Protein AF-0000000065988636 (afdb_homodimer)

Solvent-accessible surface area (backbone atoms only — not comparable to full-atom values): 31573 Å² total; per-residue (Å²): 127,75,64,43,38,44,47,59,50,23,60,76,66,69,29,50,75,44,74,72,43,76,46,60,33,55,45,74,30,53,58,94,72,21,39,68,41,15,31,29,60,48,69,57,74,89,52,43,75,54,38,64,73,46,46,31,45,28,36,28,23,34,72,88,48,46,86,47,44,82,57,28,31,33,34,33,94,49,26,55,52,49,48,21,52,50,32,54,75,65,56,77,76,79,71,60,29,72,50,66,34,87,62,32,45,67,36,89,58,36,44,74,39,56,76,45,16,31,11,50,55,15,38,38,31,48,49,19,37,37,25,39,45,19,28,35,6,31,49,18,37,38,25,40,46,17,36,40,24,38,49,16,36,31,30,42,42,23,40,35,33,55,52,28,39,37,31,32,46,23,41,36,32,35,46,18,36,38,38,47,74,33,96,45,65,44,78,58,94,88,40,81,40,81,44,82,46,71,26,23,30,41,36,34,35,44,24,36,40,21,39,48,18,37,35,19,7,0,50,75,54,51,11,35,40,28,39,38,19,37,35,30,33,49,22,39,38,30,19,32,21,33,38,25,39,27,18,38,37,34,40,41,23,37,38,33,45,40,18,35,40,29,33,49,22,37,38,25,34,48,16,39,34,52,42,72,39,45,33,41,48,43,29,34,35,41,53,48,17,74,42,83,68,69,39,85,64,62,43,81,47,78,47,82,51,65,48,30,54,36,77,59,32,54,52,51,39,52,48,52,76,42,38,62,60,53,50,51,52,49,52,51,53,50,51,53,54,53,59,70,74,101,128,76,64,44,39,42,45,58,50,20,60,76,66,70,28,49,78,44,72,70,43,76,45,59,32,56,47,76,32,58,55,93,73,20,40,69,42,16,31,27,62,47,70,58,77,89,52,40,76,54,37,65,72,45,45,29,43,28,35,29,22,36,72,88,50,46,87,47,45,83,55,27,32,32,34,33,96,51,29,58,62,48,48,54,51,51,47,60,74,65,57,78,76,81,73,61,31,71,49,67,34,88,61,33,44,68,36,88,59,35,44,75,40,57,74,46,15,32,10,51,54,14,37,38,29,47,50,18,35,38,26,39,46,19,26,34,6,30,49,18,36,39,24,40,46,16,36,40,24,39,49,18,35,31,30,42,40,24,40,35,32,54,52,27,38,37,31,32,46,23,42,38,32,39,46,17,34,40,36,45,75,33,92,44,66,33,77,59,93,67,39,72,38,65,29,57,47,71,26,24,28,41,35,35,35,44,24,35,41,22,37,47,17,36,34,17,8,0,49,64,53,51,11,35,40,28,38,45,20,37,36,36,34,48,23,41,40,29,19,32,22,33,37,26,39,46,18,40,36,35,39,42,22,37,38,33,43,40,18,35,39,30,34,50,22,38,38,26,34,47,17,40,35,51,43,73,37,46,34,43,47,44,29,32,36,39,53,49,17,35,38,79,65,66,39,86,62,62,45,52,32,26,32,63,74,82,89,57,64,64,78,60,37,55,54,36,51,54,48,61,77,41,40,66,59,53,49,50,53,49,50,53,51,53,52,53,55,54,58,70,74,104

Sequence (684 aa):
MSSIRLADLAQQLNAQLHGDGDIVITSIAPMHSANGEQITFLSDSRYRERLGECQAAAVVLQASDLPYCNIPALVVANPYLAYAYMAQIMDTTPIPAQDIHSSAVISPQATLGKNVAVGANAVIESGVVLGDNVVIGAGCFIGKNTRIGAGSRLWANVSVYHNVEMGEQCLIQSGAVIGSDGFGYANDRGKWVKIPQLGSVIIGDRVEIGACTTIDRGALDNTIIGNGVIIDNQCQIAHNVIIGDNTAVAGGVIMAGSLKIGCYCMIGGASVINGHMEICDKVTVTGMSMVMRPITEPGVYSSGIPAQPNKVWRKTAALVMNINEMNKRLKSMESKLEDENEMSSIRLADLAQQLNAQLHGDGDIVITSIAPMHSANGEQITFLSDSRYRERLGECQAAAVVLQASDLPYCNIPALVVANPYLAYAYMAQIMDTTPIPAQDIHSSAVISPQATLGKNVAVGANAVIESGVVLGDNVVIGAGCFIGKNTRIGAGSRLWANVSVYHNVEMGEQCLIQSGAVIGSDGFGYANDRGKWVKIPQLGSVIIGDRVEIGACTTIDRGALDNTIIGNGVIIDNQCQIAHNVIIGDNTAVAGGVIMAGSLKIGCYCMIGGASVINGHMEICDKVTVTGMSMVMRPITEPGVYSSGIPAQPNKVWRKTAALVMNINEMNKRLKSMESKLEDENE

Foldseek 3Di:
DDKDFQLVLCVVLVWDKDDDRRQIAQEADDQVDAALRHEYEDQDCVCLLSQQVGHHQEYEYAPVSVVSHPHIYTHDPGRVVSVVVRCVVNPPDDAQFAAEDPQEAADPQEAEEAREGAEHNEYHDHLEYEYACEYHHAQEYAEHNEYAEHCEYEHYQEYEYYPEYAYENEYEYHQEYAAAAFPDWDDDPNDTDDQGQPAHEYHYYCEYAEHNEYAHAARHYGEYHEALEYAYEQEYHGHLEAEEHNEYHYALEYEDYQEYEYYPEYEAYNEYAYHPEYEYYQAYEHHNAYHDHYHDDHDYDYDDDDDDDPVVVVVVVVCVVCVVVVVVVVVVVVVVVVVVVD/DDKDFQLVLCVVLVWDKDDDRRQIAQEADDQVPAALRHEYEDQDCVCLLSQQVGHHQEYEYAPVSVVNHPHIYTHDPGRVVSVVVVCVVNPPDDAQFAAEDPQEAADPQEAEEAREGAEHNEYHDHLEYEYACEYHHHQEYAEHNEYAEHCEYEHYAEYEYHPEYAYENEYEYHQEYAAAAFPDWDDDVHDTHDQGQPAHEYHYYCEYAEHNEYAHAARHYGEYHEALEYAYEQEYHGHLEAAEHNEYHYELEYEDYQEYEYYPEYEAYNEYAYHPEYEYYQAYEHHNAYHDHYHDDHDYDYDDDDDDDPVVVVVVVVCVVVVVVVVVVVVVVVVVVVVVVD

Secondary structure (DSSP, 8-state):
---EEHHHHHHHHT-EEES-TTPEE-EE--TTT--TTEEEE---GGGGGGGGG--SSEEEE-GGGGGG--S-EEE-S-HHHHHHHHHHHT--PPPS--SB-TT-EE-TT-EE-TT-EE-TT-EE-TT-EE-TT-EE-TT-EE-TT-EE-TT-EE-TT-EE-TT-EE-SS-EE-TT-EEEEPP--EEEETTEEEE------EEE-SS-EE-TT-EEEPPSSS-EEE-TT-EE-SS-EE-TT-EE-TT-EE-TT-EE-TT-EE-SS-EE-TT-EE-SS-EE-SSEEE-TT-EE-S-B-S-EEE------EEHHHHHHHHHHHHTHHHHHHHHHHHHHHHHHHT-/---EEHHHHHHHHTPEEES-TTPEE-EE--TTT--TTEEEE---GGGGGGGGG--SSEEEE-GGGGGG--S-EEE-S-HHHHHHHHHHHT--PPPS--SB-TT-EE-TT-EE-TT-EE-TT-EE-TT-EE-TT-EE-TT-EE-TT-EE-TT-EE-TT-EE-TT-EE-SS-EE-TT-EEEEPP--EEEETTEEEE------EEE-SS-EE-TT-EEEPPSSSPEEE-TT-EE-SS-EE-TT-EE-TT-EE-TT-EE-TT-EE-SS-EE-TT-EE-SS-EE-SSEEEPTT-EE-S-B-S-EEEE-S-----HHHHHHHHHHHHTHHHHHHHHHHHHHHHHHHT-

pLDDT: mean 96.56, std 4.4, range [54.59, 99.0]

InterPro domains:
  IPR001451 Hexapeptide repeat [PF00132] (110-144)
  IPR001451 Hexapeptide repeat [PF00132] (145-179)
  IPR001451 Hexapeptide repeat [PF00132] (222-255)
  IPR007691 UDP-3-O-[3-hydroxymyristoyl] glucosamine N-acyltransferase LpxD [MF_00523] (9-326)
  IPR007691 UDP-3-O-[3-hydroxymyristoyl] glucosamine N-acyltransferase LpxD [PTHR43378] (4-336)
  IPR007691 UDP-3-O-[3-hydroxymyristoyl] glucosamine N-acyltransferase LpxD [TIGR01853] (8-329)
  IPR007691 UDP-3-O-[3-hydroxymyristoyl] glucosamine N-acyltransferase LpxD [cd03352] (110-314)
  IPR011004 Trimeric LpxA-like superfamily [SSF51161] (33-316)
  IPR018357 Hexapeptide transferase, conserved site [PS00101] (130-158)
  IPR018357 Hexapeptide transferase, conserved site [PS00101] (225-253)
  IPR020573 UDP-3-O-[3-hydroxymyristoyl] glucosamine N-acyltransferase, non-repeat region [PF04613] (22-88)

Radius of gyration: 29.51 Å; Cα contacts (8 Å, |Δi|>4): 2019; chains: 2; bounding box: 82×84×73 Å

Structure (mmCIF, N/CA/C/O backbone):
data_AF-0000000065988636-model_v1
#
loop_
_entity.id
_entity.type
_entity.pdbx_description
1 polymer 'UDP-3-O-(3-hydroxymyristoyl)glucosamine N-acyltransferase'
#
loop_
_atom_site.group_PDB
_atom_site.id
_atom_site.type_symbol
_atom_site.label_atom_id
_atom_site.label_alt_id
_atom_site.label_comp_id
_atom_site.label_asym_id
_atom_site.label_entity_id
_atom_site.label_seq_id
_atom_site.pdbx_PDB_ins_code
_atom_site.Cartn_x
_atom_site.Cartn_y
_atom_site.Cartn_z
_atom_site.occupancy
_atom_site.B_iso_or_equiv
_atom_site.auth_seq_id
_atom_site.auth_comp_id
_atom_site.auth_asym_id
_atom_site.auth_atom_id
_atom_site.pdbx_PDB_model_num
ATOM 1 N N . MET A 1 1 ? -2.684 -14.68 -28.531 1 54.59 1 MET A N 1
ATOM 2 C CA . MET A 1 1 ? -3.584 -13.727 -27.891 1 54.59 1 MET A CA 1
ATOM 3 C C . MET A 1 1 ? -5.039 -14.164 -28.047 1 54.59 1 MET A C 1
ATOM 5 O O . MET A 1 1 ? -5.465 -14.531 -29.141 1 54.59 1 MET A O 1
ATOM 9 N N . SER A 1 2 ? -5.629 -14.523 -26.922 1 72.19 2 SER A N 1
ATOM 10 C CA . SER A 1 2 ? -6.969 -15.078 -27.078 1 72.19 2 SER A CA 1
ATOM 11 C C . SER A 1 2 ? -7.945 -14.023 -27.594 1 72.19 2 SER A C 1
ATOM 13 O O . SER A 1 2 ? -7.832 -12.844 -27.25 1 72.19 2 SER A O 1
ATOM 15 N N . SER A 1 3 ? -8.477 -14.273 -28.781 1 91.12 3 SER A N 1
ATOM 16 C CA . SER A 1 3 ? -9.5 -13.422 -29.391 1 91.12 3 SER A CA 1
ATOM 17 C C . SER A 1 3 ? -10.875 -14.07 -29.297 1 91.12 3 SER A C 1
ATOM 19 O O . SER A 1 3 ? -10.984 -15.281 -29.062 1 91.12 3 SER A O 1
ATOM 21 N N . ILE A 1 4 ? -11.898 -13.227 -29.281 1 95.44 4 ILE A N 1
ATOM 22 C CA . ILE A 1 4 ? -13.266 -13.727 -29.188 1 95.44 4 ILE A CA 1
ATOM 23 C C . ILE A 1 4 ? -14.172 -12.938 -30.125 1 95.44 4 ILE A C 1
ATOM 25 O O . ILE A 1 4 ? -14.047 -11.719 -30.25 1 95.44 4 ILE A O 1
ATOM 29 N N . ARG A 1 5 ? -15.039 -13.656 -30.703 1 96.75 5 ARG A N 1
ATOM 30 C CA . ARG A 1 5 ? -16.031 -12.984 -31.531 1 96.75 5 ARG A CA 1
ATOM 31 C C . ARG A 1 5 ? -17.047 -12.25 -30.656 1 96.75 5 ARG A C 1
ATOM 33 O O . ARG A 1 5 ? -17.469 -12.75 -29.609 1 96.75 5 ARG A O 1
ATOM 40 N N . LEU A 1 6 ? -17.516 -11.172 -31.188 1 97.31 6 LEU A N 1
ATOM 41 C CA . LEU A 1 6 ? -18.438 -10.336 -30.422 1 97.31 6 LEU A CA 1
ATOM 42 C C . LEU A 1 6 ? -19.719 -11.094 -30.109 1 97.31 6 LEU A C 1
ATOM 44 O O . LEU A 1 6 ? -20.266 -10.977 -29.016 1 97.31 6 LEU A O 1
ATOM 48 N N . ALA A 1 7 ? -20.203 -11.828 -31.062 1 97.44 7 ALA A N 1
ATOM 49 C CA . ALA A 1 7 ? -21.422 -12.602 -30.875 1 97.44 7 ALA A CA 1
ATOM 50 C C . ALA A 1 7 ? -21.25 -13.641 -29.766 1 97.44 7 ALA A C 1
ATOM 52 O O . ALA A 1 7 ? -22.156 -13.867 -28.969 1 97.44 7 ALA A O 1
ATOM 53 N N . ASP A 1 8 ? -20.156 -14.242 -29.75 1 97.31 8 ASP A N 1
ATOM 54 C CA . ASP A 1 8 ? -19.859 -15.219 -28.703 1 97.31 8 ASP A CA 1
ATOM 55 C C . ASP A 1 8 ? -19.781 -14.547 -27.328 1 97.31 8 ASP A C 1
ATOM 57 O O . ASP A 1 8 ? -20.25 -15.094 -26.344 1 97.31 8 ASP A O 1
ATOM 61 N N . LEU A 1 9 ? -19.141 -13.438 -27.359 1 96.81 9 LEU A N 1
ATOM 62 C CA . LEU A 1 9 ? -19.047 -12.672 -26.109 1 96.81 9 LEU A CA 1
ATOM 63 C C . LEU A 1 9 ? -20.422 -12.266 -25.625 1 96.81 9 LEU A C 1
ATOM 65 O O . LEU A 1 9 ? -20.719 -12.352 -24.422 1 96.81 9 LEU A O 1
ATOM 69 N N . ALA A 1 10 ? -21.25 -11.836 -26.484 1 97.56 10 ALA A N 1
ATOM 70 C CA . ALA A 1 10 ? -22.625 -11.477 -26.156 1 97.56 10 ALA A CA 1
ATOM 71 C C . ALA A 1 10 ? -23.359 -12.641 -25.484 1 97.56 10 ALA A C 1
ATOM 73 O O . ALA A 1 10 ? -24.062 -12.453 -24.484 1 97.56 10 ALA A O 1
ATOM 74 N N . GLN A 1 11 ? -23.156 -13.758 -26.016 1 97 11 GLN A N 1
ATOM 75 C CA . GLN A 1 11 ? -23.797 -14.953 -25.484 1 97 11 GLN A CA 1
ATOM 76 C C . GLN A 1 11 ? -23.281 -15.258 -24.078 1 97 11 GLN A C 1
ATOM 78 O O . GLN A 1 11 ? -24.078 -15.539 -23.172 1 97 11 GLN A O 1
ATOM 83 N N . GLN A 1 12 ? -22.047 -15.141 -23.922 1 96.31 12 GLN A N 1
ATOM 84 C CA . GLN A 1 12 ? -21.453 -15.461 -22.625 1 96.31 12 GLN A CA 1
ATOM 85 C C . GLN A 1 12 ? -21.859 -14.445 -21.562 1 96.31 12 GLN A C 1
ATOM 87 O O . GLN A 1 12 ? -21.969 -14.789 -20.391 1 96.31 12 GLN A O 1
ATOM 92 N N . LEU A 1 13 ? -22.156 -13.227 -22 1 96.44 13 LEU A N 1
ATOM 93 C CA . LEU A 1 13 ? -22.484 -12.156 -21.078 1 96.44 13 LEU A CA 1
ATOM 94 C C . LEU A 1 13 ? -24 -12.008 -20.938 1 96.44 13 LEU A C 1
ATOM 96 O O . LEU A 1 13 ? -24.484 -11.18 -20.172 1 96.44 13 LEU A O 1
ATOM 100 N N . ASN A 1 14 ? -24.703 -12.828 -21.703 1 96.12 14 ASN A N 1
ATOM 101 C CA . ASN A 1 14 ? -26.141 -12.656 -21.797 1 96.12 14 ASN A CA 1
ATOM 102 C C . ASN A 1 14 ? -26.516 -11.219 -22.156 1 96.12 14 ASN A C 1
ATOM 104 O O . ASN A 1 14 ? -27.359 -10.609 -21.5 1 96.12 14 ASN A O 1
ATOM 108 N N . ALA A 1 15 ? -25.844 -10.727 -23.125 1 97.88 15 ALA A N 1
ATOM 109 C CA . ALA A 1 15 ? -26.047 -9.359 -23.609 1 97.88 15 ALA A CA 1
ATOM 110 C C . ALA A 1 15 ? -26.797 -9.344 -24.938 1 97.88 15 ALA A C 1
ATOM 112 O O . ALA A 1 15 ? -26.734 -10.312 -25.688 1 97.88 15 ALA A O 1
ATOM 113 N N . GLN A 1 16 ? -27.5 -8.289 -25.156 1 98.06 16 GLN A N 1
ATOM 114 C CA . GLN A 1 16 ? -28.125 -8.078 -26.469 1 98.06 16 GLN A CA 1
ATOM 115 C C . GLN A 1 16 ? -27.141 -7.465 -27.453 1 98.06 16 GLN A C 1
ATOM 117 O O . GLN A 1 16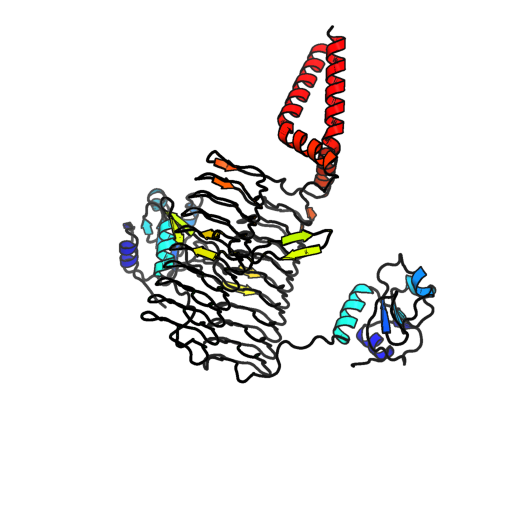 ? -26.578 -6.398 -27.188 1 98.06 16 GLN A O 1
ATOM 122 N N . LEU A 1 17 ? -26.969 -8.094 -28.578 1 98.25 17 LEU A N 1
ATOM 123 C CA . LEU A 1 17 ? -26 -7.672 -29.578 1 98.25 17 LEU A CA 1
ATOM 124 C C . LEU A 1 17 ? -26.609 -6.676 -30.547 1 98.25 17 LEU A C 1
ATOM 126 O O . LEU A 1 17 ? -27.703 -6.914 -31.094 1 98.25 17 LEU A O 1
ATOM 130 N N . HIS A 1 18 ? -26.078 -5.551 -30.688 1 97.94 18 HIS A N 1
ATOM 131 C CA . HIS A 1 18 ? -26.406 -4.562 -31.719 1 97.94 18 HIS A CA 1
ATOM 132 C C . HIS A 1 18 ? -25.234 -4.312 -32.625 1 97.94 18 HIS A C 1
ATOM 134 O O . HIS A 1 18 ? -24.172 -3.844 -32.188 1 97.94 18 HIS A O 1
ATOM 140 N N . GLY A 1 19 ? -25.406 -4.555 -33.906 1 96.19 19 GLY A N 1
ATOM 141 C CA . GLY A 1 19 ? -24.328 -4.371 -34.875 1 96.19 19 GLY A CA 1
ATOM 142 C C . GLY A 1 19 ? -23.734 -5.68 -35.344 1 96.19 19 GLY A C 1
ATOM 143 O O . GLY A 1 19 ? -24.406 -6.719 -35.312 1 96.19 19 G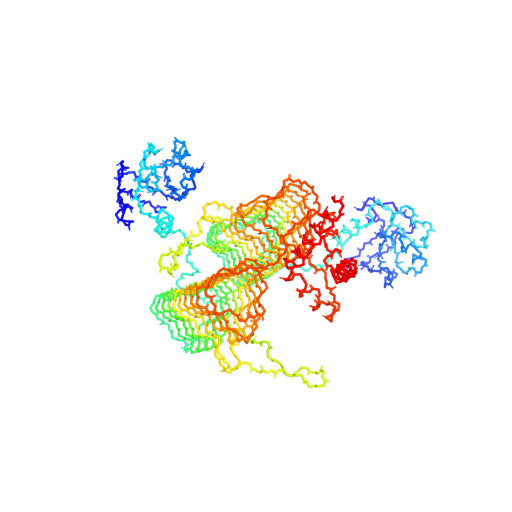LY A O 1
ATOM 144 N N . ASP A 1 20 ? -22.484 -5.652 -35.875 1 95.81 20 ASP A N 1
ATOM 145 C CA . ASP A 1 20 ? -21.828 -6.801 -36.5 1 95.81 20 ASP A CA 1
ATOM 146 C C . ASP A 1 20 ? -21.281 -7.766 -35.469 1 95.81 20 ASP A C 1
ATOM 148 O O . ASP A 1 20 ? -20.297 -7.469 -34.781 1 95.81 20 ASP A O 1
ATOM 152 N N . GLY A 1 21 ? -21.781 -8.906 -35.406 1 95.56 21 GLY A N 1
ATOM 153 C CA . GLY A 1 21 ? -21.391 -9.922 -34.438 1 95.56 21 GLY A CA 1
ATOM 154 C C . GLY A 1 21 ? -20.109 -10.641 -34.812 1 95.56 21 GLY A C 1
ATOM 155 O O . GLY A 1 21 ? -19.516 -11.344 -34 1 95.56 21 GLY A O 1
ATOM 156 N N . ASP A 1 22 ? -19.609 -10.453 -35.938 1 96.44 22 ASP A N 1
ATOM 157 C CA . ASP A 1 22 ? -18.453 -11.188 -36.438 1 96.44 22 ASP A CA 1
ATOM 158 C C . ASP A 1 22 ? -17.156 -10.453 -36.094 1 96.44 22 ASP A C 1
ATOM 160 O O . ASP A 1 22 ? -16.062 -11 -36.281 1 96.44 22 ASP A O 1
ATOM 164 N N . ILE A 1 23 ? -17.312 -9.32 -35.562 1 95.81 23 ILE A N 1
ATOM 165 C CA . ILE A 1 23 ? -16.125 -8.562 -35.156 1 95.81 23 ILE A CA 1
ATOM 166 C C . ILE A 1 23 ? -15.32 -9.359 -34.156 1 95.81 23 ILE A C 1
ATOM 168 O O . ILE A 1 23 ? -15.883 -9.992 -33.25 1 95.81 23 ILE A O 1
ATOM 172 N N . VAL A 1 24 ? -14.016 -9.312 -34.344 1 96.62 24 VAL A N 1
ATOM 173 C CA . VAL A 1 24 ? -13.117 -10.031 -33.438 1 96.62 24 VAL A CA 1
ATOM 174 C C . VAL A 1 24 ? -12.547 -9.07 -32.406 1 96.62 24 VAL A C 1
ATOM 176 O O . VAL A 1 24 ? -11.984 -8.031 -32.75 1 96.62 24 VAL A O 1
ATOM 179 N N . ILE A 1 25 ? -12.734 -9.422 -31.156 1 96.38 25 ILE A N 1
ATOM 180 C CA . ILE A 1 25 ? -12.227 -8.633 -30.047 1 96.38 25 ILE A CA 1
ATOM 181 C C . ILE A 1 25 ? -10.953 -9.273 -29.5 1 96.38 25 ILE A C 1
ATOM 183 O O . ILE A 1 25 ? -10.938 -10.469 -29.188 1 96.38 25 ILE A O 1
ATOM 187 N N . THR A 1 26 ? -9.945 -8.438 -29.281 1 95.12 26 THR A N 1
ATOM 188 C CA . THR A 1 26 ? -8.672 -8.992 -28.844 1 95.12 26 THR A CA 1
ATOM 189 C C . THR A 1 26 ? -8.406 -8.656 -27.375 1 95.12 26 THR A C 1
ATOM 191 O O . THR A 1 26 ? -7.688 -9.383 -26.688 1 95.12 26 THR A O 1
ATOM 194 N N . SER A 1 27 ? -8.906 -7.555 -26.922 1 95 27 SER A N 1
ATOM 195 C CA . SER A 1 27 ? -8.672 -7.129 -25.547 1 95 27 SER A CA 1
ATOM 196 C C . SER A 1 27 ? -9.664 -6.047 -25.125 1 95 27 SER A C 1
ATOM 198 O O . SER A 1 27 ? -10.469 -5.586 -25.938 1 95 27 SER A O 1
ATOM 200 N N . ILE A 1 28 ? -9.633 -5.789 -23.891 1 96.12 28 ILE A N 1
ATOM 201 C CA . ILE A 1 28 ? -10.43 -4.707 -23.328 1 96.12 28 ILE A CA 1
ATOM 202 C C . ILE A 1 28 ? -9.562 -3.457 -23.172 1 96.12 28 ILE A C 1
ATOM 204 O O . ILE A 1 28 ? -8.391 -3.551 -22.812 1 96.12 28 ILE A O 1
ATOM 208 N N . ALA A 1 29 ? -10.133 -2.311 -23.422 1 95.25 29 ALA A N 1
ATOM 209 C CA . ALA A 1 29 ? -9.398 -1.057 -23.25 1 95.25 29 ALA A CA 1
ATOM 210 C C . ALA A 1 29 ? -10.328 0.055 -22.766 1 95.25 29 ALA A C 1
ATOM 212 O O . ALA A 1 29 ? -11.547 -0.018 -22.969 1 95.25 29 ALA A O 1
ATOM 213 N N . PRO A 1 30 ? -9.734 1.021 -22.141 1 92.75 30 PRO A N 1
ATOM 214 C CA . PRO A 1 30 ? -10.562 2.174 -21.766 1 92.75 30 PRO A CA 1
ATOM 215 C C . PRO A 1 30 ? -11.133 2.898 -22.984 1 92.75 30 PRO A C 1
ATOM 217 O O . PRO A 1 30 ? -10.562 2.83 -24.078 1 92.75 30 PRO A O 1
ATOM 220 N N . MET A 1 31 ? -12.211 3.596 -22.734 1 92.31 31 MET A N 1
ATOM 221 C CA . MET A 1 31 ? -12.945 4.234 -23.812 1 92.31 31 MET A CA 1
ATOM 222 C C . MET A 1 31 ? -12.07 5.234 -24.562 1 92.31 31 MET A C 1
ATOM 224 O O . MET A 1 31 ? -12.133 5.332 -25.797 1 92.31 31 MET A O 1
ATOM 228 N N . HIS A 1 32 ? -11.195 5.93 -23.828 1 89.88 32 HIS A N 1
ATOM 229 C CA . HIS A 1 32 ? -10.414 7.02 -24.422 1 89.88 32 HIS A CA 1
ATOM 230 C C . HIS A 1 32 ? -9.281 6.484 -25.281 1 89.88 32 HIS A C 1
ATOM 232 O O . HIS A 1 32 ? -8.734 7.211 -26.109 1 89.88 32 HIS A O 1
ATOM 238 N N . SER A 1 33 ? -8.914 5.188 -25.125 1 92.56 33 SER A N 1
ATOM 239 C CA . SER A 1 33 ? -7.738 4.695 -25.844 1 92.56 33 SER A CA 1
ATOM 240 C C . SER A 1 33 ? -8.07 3.453 -26.672 1 92.56 33 SER A C 1
ATOM 242 O O . SER A 1 33 ? -7.234 2.965 -27.422 1 92.56 33 SER A O 1
ATOM 244 N N . ALA A 1 34 ? -9.266 2.998 -26.594 1 95.06 34 ALA A N 1
ATOM 245 C CA . ALA A 1 34 ? -9.648 1.764 -27.281 1 95.06 34 ALA A CA 1
ATOM 246 C C . ALA A 1 34 ? -9.578 1.927 -28.797 1 95.06 34 ALA A C 1
ATOM 248 O O . ALA A 1 34 ? -9.953 2.973 -29.328 1 95.06 34 ALA A O 1
ATOM 249 N N . ASN A 1 35 ? -9.055 0.881 -29.422 1 94.88 35 ASN A N 1
ATOM 250 C CA . ASN A 1 35 ? -8.961 0.895 -30.891 1 94.88 35 ASN A CA 1
ATOM 251 C C . ASN A 1 35 ? -9.914 -0.112 -31.516 1 94.88 35 ASN A C 1
ATOM 253 O O . ASN A 1 35 ? -10.766 -0.683 -30.828 1 94.88 35 ASN A O 1
ATOM 257 N N . GLY A 1 36 ? -9.75 -0.314 -32.812 1 95.12 36 GLY A N 1
ATOM 258 C CA . GLY A 1 36 ? -10.719 -1.075 -33.594 1 95.12 36 GLY A CA 1
ATOM 259 C C . GLY A 1 36 ? -10.641 -2.568 -33.344 1 95.12 36 GLY A C 1
ATOM 260 O O . GLY A 1 36 ? -11.383 -3.346 -33.938 1 95.12 36 GLY A O 1
ATOM 261 N N . GLU A 1 37 ? -9.812 -2.98 -32.438 1 95.94 37 GLU A N 1
ATOM 262 C CA . GLU A 1 37 ? -9.703 -4.395 -32.125 1 95.94 37 GLU A CA 1
ATOM 263 C C . GLU A 1 37 ? -10.078 -4.645 -30.656 1 95.94 37 GLU A C 1
ATOM 265 O O . GLU A 1 37 ? -10.008 -5.781 -30.172 1 95.94 37 GLU A O 1
ATOM 270 N N . GLN A 1 38 ? -10.445 -3.594 -30 1 96.75 38 GLN A N 1
ATOM 271 C CA . GLN A 1 38 ? -10.656 -3.676 -28.562 1 96.75 38 GLN A CA 1
ATOM 272 C C . GLN A 1 38 ? -12.102 -3.32 -28.188 1 96.75 38 GLN A C 1
ATOM 274 O O . GLN A 1 38 ? -12.781 -2.623 -28.938 1 96.75 38 GLN A O 1
ATOM 279 N N . ILE A 1 39 ? -12.555 -3.869 -27.109 1 97.06 39 ILE A N 1
ATOM 280 C CA . ILE A 1 39 ? -13.883 -3.557 -26.594 1 97.06 39 ILE A CA 1
ATOM 281 C C . ILE A 1 39 ? -13.758 -2.693 -25.344 1 97.06 39 ILE A C 1
ATOM 283 O O . ILE A 1 39 ? -12.781 -2.805 -24.609 1 97.06 39 ILE A O 1
ATOM 287 N N . THR A 1 40 ? -14.695 -1.812 -25.172 1 97 40 THR A N 1
ATOM 288 C CA . THR A 1 40 ? -14.75 -0.977 -23.984 1 97 40 THR A CA 1
ATOM 289 C C . THR A 1 40 ? -16.141 -1.02 -23.359 1 97 40 THR A C 1
ATOM 291 O O . THR A 1 40 ? -16.969 -1.869 -23.719 1 97 40 THR A O 1
ATOM 294 N N . PHE A 1 41 ? -16.344 -0.202 -22.297 1 96.88 41 PHE A N 1
ATOM 295 C CA . PHE A 1 41 ? -17.641 -0.195 -21.641 1 96.88 41 PHE A CA 1
ATOM 296 C C . PHE A 1 41 ? -17.969 1.197 -21.125 1 96.88 41 PHE A C 1
ATOM 298 O O . PHE A 1 41 ? -17.078 2.021 -20.922 1 96.88 41 PHE A O 1
ATOM 305 N N . LEU A 1 42 ? -19.219 1.443 -20.969 1 95.94 42 LEU A N 1
ATOM 306 C CA . LEU A 1 42 ? -19.75 2.67 -20.375 1 95.94 42 LEU A CA 1
ATOM 307 C C . LEU A 1 42 ? -20.609 2.361 -19.156 1 95.94 42 LEU A C 1
ATOM 309 O O . LEU A 1 42 ? -21.734 1.857 -19.297 1 95.94 42 LEU A O 1
ATOM 313 N N . SER A 1 43 ? -20.062 2.693 -18 1 92.81 43 SER A N 1
ATOM 314 C CA . SER A 1 43 ? -20.797 2.398 -16.781 1 92.81 43 SER A CA 1
ATOM 315 C C . SER A 1 43 ? -21.469 3.65 -16.219 1 92.81 43 SER A C 1
ATOM 317 O O . SER A 1 43 ? -22.453 3.559 -15.477 1 92.81 43 SER A O 1
ATOM 319 N N . ASP A 1 44 ? -20.969 4.793 -16.453 1 91.44 44 ASP A N 1
ATOM 320 C CA . ASP A 1 44 ? -21.516 6.074 -16 1 91.44 44 ASP A CA 1
ATOM 321 C C . ASP A 1 44 ? -22.094 6.867 -17.172 1 91.44 44 ASP A C 1
ATOM 323 O O . ASP A 1 44 ? -21.359 7.426 -17.984 1 91.44 44 ASP A O 1
ATOM 327 N N . SER A 1 45 ? -23.328 7.059 -17.094 1 92.06 45 SER A N 1
ATOM 328 C CA . SER A 1 45 ? -24.047 7.664 -18.219 1 92.06 45 SER A CA 1
ATOM 329 C C . SER A 1 45 ? -23.656 9.133 -18.391 1 92.06 45 SER A C 1
ATOM 331 O O . SER A 1 45 ? -23.938 9.727 -19.422 1 92.06 45 SER A O 1
ATOM 333 N N . ARG A 1 46 ? -22.984 9.656 -17.484 1 87.88 46 ARG A N 1
ATOM 334 C CA . ARG A 1 46 ? -22.547 11.047 -17.609 1 87.88 46 ARG A CA 1
ATOM 335 C C . ARG A 1 46 ? -21.547 11.211 -18.734 1 87.88 46 ARG A C 1
ATOM 337 O O . ARG A 1 46 ? -21.344 12.32 -19.234 1 87.88 46 ARG A O 1
ATOM 344 N N . TYR A 1 47 ? -21.062 10.148 -19.188 1 91.44 47 TYR A N 1
ATOM 345 C CA . TYR A 1 47 ? -20.016 10.211 -20.203 1 91.44 47 TYR A CA 1
ATOM 346 C C . TYR A 1 47 ? -20.531 9.688 -21.531 1 91.44 47 TYR A C 1
ATOM 348 O O . TYR A 1 47 ? -19.75 9.383 -22.438 1 91.44 47 TYR A O 1
ATOM 356 N N . ARG A 1 48 ? -21.812 9.547 -21.672 1 92.81 48 ARG A N 1
ATOM 357 C CA . ARG A 1 48 ? -22.391 8.906 -22.859 1 92.81 48 ARG A CA 1
ATOM 358 C C . ARG A 1 48 ? -22.062 9.688 -24.125 1 92.81 48 ARG A C 1
ATOM 360 O O . ARG A 1 48 ? -21.984 9.117 -25.203 1 92.81 48 ARG A O 1
ATOM 367 N N . GLU A 1 49 ? -21.781 10.984 -23.969 1 90.88 49 GLU A N 1
ATOM 368 C CA . GLU A 1 49 ? -21.453 11.805 -25.125 1 90.88 49 GLU A CA 1
ATOM 369 C C . GLU A 1 49 ? -20.109 11.391 -25.734 1 90.88 49 GLU A C 1
ATOM 371 O O . GLU A 1 49 ? -19.844 11.656 -26.906 1 90.88 49 GLU A O 1
ATOM 376 N N . ARG A 1 50 ? -19.328 10.75 -24.953 1 91.75 50 ARG A N 1
ATOM 377 C CA . ARG A 1 50 ? -18.016 10.305 -25.422 1 91.75 50 ARG A CA 1
ATOM 378 C C . ARG A 1 50 ? -18.141 9.109 -26.359 1 91.75 50 ARG A C 1
ATOM 380 O O . ARG A 1 50 ? -17.203 8.766 -27.078 1 91.75 50 ARG A O 1
ATOM 387 N N . LEU A 1 51 ? -19.266 8.516 -26.391 1 93.62 51 LEU A N 1
ATOM 388 C CA . LEU A 1 51 ? -19.5 7.344 -27.234 1 93.62 51 LEU A CA 1
ATOM 389 C C . LEU A 1 51 ? -19.391 7.703 -28.703 1 93.62 51 LEU A C 1
ATOM 391 O O . LEU A 1 51 ? -19 6.867 -29.531 1 93.62 51 LEU A O 1
ATOM 395 N N . GLY A 1 52 ? -19.75 8.953 -28.984 1 91.06 52 GLY A N 1
ATOM 396 C CA . GLY A 1 52 ? -19.688 9.406 -30.375 1 91.06 52 GLY A CA 1
ATOM 397 C C . GLY A 1 52 ? -18.281 9.398 -30.938 1 91.06 52 GLY A C 1
ATOM 398 O O . GLY A 1 52 ? -18.094 9.219 -32.156 1 91.06 52 GLY A O 1
ATOM 399 N N . GLU A 1 53 ? -17.328 9.562 -30.109 1 91.25 53 GLU A N 1
ATOM 400 C CA . GLU A 1 53 ? -15.938 9.656 -30.547 1 91.25 53 GLU A CA 1
ATOM 401 C C . GLU A 1 53 ? -15.188 8.352 -30.297 1 91.25 53 GLU A C 1
ATOM 403 O O . GLU A 1 53 ? -14 8.242 -30.609 1 91.25 53 GLU A O 1
ATOM 408 N N . CYS A 1 54 ? -15.883 7.391 -29.812 1 93.5 54 CYS A N 1
ATOM 409 C CA . CYS A 1 54 ? -15.25 6.137 -29.422 1 93.5 54 CYS A CA 1
ATOM 410 C C . CYS A 1 54 ? -14.805 5.348 -30.641 1 93.5 54 CYS A C 1
ATOM 412 O O . CYS A 1 54 ? -15.578 5.184 -31.594 1 93.5 54 CYS A O 1
ATOM 414 N N . GLN A 1 55 ? -13.531 4.848 -30.641 1 94.69 55 GLN A N 1
ATOM 415 C CA . GLN A 1 55 ? -12.969 4.137 -31.781 1 94.69 55 GLN A CA 1
ATOM 416 C C . GLN A 1 55 ? -12.891 2.637 -31.516 1 94.69 55 GLN A C 1
ATOM 418 O O . GLN A 1 55 ? -12.281 1.895 -32.281 1 94.69 55 GLN A O 1
ATOM 423 N N . ALA A 1 56 ? -13.469 2.186 -30.453 1 96.75 56 ALA A N 1
ATOM 424 C CA . ALA A 1 56 ? -13.438 0.771 -30.094 1 96.75 56 ALA A CA 1
ATOM 425 C C . ALA A 1 56 ? -14.195 -0.068 -31.125 1 96.75 56 ALA A C 1
ATOM 427 O O . ALA A 1 56 ? -15.016 0.458 -31.891 1 96.75 56 ALA A O 1
ATOM 428 N N . ALA A 1 57 ? -13.852 -1.324 -31.141 1 97.06 57 ALA A N 1
ATOM 429 C CA . ALA A 1 57 ? -14.578 -2.258 -31.984 1 97.06 57 ALA A CA 1
ATOM 430 C C . ALA A 1 57 ? -16.031 -2.4 -31.531 1 97.06 57 ALA A C 1
ATOM 432 O O . ALA A 1 57 ? -16.922 -2.588 -32.344 1 97.06 57 ALA A O 1
ATOM 433 N N . ALA A 1 58 ? -16.188 -2.371 -30.234 1 97.88 58 ALA A N 1
ATOM 434 C CA . ALA A 1 58 ? -17.5 -2.479 -29.641 1 97.88 58 ALA A CA 1
ATOM 435 C C . ALA A 1 58 ? -17.531 -1.843 -28.25 1 97.88 58 ALA A C 1
ATOM 437 O O . ALA A 1 58 ? -16.484 -1.574 -27.656 1 97.88 58 ALA A O 1
ATOM 438 N N . VAL A 1 59 ? -18.766 -1.582 -27.781 1 97.88 59 VAL A N 1
ATOM 439 C CA . VAL A 1 59 ? -18.906 -1.002 -26.453 1 97.88 59 VAL A CA 1
ATOM 440 C C . VAL A 1 59 ? -20.016 -1.724 -25.703 1 97.88 59 VAL A C 1
ATOM 442 O O . VAL A 1 59 ? -21.062 -2.043 -26.266 1 97.88 59 VAL A O 1
ATOM 445 N N . VAL A 1 60 ? -19.812 -2.047 -24.453 1 98 60 VAL A N 1
ATOM 446 C CA . VAL A 1 60 ? -20.828 -2.568 -23.547 1 98 60 VAL A CA 1
ATOM 447 C C . VAL A 1 60 ? -21.531 -1.412 -22.844 1 98 60 VAL A C 1
ATOM 449 O O . VAL A 1 60 ? -20.875 -0.565 -22.234 1 98 60 VAL A O 1
ATOM 452 N N . LEU A 1 61 ? -22.828 -1.346 -22.859 1 97.88 61 LEU A N 1
ATOM 453 C CA . LEU A 1 61 ? -23.547 -0.201 -22.297 1 97.88 61 LEU A CA 1
ATOM 454 C C . LEU A 1 61 ? -24.969 -0.574 -21.953 1 97.88 61 LEU A C 1
ATOM 456 O O . LEU A 1 61 ? -25.406 -1.702 -22.188 1 97.88 61 LEU A O 1
ATOM 460 N N . GLN A 1 62 ? -25.625 0.351 -21.328 1 97.38 62 GLN A N 1
ATOM 461 C CA . GLN A 1 62 ? -27.047 0.189 -21.031 1 97.38 62 GLN A CA 1
ATOM 462 C C . GLN A 1 62 ? -27.922 0.582 -22.219 1 97.38 62 GLN A C 1
ATOM 464 O O . GLN A 1 62 ? -27.484 1.34 -23.078 1 97.38 62 GLN A O 1
ATOM 469 N N . ALA A 1 63 ? -29.156 0.122 -22.156 1 96.75 63 ALA A N 1
ATOM 470 C CA . ALA A 1 63 ? -30.094 0.395 -23.234 1 96.75 63 ALA A CA 1
ATOM 471 C C . ALA A 1 63 ? -30.297 1.896 -23.422 1 96.75 63 ALA A C 1
ATOM 473 O O . ALA A 1 63 ? -30.438 2.377 -24.547 1 96.75 63 ALA A O 1
ATOM 474 N N . SER A 1 64 ? -30.25 2.621 -22.312 1 96.44 64 SER A N 1
ATOM 475 C CA . SER A 1 64 ? -30.5 4.059 -22.344 1 96.44 64 SER A CA 1
ATOM 476 C C . SER A 1 64 ? -29.391 4.809 -23.062 1 96.44 64 SER A C 1
ATOM 478 O O . SER A 1 64 ? -29.594 5.934 -23.531 1 96.44 64 SER A O 1
ATOM 480 N N . ASP A 1 65 ? -28.266 4.184 -23.188 1 96.81 65 ASP A N 1
ATOM 481 C CA . ASP A 1 65 ? -27.125 4.867 -23.797 1 96.81 65 ASP A CA 1
ATOM 482 C C . ASP A 1 65 ? -26.953 4.453 -25.25 1 96.81 65 ASP A C 1
ATOM 484 O O . ASP A 1 65 ? -26.141 5.043 -25.984 1 96.81 65 ASP A O 1
ATOM 488 N N . LEU A 1 66 ? -27.719 3.564 -25.75 1 96.06 66 LEU A N 1
ATOM 489 C CA . LEU A 1 66 ? -27.562 2.965 -27.078 1 96.06 66 LEU A CA 1
ATOM 490 C C . LEU A 1 66 ? -27.734 4.012 -28.172 1 96.06 66 LEU A C 1
ATOM 492 O O . LEU A 1 66 ? -27 4.02 -29.156 1 96.06 66 LEU A O 1
ATOM 496 N N . PRO A 1 67 ? -28.672 4.969 -28.016 1 95.44 67 PRO A N 1
ATOM 497 C CA . PRO A 1 67 ? -28.891 5.953 -29.078 1 95.44 67 PRO A CA 1
ATOM 498 C C . PRO A 1 67 ? -27.656 6.836 -29.312 1 95.44 67 PRO A C 1
ATOM 500 O O . PRO A 1 67 ? -27.531 7.445 -30.375 1 95.44 67 PRO A O 1
ATOM 503 N N . TYR A 1 68 ? -26.844 6.887 -28.328 1 95.38 68 TYR A N 1
ATOM 504 C CA . TYR A 1 68 ? -25.672 7.75 -28.438 1 95.38 68 TYR A CA 1
ATOM 505 C C . TYR A 1 68 ? -24.484 6.996 -29.016 1 95.38 68 TYR A C 1
ATOM 507 O O . TYR A 1 68 ? -23.422 7.574 -29.25 1 95.38 68 TYR A O 1
ATOM 515 N N . CYS A 1 69 ? -24.641 5.699 -29.266 1 94.5 69 CYS A N 1
ATOM 516 C CA . CYS A 1 69 ? -23.562 4.82 -29.688 1 94.5 69 CYS A CA 1
ATOM 517 C C . CYS A 1 69 ? -23.609 4.574 -31.188 1 94.5 69 CYS A C 1
ATOM 519 O O . CYS A 1 69 ? -24.641 4.168 -31.734 1 94.5 69 CYS A O 1
ATOM 521 N N . ASN A 1 70 ? -22.469 4.859 -31.891 1 93.5 70 ASN A N 1
ATOM 522 C CA . ASN A 1 70 ? -22.422 4.695 -33.344 1 93.5 70 ASN A CA 1
ATOM 523 C C . ASN A 1 70 ? -21.625 3.461 -33.75 1 93.5 70 ASN A C 1
ATOM 525 O O . ASN A 1 70 ? -21.312 3.268 -34.938 1 93.5 70 ASN A O 1
ATOM 529 N N . ILE A 1 71 ? -21.156 2.682 -32.812 1 95.75 71 ILE A N 1
ATOM 530 C CA . ILE A 1 71 ? -20.406 1.46 -33.062 1 95.75 71 ILE A CA 1
ATOM 531 C C . ILE A 1 71 ? -21.141 0.261 -32.469 1 95.75 71 ILE A C 1
ATOM 533 O O . ILE A 1 71 ? -22.125 0.426 -31.75 1 95.75 71 ILE A O 1
ATOM 537 N N . PRO A 1 72 ? -20.719 -0.984 -32.875 1 97.5 72 PRO A N 1
ATOM 538 C CA . PRO A 1 72 ? -21.375 -2.154 -32.312 1 97.5 72 PRO A CA 1
ATOM 539 C C . PRO A 1 72 ? -21.422 -2.123 -30.781 1 97.5 72 PRO A C 1
ATOM 541 O O . PRO A 1 72 ? -20.484 -1.626 -30.156 1 97.5 72 PRO A O 1
ATOM 544 N N . ALA A 1 73 ? -22.516 -2.709 -30.281 1 98 73 ALA A N 1
ATOM 545 C CA . ALA A 1 73 ? -22.719 -2.562 -28.844 1 98 73 ALA A CA 1
ATOM 546 C C . ALA A 1 73 ? -23.297 -3.84 -28.25 1 98 73 ALA A C 1
ATOM 548 O O . ALA A 1 73 ? -24.016 -4.582 -28.922 1 98 73 ALA A O 1
ATOM 549 N N . LEU A 1 74 ? -22.922 -4.125 -27.094 1 98.31 74 LEU A N 1
ATOM 550 C CA . LEU A 1 74 ? -23.547 -5.113 -26.234 1 98.31 74 LEU A CA 1
ATOM 551 C C . LEU A 1 74 ? -24.375 -4.441 -25.141 1 98.31 74 LEU A C 1
ATOM 553 O O . LEU A 1 74 ? -23.828 -3.75 -24.281 1 98.31 74 LEU A O 1
ATOM 557 N N . VAL A 1 75 ? -25.609 -4.645 -25.125 1 98.38 75 VAL A N 1
ATOM 558 C CA . VAL A 1 75 ? -26.5 -3.988 -24.172 1 98.38 75 VAL A CA 1
ATOM 559 C C . VAL A 1 75 ? -26.75 -4.906 -22.984 1 98.38 75 VAL A C 1
ATOM 561 O O . VAL A 1 75 ? -27.172 -6.055 -23.156 1 98.38 75 VAL A O 1
ATOM 564 N N . VAL A 1 76 ? -26.453 -4.438 -21.875 1 97.81 76 VAL A N 1
ATOM 565 C CA . VAL A 1 76 ? -26.625 -5.199 -20.641 1 97.81 76 VAL A CA 1
ATOM 566 C C . VAL A 1 76 ? -27.281 -4.32 -19.578 1 97.81 76 VAL A C 1
ATOM 568 O O . VAL A 1 76 ? -27.391 -3.104 -19.75 1 97.81 76 VAL A O 1
ATOM 571 N N . ALA A 1 77 ? -27.734 -4.941 -18.453 1 95.81 77 ALA A N 1
ATOM 572 C CA . ALA A 1 77 ? -28.359 -4.203 -17.359 1 95.81 77 ALA A CA 1
ATOM 573 C C . ALA A 1 77 ? -27.297 -3.48 -16.516 1 95.81 77 ALA A C 1
ATOM 575 O O . ALA A 1 77 ? -27.516 -2.355 -16.062 1 95.81 77 ALA A O 1
ATOM 576 N N . ASN A 1 78 ? -26.141 -4.129 -16.297 1 96.12 78 ASN A N 1
ATOM 577 C CA . ASN A 1 78 ? -25.047 -3.602 -15.484 1 96.12 78 ASN A CA 1
ATOM 578 C C . ASN A 1 78 ? -23.719 -3.68 -16.219 1 96.12 78 ASN A C 1
ATOM 580 O O . ASN A 1 78 ? -23 -4.684 -16.125 1 96.12 78 ASN A O 1
ATOM 584 N N . PRO A 1 79 ? -23.406 -2.602 -16.891 1 96.94 79 PRO A N 1
ATOM 585 C CA . PRO A 1 79 ? -22.203 -2.625 -17.719 1 96.94 79 PRO A CA 1
ATOM 586 C C . PRO A 1 79 ? -20.938 -2.891 -16.891 1 96.94 79 PRO A C 1
ATOM 588 O O . PRO A 1 79 ? -20 -3.535 -17.391 1 96.94 79 PRO A O 1
ATOM 591 N N . TYR A 1 80 ? -20.844 -2.389 -15.656 1 96.06 80 TYR A N 1
ATOM 592 C CA . TYR A 1 80 ? -19.656 -2.596 -14.844 1 96.06 80 TYR A CA 1
ATOM 593 C C . TYR A 1 80 ? -19.5 -4.062 -14.461 1 96.06 80 TYR A C 1
ATOM 595 O O . TYR A 1 80 ? -18.391 -4.602 -14.484 1 96.06 80 TYR A O 1
ATOM 603 N N . LEU A 1 81 ? -20.547 -4.684 -14.117 1 96.44 81 LEU A N 1
ATOM 604 C CA . LEU A 1 81 ? -20.531 -6.117 -13.852 1 96.44 81 LEU A CA 1
ATOM 605 C C . LEU A 1 81 ? -20.141 -6.898 -15.109 1 96.44 81 LEU A C 1
ATOM 607 O O . LEU A 1 81 ? -19.359 -7.844 -15.039 1 96.44 81 LEU A O 1
ATOM 611 N N . ALA A 1 82 ? -20.688 -6.488 -16.203 1 96.88 82 ALA A N 1
ATOM 612 C CA . ALA A 1 82 ? -20.344 -7.117 -17.469 1 96.88 82 ALA A CA 1
ATOM 613 C C . ALA A 1 82 ? -18.844 -6.969 -17.766 1 96.88 82 ALA A C 1
ATOM 615 O O . ALA A 1 82 ? -18.219 -7.887 -18.297 1 96.88 82 ALA A O 1
ATOM 616 N N . TYR A 1 83 ? -18.344 -5.746 -17.5 1 95.88 83 TYR A N 1
ATOM 617 C CA . TYR A 1 83 ? -16.906 -5.52 -17.625 1 95.88 83 TYR A CA 1
ATOM 618 C C . TYR A 1 83 ? -16.125 -6.531 -16.797 1 95.88 83 TYR A C 1
ATOM 620 O O . TYR A 1 83 ? -15.133 -7.102 -17.266 1 95.88 83 TYR A O 1
ATOM 628 N N . ALA A 1 84 ? -16.5 -6.82 -15.578 1 96.38 84 ALA A N 1
ATOM 629 C CA . ALA A 1 84 ? -15.828 -7.797 -14.727 1 96.38 84 ALA A CA 1
ATOM 630 C C . ALA A 1 84 ? -15.797 -9.172 -15.383 1 96.38 84 ALA A C 1
ATOM 632 O O . ALA A 1 84 ? -14.742 -9.805 -15.453 1 96.38 84 ALA A O 1
ATOM 633 N N . TYR A 1 85 ? -16.875 -9.562 -15.875 1 96.19 85 TYR A N 1
ATOM 634 C CA . TYR A 1 85 ? -16.969 -10.867 -16.516 1 96.19 85 TYR A CA 1
ATOM 635 C C . TYR A 1 85 ? -16.141 -10.906 -17.797 1 96.19 85 TYR A C 1
ATOM 637 O O . TYR A 1 85 ? -15.477 -11.906 -18.078 1 96.19 85 TYR A O 1
ATOM 645 N N . MET A 1 86 ? -16.219 -9.828 -18.578 1 95.19 86 MET A N 1
ATOM 646 C CA . MET A 1 86 ? -15.406 -9.727 -19.781 1 95.19 86 MET A CA 1
ATOM 647 C C . MET A 1 86 ? -13.922 -9.859 -19.453 1 95.19 86 MET A C 1
ATOM 649 O O . MET A 1 86 ? -13.188 -10.578 -20.125 1 95.19 86 MET A O 1
ATOM 653 N N . ALA A 1 87 ? -13.57 -9.141 -18.375 1 95.06 87 ALA A N 1
ATOM 654 C CA . ALA A 1 87 ? -12.172 -9.188 -17.953 1 95.06 87 ALA A CA 1
ATOM 655 C C . ALA A 1 87 ? -11.766 -10.602 -17.562 1 95.06 87 ALA A C 1
ATOM 657 O O . ALA A 1 87 ? -10.633 -11.031 -17.812 1 95.06 87 ALA A O 1
ATOM 658 N N . GLN A 1 88 ? -12.633 -11.344 -16.984 1 95.56 88 GLN A N 1
ATOM 659 C CA . GLN A 1 88 ? -12.359 -12.727 -16.609 1 95.56 88 GLN A CA 1
ATOM 660 C C . GLN A 1 88 ? -12.227 -13.609 -17.844 1 95.56 88 GLN A C 1
ATOM 662 O O . GLN A 1 88 ? -11.328 -14.461 -17.906 1 95.56 88 GLN A O 1
ATOM 667 N N . ILE A 1 89 ? -13.078 -13.367 -18.797 1 94.31 89 ILE A N 1
ATOM 668 C CA . ILE A 1 89 ? -13.078 -14.141 -20.031 1 94.31 89 ILE A CA 1
ATOM 669 C C . ILE A 1 89 ? -11.766 -13.898 -20.781 1 94.31 89 ILE A C 1
ATOM 671 O O . ILE A 1 89 ? -11.211 -14.828 -21.375 1 94.31 89 ILE A O 1
ATOM 675 N N . MET A 1 90 ? -11.297 -12.727 -20.672 1 93.44 90 MET A N 1
ATOM 676 C CA . MET A 1 90 ? -10.125 -12.344 -21.453 1 93.44 90 MET A CA 1
ATOM 677 C C . MET A 1 90 ? -8.891 -12.234 -20.562 1 93.44 90 MET A C 1
ATOM 679 O O . MET A 1 90 ? -7.922 -11.555 -20.906 1 93.44 90 MET A O 1
ATOM 683 N N . ASP A 1 91 ? -8.906 -12.852 -19.406 1 94.31 91 ASP A N 1
ATOM 684 C CA . ASP A 1 91 ? -7.832 -12.766 -18.422 1 94.31 91 ASP A CA 1
ATOM 685 C C . ASP A 1 91 ? -6.547 -13.406 -18.953 1 94.31 91 ASP A C 1
ATOM 687 O O . ASP A 1 91 ? -6.531 -14.594 -19.281 1 94.31 91 ASP A O 1
ATOM 691 N N . THR A 1 92 ? -5.48 -12.609 -19.047 1 93.06 92 THR A N 1
ATOM 692 C CA . THR A 1 92 ? -4.195 -13.094 -19.531 1 93.06 92 THR A CA 1
ATOM 693 C C . THR A 1 92 ? -3.193 -13.234 -18.391 1 93.06 92 THR A C 1
ATOM 695 O O . THR A 1 92 ? -1.997 -13.414 -18.641 1 93.06 92 THR A O 1
ATOM 698 N N . THR A 1 93 ? -3.617 -13.086 -17.141 1 94.88 93 THR A N 1
ATOM 699 C CA . THR A 1 93 ? -2.729 -13.18 -15.992 1 94.88 93 THR A CA 1
ATOM 700 C C . THR A 1 93 ? -2.059 -14.547 -15.938 1 94.88 93 THR A C 1
ATOM 702 O O . THR A 1 93 ? -2.729 -15.578 -16.031 1 94.88 93 THR A O 1
ATOM 705 N N . PRO A 1 94 ? -0.722 -14.57 -15.82 1 96.31 94 PRO A N 1
ATOM 706 C CA . PRO A 1 94 ? -0.054 -15.867 -15.68 1 96.31 94 PRO A CA 1
ATOM 707 C C . PRO A 1 94 ? -0.424 -16.578 -14.375 1 96.31 94 PRO A C 1
ATOM 709 O O . PRO A 1 94 ? -0.882 -15.938 -13.43 1 96.31 94 PRO A O 1
ATOM 712 N N . ILE A 1 95 ? -0.23 -17.859 -14.398 1 95.81 95 ILE A N 1
ATOM 713 C CA . ILE A 1 95 ? -0.434 -18.625 -13.172 1 95.81 95 ILE A CA 1
ATOM 714 C C . ILE A 1 95 ? 0.828 -18.578 -12.312 1 95.81 95 ILE A C 1
ATOM 716 O O . ILE A 1 95 ? 1.943 -18.578 -12.844 1 95.81 95 ILE A O 1
ATOM 720 N N . PRO A 1 96 ? 0.708 -18.609 -11.008 1 95.31 96 PRO A N 1
ATOM 721 C CA . PRO A 1 96 ? 1.853 -18.438 -10.109 1 95.31 96 PRO A CA 1
ATOM 722 C C . PRO A 1 96 ? 2.896 -19.547 -10.273 1 95.31 96 PRO A C 1
ATOM 724 O O . PRO A 1 96 ? 4.074 -19.328 -9.977 1 95.31 96 PRO A O 1
ATOM 727 N N . ALA A 1 97 ? 2.455 -20.656 -10.648 1 97 97 ALA A N 1
ATOM 728 C CA . ALA A 1 97 ? 3.348 -21.797 -10.859 1 97 97 ALA A CA 1
ATOM 729 C C . ALA A 1 97 ? 2.727 -22.812 -11.812 1 97 97 ALA A C 1
ATOM 731 O O . ALA A 1 97 ? 1.5 -22.922 -11.898 1 97 97 ALA A O 1
ATOM 732 N N . GLN A 1 98 ? 3.693 -23.453 -12.469 1 94 98 GLN A N 1
ATOM 733 C CA . GLN A 1 98 ? 3.299 -24.547 -13.352 1 94 98 GLN A CA 1
ATOM 734 C C . GLN A 1 98 ? 3.959 -25.859 -12.93 1 94 98 GLN A C 1
ATOM 736 O O . GLN A 1 98 ? 5.164 -25.906 -12.672 1 94 98 GLN A O 1
ATOM 741 N N . ASP A 1 99 ? 3.195 -26.984 -12.773 1 96.31 99 ASP A N 1
ATOM 742 C CA . ASP A 1 99 ? 3.734 -28.266 -12.344 1 96.31 99 ASP A CA 1
ATOM 743 C C . ASP A 1 99 ? 4.461 -28.141 -11.008 1 96.31 99 ASP A C 1
ATOM 745 O O . ASP A 1 99 ? 4.285 -27.156 -10.289 1 96.31 99 ASP A O 1
ATOM 749 N N . ILE A 1 100 ? 5.086 -29.172 -10.641 1 98.56 100 ILE A N 1
ATOM 750 C CA . ILE A 1 100 ? 5.895 -29.156 -9.43 1 98.56 100 ILE A CA 1
ATOM 751 C C . ILE A 1 100 ? 7.367 -28.969 -9.789 1 98.56 100 ILE A C 1
ATOM 753 O O . ILE A 1 100 ? 7.969 -29.828 -10.445 1 98.56 100 ILE A O 1
ATOM 757 N N . HIS A 1 101 ? 7.887 -27.875 -9.453 1 98.25 101 HIS A N 1
ATOM 758 C CA . HIS A 1 101 ? 9.273 -27.578 -9.797 1 98.25 101 HIS A CA 1
ATOM 759 C C . HIS A 1 101 ? 10.234 -28.484 -9.039 1 98.25 101 HIS A C 1
ATOM 761 O O . HIS A 1 101 ? 9.992 -28.828 -7.879 1 98.25 101 HIS A O 1
ATOM 767 N N . SER A 1 102 ? 11.398 -28.734 -9.562 1 97.94 102 SER A N 1
ATOM 768 C CA . SER A 1 102 ? 12.352 -29.688 -9.008 1 97.94 102 SER A CA 1
ATOM 769 C C . SER A 1 102 ? 12.992 -29.141 -7.734 1 97.94 102 SER A C 1
ATOM 771 O O . SER A 1 102 ? 13.43 -29.906 -6.875 1 97.94 102 SER A O 1
ATOM 773 N N . SER A 1 103 ? 13.031 -27.797 -7.617 1 97.81 103 SER A N 1
ATOM 774 C CA . SER A 1 103 ? 13.695 -27.219 -6.453 1 97.81 103 SER A CA 1
ATOM 775 C C . SER A 1 103 ? 12.727 -27.047 -5.289 1 97.81 103 SER A C 1
ATOM 777 O O . SER A 1 103 ? 13.125 -26.625 -4.203 1 97.81 103 SER A O 1
ATOM 779 N N . ALA A 1 104 ? 11.438 -27.312 -5.52 1 98.56 104 ALA A N 1
ATOM 780 C CA . ALA A 1 104 ? 10.492 -27.312 -4.406 1 98.56 104 ALA A CA 1
ATOM 781 C C . ALA A 1 104 ? 10.844 -28.375 -3.373 1 98.56 104 ALA A C 1
ATOM 783 O O . ALA A 1 104 ? 11.289 -29.469 -3.727 1 98.56 104 ALA A O 1
ATOM 784 N N . VAL A 1 105 ? 10.703 -28.031 -2.104 1 98.75 105 VAL A N 1
ATOM 785 C CA . VAL A 1 105 ? 10.945 -28.969 -1.018 1 98.75 105 VAL A CA 1
ATOM 786 C C . VAL A 1 105 ? 9.617 -29.406 -0.402 1 98.75 105 VAL A C 1
ATOM 788 O O . VAL A 1 105 ? 8.984 -28.641 0.328 1 98.75 105 VAL A O 1
ATOM 791 N N . ILE A 1 106 ? 9.203 -30.688 -0.659 1 98.88 106 ILE A N 1
ATOM 792 C CA . ILE A 1 106 ? 7.898 -31.156 -0.23 1 98.88 106 ILE A CA 1
ATOM 793 C C . ILE A 1 106 ? 8.07 -32.375 0.697 1 98.88 106 ILE A C 1
ATOM 795 O O . ILE A 1 106 ? 8.695 -33.375 0.323 1 98.88 106 ILE A O 1
ATOM 799 N N . SER A 1 107 ? 7.559 -32.219 1.856 1 98.88 107 SER A N 1
ATOM 800 C CA . SER A 1 107 ? 7.59 -33.344 2.785 1 98.88 107 SER A CA 1
ATOM 801 C C . SER A 1 107 ? 6.891 -34.562 2.197 1 98.88 107 SER A C 1
ATOM 803 O O . SER A 1 107 ? 5.82 -34.438 1.596 1 98.88 107 SER A O 1
ATOM 805 N N . PRO A 1 108 ? 7.41 -35.719 2.486 1 98.56 108 PRO A N 1
ATOM 806 C CA . PRO A 1 108 ? 6.738 -36.969 2.047 1 98.56 108 PRO A CA 1
ATOM 807 C C . PRO A 1 108 ? 5.414 -37.188 2.771 1 98.56 108 PRO A C 1
ATOM 809 O O . PRO A 1 108 ? 4.605 -38.031 2.334 1 98.56 108 PRO A O 1
ATOM 812 N N . GLN A 1 109 ? 5.215 -36.469 3.805 1 98.69 109 GLN A N 1
ATOM 813 C CA . GLN A 1 109 ? 3.996 -36.656 4.586 1 98.69 109 GLN A CA 1
ATOM 814 C C . GLN A 1 109 ? 2.904 -35.688 4.145 1 98.69 109 GLN A C 1
ATOM 816 O O . GLN A 1 109 ? 1.805 -35.688 4.703 1 98.69 109 GLN A O 1
ATOM 821 N N . ALA A 1 110 ? 3.209 -34.875 3.227 1 98.81 110 ALA A N 1
ATOM 822 C CA . ALA A 1 110 ? 2.189 -34 2.662 1 98.81 110 ALA A CA 1
ATOM 823 C C . ALA A 1 110 ? 1.274 -34.781 1.708 1 98.81 110 ALA A C 1
ATOM 825 O O . ALA A 1 110 ? 1.694 -35.75 1.075 1 98.81 110 ALA A O 1
ATOM 826 N N . THR A 1 111 ? 0.052 -34.375 1.678 1 98.88 111 THR A N 1
ATOM 827 C CA . THR A 1 111 ? -0.921 -34.938 0.755 1 98.88 111 THR A CA 1
ATOM 828 C C . THR A 1 111 ? -1.283 -33.938 -0.339 1 98.88 111 THR A C 1
ATOM 830 O O . THR A 1 111 ? -1.787 -32.844 -0.052 1 98.88 111 THR A O 1
ATOM 833 N N . LEU A 1 112 ? -1.086 -34.312 -1.572 1 98.75 112 LEU A N 1
ATOM 834 C CA . LEU A 1 112 ? -1.359 -33.438 -2.711 1 98.75 112 LEU A CA 1
ATOM 835 C C . LEU A 1 112 ? -2.523 -33.969 -3.537 1 98.75 112 LEU A C 1
ATOM 837 O O . LEU A 1 112 ? -2.543 -35.156 -3.898 1 98.75 112 LEU A O 1
ATOM 841 N N . GLY A 1 113 ? -3.436 -33.094 -3.814 1 98.75 113 GLY A N 1
ATOM 842 C CA . GLY A 1 113 ? -4.531 -33.469 -4.703 1 98.75 113 GLY A CA 1
ATOM 843 C C . GLY A 1 113 ? -4.117 -33.531 -6.16 1 98.75 113 GLY A C 1
ATOM 844 O O . GLY A 1 113 ? -2.93 -33.625 -6.469 1 98.75 113 GLY A O 1
ATOM 845 N N . LYS A 1 114 ? -5.145 -33.531 -7.012 1 98.62 114 LYS A N 1
ATOM 846 C CA . LYS A 1 114 ? -4.91 -33.625 -8.453 1 98.62 114 LYS A CA 1
ATOM 847 C C . LYS A 1 114 ? -4.469 -32.25 -9.008 1 98.62 114 LYS A C 1
ATOM 849 O O . LYS A 1 114 ? -4.984 -31.219 -8.609 1 98.62 114 LYS A O 1
ATOM 854 N N . ASN A 1 115 ? -3.539 -32.25 -9.961 1 98.44 115 ASN A N 1
ATOM 855 C CA . ASN A 1 115 ? -3.111 -31.094 -10.742 1 98.44 115 ASN A CA 1
ATOM 856 C C . ASN A 1 115 ? -2.596 -29.969 -9.836 1 98.44 115 ASN A C 1
ATOM 858 O O . ASN A 1 115 ? -2.879 -28.797 -10.07 1 98.44 115 ASN A O 1
ATOM 862 N N . VAL A 1 116 ? -1.943 -30.328 -8.773 1 98.81 116 VAL A N 1
ATOM 863 C CA . VAL A 1 116 ? -1.315 -29.344 -7.887 1 98.81 116 VAL A CA 1
ATOM 864 C C . VAL A 1 116 ? -0.017 -28.844 -8.508 1 98.81 116 VAL A C 1
ATOM 866 O O . VAL A 1 116 ? 0.734 -29.609 -9.109 1 98.81 116 VAL A O 1
ATOM 869 N N . ALA A 1 117 ? 0.181 -27.531 -8.438 1 98.88 117 ALA A N 1
ATOM 870 C CA . ALA A 1 117 ? 1.437 -26.922 -8.875 1 98.88 117 ALA A CA 1
ATOM 871 C C . ALA A 1 117 ? 2.18 -26.297 -7.707 1 98.88 117 ALA A C 1
ATOM 873 O O . ALA A 1 117 ? 1.564 -25.656 -6.84 1 98.88 117 ALA A O 1
ATOM 874 N N . VAL A 1 118 ? 3.523 -26.469 -7.637 1 98.88 118 VAL A N 1
ATOM 875 C CA . VAL A 1 118 ? 4.383 -25.891 -6.605 1 98.88 118 VAL A CA 1
ATOM 876 C C . VAL A 1 118 ? 5.609 -25.25 -7.246 1 98.88 118 VAL A C 1
ATOM 878 O O . VAL A 1 118 ? 6.414 -25.938 -7.883 1 98.88 118 VAL A O 1
ATOM 881 N N . GLY A 1 119 ? 5.742 -23.938 -7.031 1 98.75 119 GLY A N 1
ATOM 882 C CA . GLY A 1 119 ? 6.805 -23.172 -7.672 1 98.75 119 GLY A CA 1
ATOM 883 C C . GLY A 1 119 ? 8.172 -23.453 -7.082 1 98.75 119 GLY A C 1
ATOM 884 O O . GLY A 1 119 ? 8.289 -24.156 -6.074 1 98.75 119 GLY A O 1
ATOM 885 N N . ALA A 1 120 ? 9.188 -22.828 -7.742 1 98.69 120 ALA A N 1
ATOM 886 C CA . ALA A 1 120 ? 10.578 -23.016 -7.348 1 98.69 120 ALA A CA 1
ATOM 887 C C . ALA A 1 120 ? 10.805 -22.578 -5.902 1 98.69 120 ALA A C 1
ATOM 889 O O . ALA A 1 120 ? 10.289 -21.547 -5.473 1 98.69 120 ALA A O 1
ATOM 890 N N . ASN A 1 121 ? 11.5 -23.406 -5.148 1 98.44 121 ASN A N 1
ATOM 891 C CA . ASN A 1 121 ? 12.039 -23.094 -3.83 1 98.44 121 ASN A CA 1
ATOM 892 C C . ASN A 1 121 ? 10.938 -22.969 -2.785 1 98.44 121 ASN A C 1
ATOM 894 O O . ASN A 1 121 ? 11.172 -22.484 -1.68 1 98.44 121 ASN A O 1
ATOM 898 N N . ALA A 1 122 ? 9.734 -23.312 -3.16 1 98.81 122 ALA A N 1
ATOM 899 C CA . ALA A 1 122 ? 8.68 -23.375 -2.154 1 98.81 122 ALA A CA 1
ATOM 900 C C . ALA A 1 122 ? 8.906 -24.547 -1.19 1 98.81 122 ALA A C 1
ATOM 902 O O . ALA A 1 122 ? 9.492 -25.562 -1.565 1 98.81 122 ALA A O 1
ATOM 903 N N . VAL A 1 123 ? 8.469 -24.359 0.038 1 98.94 123 VAL A N 1
ATOM 904 C CA . VAL A 1 123 ? 8.633 -25.375 1.077 1 98.94 123 VAL A CA 1
ATOM 905 C C . VAL A 1 123 ? 7.266 -25.797 1.609 1 98.94 123 VAL A C 1
ATOM 907 O O . VAL A 1 123 ? 6.5 -24.969 2.096 1 98.94 123 VAL A O 1
ATOM 910 N N . ILE A 1 124 ? 6.945 -27.094 1.487 1 98.94 124 ILE A N 1
ATOM 911 C CA . ILE A 1 124 ? 5.715 -27.703 1.986 1 98.94 124 ILE A CA 1
ATOM 912 C C . ILE A 1 124 ? 6.031 -28.656 3.133 1 98.94 124 ILE A C 1
ATOM 914 O O . ILE A 1 124 ? 6.652 -29.703 2.924 1 98.94 124 ILE A O 1
ATOM 918 N N . GLU A 1 125 ? 5.578 -28.328 4.27 1 98.94 125 GLU A N 1
ATOM 919 C CA . GLU A 1 125 ? 5.965 -29.094 5.457 1 98.94 125 GLU A CA 1
ATOM 920 C C . GLU A 1 125 ? 5.07 -30.312 5.648 1 98.94 125 GLU A C 1
ATOM 922 O O . GLU A 1 125 ? 4.148 -30.547 4.867 1 98.94 125 GLU A O 1
ATOM 927 N N . SER A 1 126 ? 5.391 -31.109 6.742 1 98.88 126 SER A N 1
ATOM 928 C CA . SER A 1 126 ? 4.711 -32.375 7.023 1 98.88 126 SER A CA 1
ATOM 929 C C . SER A 1 126 ? 3.25 -32.156 7.395 1 98.88 126 SER A C 1
ATOM 931 O O . SER A 1 126 ? 2.924 -31.188 8.094 1 98.88 126 SER A O 1
ATOM 933 N N . GLY A 1 127 ? 2.387 -33 6.938 1 98.81 127 GLY A N 1
ATOM 934 C CA . GLY A 1 127 ? 0.983 -32.969 7.316 1 98.81 127 GLY A CA 1
ATOM 935 C C . GLY A 1 127 ? 0.147 -32 6.504 1 98.81 127 GLY A C 1
ATOM 936 O O . GLY A 1 127 ? -1.074 -31.953 6.664 1 98.81 127 GLY A O 1
ATOM 937 N N . VAL A 1 128 ? 0.756 -31.312 5.625 1 98.94 128 VAL A N 1
ATOM 938 C CA . VAL A 1 128 ? 0.045 -30.359 4.785 1 98.94 128 VAL A CA 1
ATOM 939 C C . VAL A 1 128 ? -0.861 -31.094 3.807 1 98.94 128 VAL A C 1
ATOM 941 O O . VAL A 1 128 ? -0.488 -32.156 3.285 1 98.94 128 VAL A O 1
ATOM 944 N N . VAL A 1 129 ? -2.061 -30.578 3.611 1 98.94 129 VAL A N 1
ATOM 945 C CA . VAL A 1 129 ? -3 -31.109 2.627 1 98.94 129 VAL A CA 1
ATOM 946 C C . VAL A 1 129 ? -3.336 -30.016 1.602 1 98.94 129 VAL A C 1
ATOM 948 O O . VAL A 1 129 ? -3.889 -28.984 1.951 1 98.94 129 VAL A O 1
ATOM 951 N N . LEU A 1 130 ? -3.018 -30.25 0.354 1 98.94 130 LEU A N 1
ATOM 952 C CA . LEU A 1 130 ? -3.371 -29.375 -0.753 1 98.94 130 LEU A CA 1
ATOM 953 C C . LEU A 1 130 ? -4.457 -30 -1.622 1 98.94 130 LEU A C 1
ATOM 955 O O . LEU A 1 130 ? -4.281 -31.094 -2.141 1 98.94 130 LEU A O 1
ATOM 959 N N . GLY A 1 131 ? -5.535 -29.297 -1.747 1 98.94 131 GLY A N 1
ATOM 960 C CA . GLY A 1 131 ? -6.625 -29.781 -2.574 1 98.94 131 GLY A CA 1
ATOM 961 C C . GLY A 1 131 ? -6.312 -29.75 -4.059 1 98.94 131 GLY A C 1
ATOM 962 O O . GLY A 1 131 ? -5.223 -29.328 -4.457 1 98.94 131 GLY A O 1
ATOM 963 N N . ASP A 1 132 ? -7.32 -30.203 -4.863 1 98.88 132 ASP A N 1
ATOM 964 C CA . ASP A 1 132 ? -7.152 -30.266 -6.312 1 98.88 132 ASP A CA 1
ATOM 965 C C . ASP A 1 132 ? -6.918 -28.859 -6.887 1 98.88 132 ASP A C 1
ATOM 967 O O . ASP A 1 132 ? -7.543 -27.891 -6.453 1 98.88 132 ASP A O 1
ATOM 971 N N . ASN A 1 133 ? -5.996 -28.75 -7.836 1 98.75 133 ASN A N 1
ATOM 972 C CA . ASN A 1 133 ? -5.766 -27.531 -8.625 1 98.75 133 ASN A CA 1
ATOM 973 C C . ASN A 1 133 ? -5.234 -26.391 -7.758 1 98.75 133 ASN A C 1
ATOM 975 O O . ASN A 1 133 ? -5.387 -25.219 -8.102 1 98.75 133 ASN A O 1
ATOM 979 N N . VAL A 1 134 ? -4.699 -26.734 -6.609 1 98.88 134 VAL A N 1
ATOM 980 C CA . VAL A 1 134 ? -4.023 -25.719 -5.801 1 98.88 134 VAL A CA 1
ATOM 981 C C . VAL A 1 134 ? -2.707 -25.328 -6.465 1 98.88 134 VAL A C 1
ATOM 983 O O . VAL A 1 134 ? -1.994 -26.172 -7.004 1 98.88 134 VAL A O 1
ATOM 986 N N . VAL A 1 135 ? -2.418 -24.031 -6.484 1 98.94 135 VAL A N 1
ATOM 987 C CA . VAL A 1 135 ? -1.178 -23.516 -7.043 1 98.94 135 VAL A CA 1
ATOM 988 C C . VAL A 1 135 ? -0.407 -22.75 -5.965 1 98.94 135 VAL A C 1
ATOM 990 O O . VAL A 1 135 ? -0.91 -21.766 -5.41 1 98.94 135 VAL A O 1
ATOM 993 N N . ILE A 1 136 ? 0.822 -23.188 -5.656 1 98.94 136 ILE A N 1
ATOM 994 C CA . ILE A 1 136 ? 1.713 -22.547 -4.695 1 98.94 136 ILE A CA 1
ATOM 995 C C . ILE A 1 136 ? 2.873 -21.875 -5.426 1 98.94 136 ILE A C 1
ATOM 997 O O . ILE A 1 136 ? 3.682 -22.562 -6.066 1 98.94 136 ILE A O 1
ATOM 1001 N N . GLY A 1 137 ? 2.971 -20.562 -5.285 1 98.88 137 GLY A N 1
ATOM 1002 C CA . GLY A 1 137 ? 3.99 -19.812 -6.004 1 98.88 137 GLY A CA 1
ATOM 1003 C C . GLY A 1 137 ? 5.387 -20.031 -5.453 1 98.88 137 GLY A C 1
ATOM 1004 O O . GLY A 1 137 ? 5.559 -20.656 -4.406 1 98.88 137 GLY A O 1
ATOM 1005 N N . ALA A 1 138 ? 6.344 -19.484 -6.184 1 98.81 138 ALA A N 1
ATOM 1006 C CA . ALA A 1 138 ? 7.754 -19.625 -5.836 1 98.81 138 ALA A CA 1
ATOM 1007 C C . ALA A 1 138 ? 8.047 -19.031 -4.461 1 98.81 138 ALA A C 1
ATOM 1009 O O . ALA A 1 138 ? 7.52 -17.984 -4.109 1 98.81 138 ALA A O 1
ATOM 1010 N N . GLY A 1 139 ? 8.875 -19.734 -3.684 1 98.69 139 GLY A N 1
ATOM 1011 C CA . GLY A 1 139 ? 9.398 -19.203 -2.438 1 98.69 139 GLY A CA 1
ATOM 1012 C C . GLY A 1 139 ? 8.391 -19.234 -1.305 1 98.69 139 GLY A C 1
ATOM 1013 O O . GLY A 1 139 ? 8.68 -18.766 -0.2 1 98.69 139 GLY A O 1
ATOM 1014 N N . CYS A 1 140 ? 7.234 -19.797 -1.564 1 98.94 140 CYS A N 1
ATOM 1015 C CA . CYS A 1 140 ? 6.219 -19.875 -0.52 1 98.94 140 CYS A CA 1
ATOM 1016 C C . CYS A 1 140 ? 6.633 -20.844 0.574 1 98.94 140 CYS A C 1
ATOM 1018 O O . CYS A 1 140 ? 7.406 -21.781 0.325 1 98.94 140 CYS A O 1
ATOM 1020 N N . PHE A 1 141 ? 6.113 -20.594 1.781 1 98.94 141 PHE A N 1
ATOM 1021 C CA . PHE A 1 141 ? 6.227 -21.516 2.91 1 98.94 141 PHE A CA 1
ATOM 1022 C C . PHE A 1 141 ? 4.848 -21.922 3.408 1 98.94 141 PHE A C 1
ATOM 1024 O O . PHE A 1 141 ? 4.016 -21.078 3.727 1 98.94 141 PHE A O 1
ATOM 1031 N N . ILE A 1 142 ? 4.609 -23.219 3.482 1 99 142 ILE A N 1
ATOM 1032 C CA . ILE A 1 142 ? 3.373 -23.766 4.035 1 99 142 ILE A CA 1
ATOM 1033 C C . ILE A 1 142 ? 3.684 -24.609 5.262 1 99 142 ILE A C 1
ATOM 1035 O O . ILE A 1 142 ? 4.289 -25.672 5.148 1 99 142 ILE A O 1
ATOM 1039 N N . GLY A 1 143 ? 3.201 -24.172 6.355 1 98.94 143 GLY A N 1
ATOM 1040 C CA . GLY A 1 143 ? 3.561 -24.766 7.633 1 98.94 143 GLY A CA 1
ATOM 1041 C C . GLY A 1 143 ? 2.846 -26.062 7.906 1 98.94 143 GLY A C 1
ATOM 1042 O O . GLY A 1 143 ? 1.847 -26.391 7.254 1 98.94 143 GLY A O 1
ATOM 1043 N N . LYS A 1 144 ? 3.27 -26.781 8.953 1 98.94 144 LYS A N 1
ATOM 1044 C CA . LYS A 1 144 ? 2.838 -28.125 9.289 1 98.94 144 LYS A CA 1
ATOM 1045 C C . LYS A 1 144 ? 1.322 -28.203 9.453 1 98.94 144 LYS A C 1
ATOM 1047 O O . LYS A 1 144 ? 0.716 -27.312 10.055 1 98.94 144 LYS A O 1
ATOM 1052 N N . ASN A 1 145 ? 0.696 -29.172 8.898 1 98.88 145 ASN A N 1
ATOM 1053 C CA . ASN A 1 145 ? -0.692 -29.562 9.125 1 98.88 145 ASN A CA 1
ATOM 1054 C C . ASN A 1 145 ? -1.662 -28.547 8.531 1 98.88 145 ASN A C 1
ATOM 1056 O O . ASN A 1 145 ? -2.855 -28.562 8.836 1 98.88 145 ASN A O 1
ATOM 1060 N N . THR A 1 146 ? -1.167 -27.672 7.777 1 98.94 146 THR A N 1
ATOM 1061 C CA . THR A 1 146 ? -2.008 -26.672 7.121 1 98.94 146 THR A CA 1
ATOM 1062 C C . THR A 1 146 ? -2.793 -27.312 5.973 1 98.94 146 THR A C 1
ATOM 1064 O O . THR A 1 146 ? -2.281 -28.172 5.27 1 98.94 146 THR A O 1
ATOM 1067 N N . ARG A 1 147 ? -4.051 -26.844 5.836 1 98.94 147 ARG A N 1
ATOM 1068 C CA . ARG A 1 147 ? -4.934 -27.344 4.785 1 98.94 147 ARG A CA 1
ATOM 1069 C C . ARG A 1 147 ? -5.355 -26.203 3.848 1 98.94 147 ARG A C 1
ATOM 1071 O O . ARG A 1 147 ? -5.859 -25.172 4.301 1 98.94 147 ARG A O 1
ATOM 1078 N N . ILE A 1 148 ? -5.172 -26.406 2.549 1 98.94 148 ILE A N 1
ATOM 1079 C CA . ILE A 1 148 ? -5.562 -25.422 1.536 1 98.94 148 ILE A CA 1
ATOM 1080 C C . ILE A 1 148 ? -6.539 -26.062 0.554 1 98.94 148 ILE A C 1
ATOM 1082 O O . ILE A 1 148 ? -6.219 -27.078 -0.08 1 98.94 148 ILE A O 1
ATOM 1086 N N . GLY A 1 149 ? -7.695 -25.453 0.423 1 98.94 149 GLY A N 1
ATOM 1087 C CA . GLY A 1 149 ? -8.773 -26.016 -0.37 1 98.94 149 GLY A CA 1
ATOM 1088 C C . GLY A 1 149 ? -8.547 -25.906 -1.864 1 98.94 149 GLY A C 1
ATOM 1089 O O . GLY A 1 149 ? -7.73 -25.094 -2.309 1 98.94 149 GLY A O 1
ATOM 1090 N N . ALA A 1 150 ? -9.383 -26.625 -2.59 1 98.94 150 ALA A N 1
ATOM 1091 C CA . ALA A 1 150 ? -9.227 -26.781 -4.031 1 98.94 150 ALA A CA 1
ATOM 1092 C C . ALA A 1 150 ? -9.312 -25.438 -4.75 1 98.94 150 ALA A C 1
ATOM 1094 O O . ALA A 1 150 ? -10.141 -24.594 -4.395 1 98.94 150 ALA A O 1
ATOM 1095 N N . GLY A 1 151 ? -8.438 -25.266 -5.742 1 98.75 151 GLY A N 1
ATOM 1096 C CA . GLY A 1 151 ? -8.5 -24.125 -6.633 1 98.75 151 GLY A CA 1
ATOM 1097 C C . GLY A 1 151 ? -7.875 -22.875 -6.043 1 98.75 151 GLY A C 1
ATOM 1098 O O . GLY A 1 151 ? -7.836 -21.828 -6.695 1 98.75 151 GLY A O 1
ATOM 1099 N N . SER A 1 152 ? -7.363 -22.922 -4.812 1 98.88 152 SER A N 1
ATOM 1100 C CA . SER A 1 152 ? -6.719 -21.766 -4.191 1 98.88 152 SER A CA 1
ATOM 1101 C C . SER A 1 152 ? -5.324 -21.531 -4.766 1 98.88 152 SER A C 1
ATOM 1103 O O . SER A 1 152 ? -4.633 -22.484 -5.129 1 98.88 152 SER A O 1
ATOM 1105 N N . ARG A 1 153 ? -4.996 -20.281 -4.863 1 98.88 153 ARG A N 1
ATOM 1106 C CA . ARG A 1 153 ? -3.73 -19.891 -5.473 1 98.88 153 ARG A CA 1
ATOM 1107 C C . ARG A 1 153 ? -2.973 -18.906 -4.582 1 98.88 153 ARG A C 1
ATOM 1109 O O . ARG A 1 153 ? -3.549 -17.938 -4.082 1 98.88 153 ARG A O 1
ATOM 1116 N N . LEU A 1 154 ? -1.701 -19.156 -4.371 1 98.94 154 LEU A N 1
ATOM 1117 C CA . LEU A 1 154 ? -0.792 -18.266 -3.666 1 98.94 154 LEU A CA 1
ATOM 1118 C C . LEU A 1 154 ? 0.299 -17.75 -4.602 1 98.94 154 LEU A C 1
ATOM 1120 O O . LEU A 1 154 ? 0.993 -18.531 -5.246 1 98.94 154 LEU A O 1
ATOM 1124 N N . TRP A 1 155 ? 0.43 -16.406 -4.691 1 98.81 155 TRP A N 1
ATOM 1125 C CA . TRP A 1 155 ? 1.544 -15.836 -5.438 1 98.81 155 TRP A CA 1
ATOM 1126 C C . TRP A 1 155 ? 2.861 -16.047 -4.699 1 98.81 155 TRP A C 1
ATOM 1128 O O . TRP A 1 155 ? 2.902 -16.734 -3.676 1 98.81 155 TRP A O 1
ATOM 1138 N N . ALA A 1 156 ? 3.941 -15.516 -5.254 1 98.81 156 ALA A N 1
ATOM 1139 C CA . ALA A 1 156 ? 5.281 -15.797 -4.742 1 98.81 156 ALA A CA 1
ATOM 1140 C C . ALA A 1 156 ? 5.453 -15.258 -3.328 1 98.81 156 ALA A C 1
ATOM 1142 O O . ALA A 1 156 ? 4.879 -14.227 -2.977 1 98.81 156 ALA A O 1
ATOM 1143 N N . ASN A 1 157 ? 6.254 -15.945 -2.533 1 98.81 157 ASN A N 1
ATOM 1144 C CA . ASN A 1 157 ? 6.793 -15.484 -1.26 1 98.81 157 ASN A CA 1
ATOM 1145 C C . ASN A 1 157 ? 5.684 -15.211 -0.247 1 98.81 157 ASN A C 1
ATOM 1147 O O . ASN A 1 157 ? 5.734 -14.219 0.484 1 98.81 157 ASN A O 1
ATOM 1151 N N . VAL A 1 158 ? 4.672 -16.062 -0.257 1 98.94 158 VAL A N 1
ATOM 1152 C CA . VAL A 1 158 ? 3.65 -16.062 0.786 1 98.94 158 VAL A CA 1
ATOM 1153 C C . VAL A 1 158 ? 4.059 -17.031 1.896 1 98.94 158 VAL A C 1
ATOM 1155 O O . VAL A 1 158 ? 4.605 -18.109 1.626 1 98.94 158 VAL A O 1
ATOM 1158 N N . SER A 1 159 ? 3.809 -16.609 3.154 1 98.94 159 SER A N 1
ATOM 1159 C CA . SER A 1 159 ? 4.082 -17.484 4.289 1 98.94 159 SER A CA 1
ATOM 1160 C C . SER A 1 159 ? 2.797 -17.859 5.027 1 98.94 159 SER A C 1
ATOM 1162 O O . SER A 1 159 ? 2.111 -16.984 5.559 1 98.94 159 SER A O 1
ATOM 1164 N N . VAL A 1 160 ? 2.463 -19.109 5.039 1 98.94 160 VAL A N 1
ATOM 1165 C CA . VAL A 1 160 ? 1.333 -19.641 5.793 1 98.94 160 VAL A CA 1
ATOM 1166 C C . VAL A 1 160 ? 1.841 -20.531 6.922 1 98.94 160 VAL A C 1
ATOM 1168 O O . VAL A 1 160 ? 2.523 -21.531 6.672 1 98.94 160 VAL A O 1
ATOM 1171 N N . TYR A 1 161 ? 1.498 -20.172 8.125 1 98.88 161 TYR A N 1
ATOM 1172 C CA . TYR A 1 161 ? 2.018 -20.891 9.289 1 98.88 161 TYR A CA 1
ATOM 1173 C C . TYR A 1 161 ? 1.263 -22.203 9.5 1 98.88 161 TYR A C 1
ATOM 1175 O O . TYR A 1 161 ? 0.487 -22.625 8.641 1 98.88 161 TYR A O 1
ATOM 1183 N N . HIS A 1 162 ? 1.599 -22.906 10.617 1 98.88 162 HIS A N 1
ATOM 1184 C CA . HIS A 1 162 ? 1.089 -24.234 10.906 1 98.88 162 HIS A CA 1
ATOM 1185 C C . HIS A 1 162 ? -0.398 -24.203 11.234 1 98.88 162 HIS A C 1
ATOM 1187 O O . HIS A 1 162 ? -0.895 -23.203 11.773 1 98.88 162 HIS A O 1
ATOM 1193 N N . ASN A 1 163 ? -1.103 -25.234 10.922 1 98.81 163 ASN A N 1
ATOM 1194 C CA . ASN A 1 163 ? -2.463 -25.531 11.352 1 98.81 163 ASN A CA 1
ATOM 1195 C C . ASN A 1 163 ? -3.463 -24.516 10.812 1 98.81 163 ASN A C 1
ATOM 1197 O O . ASN A 1 163 ? -4.527 -24.312 11.398 1 98.81 163 ASN A O 1
ATOM 1201 N N . VAL A 1 164 ? -3.133 -23.828 9.797 1 98.94 164 VAL A N 1
ATOM 1202 C CA . VAL A 1 164 ? -4.066 -22.922 9.141 1 98.94 164 VAL A CA 1
ATOM 1203 C C . VAL A 1 164 ? -5.02 -23.719 8.25 1 98.94 164 VAL A C 1
ATOM 1205 O O . VAL A 1 164 ? -4.629 -24.719 7.637 1 98.94 164 VAL A O 1
ATOM 1208 N N . GLU A 1 165 ? -6.293 -23.297 8.234 1 98.94 165 GLU A N 1
ATOM 1209 C CA . GLU A 1 165 ? -7.285 -23.844 7.32 1 98.94 165 GLU A CA 1
ATOM 1210 C C . GLU A 1 165 ? -7.789 -22.781 6.344 1 98.94 165 GLU A C 1
ATOM 1212 O O . GLU A 1 165 ? -8.344 -21.766 6.762 1 98.94 165 GLU A O 1
ATOM 1217 N N . MET A 1 166 ? -7.602 -23.031 5.109 1 98.88 166 MET A N 1
ATOM 1218 C CA . MET A 1 166 ? -8.047 -22.141 4.051 1 98.88 166 MET A CA 1
ATOM 1219 C C . MET A 1 166 ? -8.992 -22.844 3.094 1 98.88 166 MET A C 1
ATOM 1221 O O . MET A 1 166 ? -8.719 -23.969 2.654 1 98.88 166 MET A O 1
ATOM 1225 N N . GLY A 1 167 ? -10.094 -22.219 2.771 1 98.88 167 GLY A N 1
ATOM 1226 C CA . GLY A 1 167 ? -11.117 -22.812 1.925 1 98.88 167 GLY A CA 1
ATOM 1227 C C . GLY A 1 167 ? -10.711 -22.891 0.463 1 98.88 167 GLY A C 1
ATOM 1228 O O . GLY A 1 167 ? -9.523 -22.938 0.141 1 98.88 167 GLY A O 1
ATOM 1229 N N . GLU A 1 168 ? -11.781 -22.969 -0.39 1 98.88 168 GLU A N 1
ATOM 1230 C CA . GLU A 1 168 ? -11.602 -23.156 -1.826 1 98.88 168 GLU A CA 1
ATOM 1231 C C . GLU A 1 168 ? -11.609 -21.828 -2.564 1 98.88 168 GLU A C 1
ATOM 1233 O O . GLU A 1 168 ? -12.219 -20.859 -2.102 1 98.88 168 GLU A O 1
ATOM 1238 N N . GLN A 1 169 ? -10.883 -21.812 -3.713 1 98.69 169 GLN A N 1
ATOM 1239 C CA . GLN A 1 169 ? -10.914 -20.688 -4.648 1 98.69 169 GLN A CA 1
ATOM 1240 C C . GLN A 1 169 ? -10.469 -19.391 -3.967 1 98.69 169 GLN A C 1
ATOM 1242 O O . GLN A 1 169 ? -11.102 -18.359 -4.137 1 98.69 169 GLN A O 1
ATOM 1247 N N . CYS A 1 170 ? -9.43 -19.484 -3.127 1 98.88 170 CYS A N 1
ATOM 1248 C CA . CYS A 1 170 ? -8.828 -18.312 -2.504 1 98.88 170 CYS A CA 1
ATOM 1249 C C . CYS A 1 170 ? -7.641 -17.812 -3.312 1 98.88 170 CYS A C 1
ATOM 1251 O O . CYS A 1 170 ? -7.035 -18.562 -4.07 1 98.88 170 CYS A O 1
ATOM 1253 N N . LEU A 1 171 ? -7.41 -16.562 -3.24 1 98.88 171 LEU A N 1
ATOM 1254 C CA . LEU A 1 171 ? -6.258 -15.93 -3.879 1 98.88 171 LEU A CA 1
ATOM 1255 C C . LEU A 1 171 ? -5.457 -15.109 -2.873 1 98.88 171 LEU A C 1
ATOM 1257 O O . LEU A 1 171 ? -5.988 -14.18 -2.26 1 98.88 171 LEU A O 1
ATOM 1261 N N . ILE A 1 172 ? -4.148 -15.453 -2.668 1 98.94 172 ILE A N 1
ATOM 1262 C CA . ILE A 1 172 ? -3.264 -14.758 -1.735 1 98.94 172 ILE A CA 1
ATOM 1263 C C . ILE A 1 172 ? -2.123 -14.094 -2.504 1 98.94 172 ILE A C 1
ATOM 1265 O O . ILE A 1 172 ? -1.396 -14.758 -3.246 1 98.94 172 ILE A O 1
ATOM 1269 N N . GLN A 1 173 ? -1.989 -12.766 -2.328 1 98.88 173 GLN A N 1
ATOM 1270 C CA . GLN A 1 173 ? -0.961 -12.008 -3.035 1 98.88 173 GLN A CA 1
ATOM 1271 C C . GLN A 1 173 ? 0.373 -12.07 -2.297 1 98.88 173 GLN A C 1
ATOM 1273 O O . GLN A 1 173 ? 0.417 -12.406 -1.109 1 98.88 173 GLN A O 1
ATOM 1278 N N . SER A 1 174 ? 1.443 -11.727 -2.963 1 98.94 174 SER A N 1
ATOM 1279 C CA . SER A 1 174 ? 2.814 -11.883 -2.488 1 98.94 174 SER A CA 1
ATOM 1280 C C . SER A 1 174 ? 3.039 -11.125 -1.186 1 98.94 174 SER A C 1
ATOM 1282 O O . SER A 1 174 ? 2.49 -10.039 -0.992 1 98.94 174 SER A O 1
ATOM 1284 N N . GLY A 1 175 ? 3.914 -11.695 -0.348 1 98.75 175 GLY A N 1
ATOM 1285 C CA . GLY A 1 175 ? 4.355 -11.031 0.865 1 98.75 175 GLY A CA 1
ATOM 1286 C C . GLY A 1 175 ? 3.377 -11.172 2.016 1 98.75 175 GLY A C 1
ATOM 1287 O O . GLY A 1 175 ? 3.682 -10.789 3.148 1 98.75 175 GLY A O 1
ATOM 1288 N N . ALA A 1 176 ? 2.195 -11.703 1.739 1 98.88 176 ALA A N 1
ATOM 1289 C CA . ALA A 1 176 ? 1.233 -11.906 2.82 1 98.88 176 ALA A CA 1
ATOM 1290 C C . ALA A 1 176 ? 1.744 -12.93 3.826 1 98.88 176 ALA A C 1
ATOM 1292 O O . ALA A 1 176 ? 2.439 -13.883 3.457 1 98.88 176 ALA A O 1
ATOM 1293 N N . VAL A 1 177 ? 1.435 -12.695 5.105 1 98.94 177 VAL A N 1
ATOM 1294 C CA . VAL A 1 177 ? 1.78 -13.594 6.195 1 98.94 177 VAL A CA 1
ATOM 1295 C C . VAL A 1 177 ? 0.515 -14.016 6.941 1 98.94 177 VAL A C 1
ATOM 1297 O O . VAL A 1 177 ? -0.189 -13.172 7.5 1 98.94 177 VAL A O 1
ATOM 1300 N N . ILE A 1 178 ? 0.234 -15.344 6.984 1 98.94 178 ILE A N 1
ATOM 1301 C CA . ILE A 1 178 ? -0.993 -15.859 7.586 1 98.94 178 ILE A CA 1
ATOM 1302 C C . ILE A 1 178 ? -0.65 -16.812 8.719 1 98.94 178 ILE A C 1
ATOM 1304 O O . ILE A 1 178 ? 0.051 -17.812 8.508 1 98.94 178 ILE A O 1
ATOM 1308 N N . GLY A 1 179 ? -1.087 -16.391 9.938 1 98.88 179 GLY A N 1
ATOM 1309 C CA . GLY A 1 179 ? -0.974 -17.312 11.062 1 98.88 179 GLY A CA 1
ATOM 1310 C C . GLY A 1 179 ? 0.158 -16.969 12.008 1 98.88 179 GLY A C 1
ATOM 1311 O O . GLY A 1 179 ? 0.496 -17.75 12.898 1 98.88 179 GLY A O 1
ATOM 1312 N N . SER A 1 180 ? 0.838 -15.852 11.836 1 98.62 180 SER A N 1
ATOM 1313 C CA . SER A 1 180 ? 1.867 -15.422 12.773 1 98.62 180 SER A CA 1
ATOM 1314 C C . SER A 1 180 ? 1.271 -15.117 14.148 1 98.62 180 SER A C 1
ATOM 1316 O O . SER A 1 180 ? 0.049 -15.07 14.305 1 98.62 180 SER A O 1
ATOM 1318 N N . ASP A 1 181 ? 2.133 -14.906 15.141 1 98.12 181 ASP A N 1
ATOM 1319 C CA . ASP A 1 181 ? 1.684 -14.711 16.516 1 98.12 181 ASP A CA 1
ATOM 1320 C C . ASP A 1 181 ? 0.935 -13.391 16.672 1 98.12 181 ASP A C 1
ATOM 1322 O O . ASP A 1 181 ? 1.361 -12.367 16.141 1 98.12 181 ASP A O 1
ATOM 1326 N N . GLY A 1 182 ? -0.166 -13.477 17.422 1 96.75 182 GLY A N 1
ATOM 1327 C CA . GLY A 1 182 ? -0.768 -12.25 17.922 1 96.75 182 GLY A CA 1
ATOM 1328 C C . GLY A 1 182 ? 0.092 -11.531 18.953 1 96.75 182 GLY A C 1
ATOM 1329 O O . GLY A 1 182 ? 1.014 -12.125 19.516 1 96.75 182 GLY A O 1
ATOM 1330 N N . PHE A 1 183 ? -0.189 -10.336 19.203 1 96.81 183 PHE A N 1
ATOM 1331 C CA . PHE A 1 183 ? 0.563 -9.477 20.109 1 96.81 183 PHE A CA 1
ATOM 1332 C C . PHE A 1 183 ? 0.113 -9.68 21.562 1 96.81 183 PHE A C 1
ATOM 1334 O O . PHE A 1 183 ? -0.268 -8.727 22.234 1 96.81 183 PHE A O 1
ATOM 1341 N N . GLY A 1 184 ? 0.305 -10.93 21.953 1 96.25 184 GLY A N 1
ATOM 1342 C CA . GLY A 1 184 ? -0.147 -11.312 23.281 1 96.25 184 GLY A CA 1
ATOM 1343 C C . GLY A 1 184 ? 0.975 -11.359 24.312 1 96.25 184 GLY A C 1
ATOM 1344 O O . GLY A 1 184 ? 1.853 -12.219 24.234 1 96.25 184 GLY A O 1
ATOM 1345 N N . TYR A 1 185 ? 0.917 -10.469 25.312 1 96.94 185 TYR A N 1
ATOM 1346 C CA . TYR A 1 185 ? 1.922 -10.383 26.375 1 96.94 185 TYR A CA 1
ATOM 1347 C C . TYR A 1 185 ? 1.282 -10.023 27.703 1 96.94 185 TYR A C 1
ATOM 1349 O O . TYR A 1 185 ? 0.279 -9.305 27.75 1 96.94 185 TYR A O 1
ATOM 1357 N N . ALA A 1 186 ? 1.828 -10.555 28.766 1 96.06 186 ALA A N 1
ATOM 1358 C CA . ALA A 1 186 ? 1.523 -10.109 30.125 1 96.06 186 ALA A CA 1
ATOM 1359 C C . ALA A 1 186 ? 2.664 -9.273 30.703 1 96.06 186 ALA A C 1
ATOM 1361 O O . ALA A 1 186 ? 3.838 -9.539 30.422 1 96.06 186 ALA A O 1
ATOM 1362 N N . ASN A 1 187 ? 2.277 -8.266 31.469 1 96.81 187 ASN A N 1
ATOM 1363 C CA . ASN A 1 187 ? 3.299 -7.398 32.031 1 96.81 187 ASN A CA 1
ATOM 1364 C C . ASN A 1 187 ? 3.578 -7.758 33.5 1 96.81 187 ASN A C 1
ATOM 1366 O O . ASN A 1 187 ? 2.67 -7.75 34.344 1 96.81 187 ASN A O 1
ATOM 1370 N N . ASP A 1 188 ? 4.828 -8.125 33.75 1 97.06 188 ASP A N 1
ATOM 1371 C CA . ASP A 1 188 ? 5.27 -8.43 35.125 1 97.06 188 ASP A CA 1
ATOM 1372 C C . ASP A 1 188 ? 6.293 -7.398 35.594 1 97.06 188 ASP A C 1
ATOM 1374 O O . ASP A 1 188 ? 7.496 -7.578 35.406 1 97.06 188 ASP A O 1
ATOM 1378 N N . ARG A 1 189 ? 5.852 -6.445 36.312 1 96.5 189 ARG A N 1
ATOM 1379 C CA . ARG A 1 189 ? 6.699 -5.422 36.906 1 96.5 189 ARG A CA 1
ATOM 1380 C C . ARG A 1 189 ? 7.625 -4.801 35.875 1 96.5 189 ARG A C 1
ATOM 1382 O O . ARG A 1 189 ? 8.836 -4.711 36.094 1 96.5 189 ARG A O 1
ATOM 1389 N N . GLY A 1 190 ? 7.043 -4.551 34.688 1 96.62 190 GLY A N 1
ATOM 1390 C CA . GLY A 1 190 ? 7.781 -3.822 33.688 1 96.62 190 GLY A CA 1
ATOM 1391 C C . GLY A 1 190 ? 8.43 -4.727 32.656 1 96.62 190 GLY A C 1
ATOM 1392 O O . GLY A 1 190 ? 8.984 -4.25 31.656 1 96.62 190 GLY A O 1
ATOM 1393 N N . LYS A 1 191 ? 8.352 -5.93 32.844 1 97.62 191 LYS A N 1
ATOM 1394 C CA . LYS A 1 191 ? 8.898 -6.902 31.922 1 97.62 191 LYS A CA 1
ATOM 1395 C C . LYS A 1 191 ? 7.789 -7.637 31.172 1 97.62 191 LYS A C 1
ATOM 1397 O O . LYS A 1 191 ? 6.777 -8.008 31.766 1 97.62 191 LYS A O 1
ATOM 1402 N N . TRP A 1 192 ? 7.922 -7.762 29.922 1 97.38 192 TRP A N 1
ATOM 1403 C CA . TRP A 1 192 ? 6.926 -8.453 29.109 1 97.38 192 TRP A CA 1
ATOM 1404 C C . TRP A 1 192 ? 7.148 -9.961 29.125 1 97.38 192 TRP A C 1
ATOM 1406 O O . TRP A 1 192 ? 8.242 -10.438 28.828 1 97.38 192 TRP A O 1
ATOM 1416 N N . VAL A 1 193 ? 5.98 -10.625 29.469 1 97.69 193 VAL A N 1
ATOM 1417 C CA . VAL A 1 193 ? 5.973 -12.086 29.438 1 97.69 193 VAL A CA 1
ATOM 1418 C C . VAL A 1 193 ? 5.152 -12.57 28.25 1 97.69 193 VAL A C 1
ATOM 1420 O O . VAL A 1 193 ? 3.953 -12.297 28.156 1 97.69 193 VAL A O 1
ATOM 1423 N N . LYS A 1 194 ? 5.816 -13.227 27.375 1 97.5 194 LYS A N 1
ATOM 1424 C CA . LYS A 1 194 ? 5.191 -13.695 26.141 1 97.5 194 LYS A CA 1
ATOM 1425 C C . LYS A 1 194 ? 4.074 -14.695 26.438 1 97.5 194 LYS A C 1
ATOM 1427 O O . LYS A 1 194 ? 4.23 -15.578 27.281 1 97.5 194 LYS A O 1
ATOM 1432 N N . ILE A 1 195 ? 2.906 -14.508 25.703 1 96.94 195 ILE A N 1
ATOM 1433 C CA . ILE A 1 195 ? 1.825 -15.492 25.688 1 96.94 195 ILE A CA 1
ATOM 1434 C C . ILE A 1 195 ? 1.808 -16.219 24.359 1 96.94 195 ILE A C 1
ATOM 1436 O O . ILE A 1 195 ? 1.43 -15.648 23.328 1 96.94 195 ILE A O 1
ATOM 1440 N N . PRO A 1 196 ? 2.234 -17.469 24.359 1 97.38 196 PRO A N 1
ATOM 1441 C CA . PRO A 1 196 ? 2.141 -18.203 23.094 1 97.38 196 PRO A CA 1
ATOM 1442 C C . PRO A 1 196 ? 0.725 -18.219 22.531 1 97.38 196 PRO A C 1
ATOM 1444 O O . PRO A 1 196 ? -0.246 -18.375 23.266 1 97.38 196 PRO A O 1
ATOM 1447 N N . GLN A 1 197 ? 0.585 -17.938 21.297 1 97.5 197 GLN A N 1
ATOM 1448 C CA . GLN A 1 197 ? -0.706 -17.906 20.625 1 97.5 197 GLN A CA 1
ATOM 1449 C C . GLN A 1 197 ? -1.062 -19.297 20.078 1 97.5 197 GLN A C 1
ATOM 1451 O O . GLN A 1 197 ? -0.555 -19.703 19.031 1 97.5 197 GLN A O 1
ATOM 1456 N N . LEU A 1 198 ? -1.957 -19.953 20.656 1 97.88 198 LEU A N 1
ATOM 1457 C CA . LEU A 1 198 ? -2.145 -21.391 20.438 1 97.88 198 LEU A CA 1
ATOM 1458 C C . LEU A 1 198 ? -3.34 -21.641 19.531 1 97.88 198 LEU A C 1
ATOM 1460 O O . LEU A 1 198 ? -3.604 -22.781 19.156 1 97.88 198 LEU A O 1
ATOM 1464 N N . GLY A 1 199 ? -4.094 -20.562 19.234 1 98.19 199 GLY A N 1
ATOM 1465 C CA . GLY A 1 199 ? -5.145 -20.703 18.234 1 98.19 199 GLY A CA 1
ATOM 1466 C C . GLY A 1 199 ? -4.617 -20.781 16.812 1 98.19 199 GLY A C 1
ATOM 1467 O O . GLY A 1 199 ? -3.469 -21.172 16.594 1 98.19 199 GLY A O 1
ATOM 1468 N N . SER A 1 200 ? -5.543 -20.516 15.844 1 98.62 200 SER A N 1
ATOM 1469 C CA . SER A 1 200 ? -5.168 -20.594 14.43 1 98.62 200 SER A CA 1
ATOM 1470 C C . SER A 1 200 ? -5.922 -19.562 13.609 1 98.62 200 SER A C 1
ATOM 1472 O O . SER A 1 200 ? -6.41 -18.562 14.141 1 98.62 200 SER A O 1
ATOM 1474 N N . VAL A 1 201 ? -5.797 -19.719 12.312 1 98.94 201 VAL A N 1
ATOM 1475 C CA . VAL A 1 201 ? -6.562 -18.922 11.359 1 98.94 201 VAL A CA 1
ATOM 1476 C C . VAL A 1 201 ? -7.441 -19.844 10.508 1 98.94 201 VAL A C 1
ATOM 1478 O O . VAL A 1 201 ? -6.969 -20.844 9.969 1 98.94 201 VAL A O 1
ATOM 1481 N N . ILE A 1 202 ? -8.727 -19.5 10.438 1 98.94 202 ILE A N 1
ATOM 1482 C CA . ILE A 1 202 ? -9.672 -20.188 9.562 1 98.94 202 ILE A CA 1
ATOM 1483 C C . ILE A 1 202 ? -10.172 -19.219 8.492 1 98.94 202 ILE A C 1
ATOM 1485 O O . ILE A 1 202 ? -10.789 -18.203 8.805 1 98.94 202 ILE A O 1
ATOM 1489 N N . ILE A 1 203 ? -9.914 -19.578 7.266 1 98.94 203 ILE A N 1
ATOM 1490 C CA . ILE A 1 203 ? -10.312 -18.766 6.125 1 98.94 203 ILE A CA 1
ATOM 1491 C C . ILE A 1 203 ? -11.352 -19.516 5.293 1 98.94 203 ILE A C 1
ATOM 1493 O O . ILE A 1 203 ? -11.125 -20.656 4.891 1 98.94 203 ILE A O 1
ATOM 1497 N N . GLY A 1 204 ? -12.477 -18.875 5.012 1 98.94 204 GLY A N 1
ATOM 1498 C CA . GLY A 1 204 ? -13.539 -19.484 4.223 1 98.94 204 GLY A CA 1
ATOM 1499 C C . GLY A 1 204 ? -13.203 -19.578 2.746 1 98.94 204 GLY A C 1
ATOM 1500 O O . GLY A 1 204 ? -12.023 -19.547 2.369 1 98.94 204 GLY A O 1
ATOM 1501 N N . ASP A 1 205 ? -14.273 -19.781 1.894 1 98.88 205 ASP A N 1
ATOM 1502 C CA . ASP A 1 205 ? -14.133 -19.938 0.45 1 98.88 205 ASP A CA 1
ATOM 1503 C C . ASP A 1 205 ? -14.148 -18.594 -0.26 1 98.88 205 ASP A C 1
ATOM 1505 O O . ASP A 1 205 ? -14.766 -17.641 0.219 1 98.88 205 ASP A O 1
ATOM 1509 N N . ARG A 1 206 ? -13.43 -18.5 -1.423 1 98.56 206 ARG A N 1
ATOM 1510 C CA . ARG A 1 206 ? -13.477 -17.344 -2.305 1 98.56 206 ARG A CA 1
ATOM 1511 C C . ARG A 1 206 ? -13.008 -16.078 -1.582 1 98.56 206 ARG A C 1
ATOM 1513 O O . ARG A 1 206 ? -13.641 -15.031 -1.682 1 98.56 206 ARG A O 1
ATOM 1520 N N . VAL A 1 207 ? -11.977 -16.266 -0.76 1 98.88 207 VAL A N 1
ATOM 1521 C CA . VAL A 1 207 ? -11.359 -15.148 -0.049 1 98.88 207 VAL A CA 1
ATOM 1522 C C . VAL A 1 207 ? -10.125 -14.672 -0.809 1 98.88 207 VAL A C 1
ATOM 1524 O O . VAL A 1 207 ? -9.359 -15.484 -1.334 1 98.88 207 VAL A O 1
ATOM 1527 N N . GLU A 1 208 ? -9.969 -13.398 -0.917 1 98.88 208 GLU A N 1
ATOM 1528 C CA . GLU A 1 208 ? -8.742 -12.82 -1.457 1 98.88 208 GLU A CA 1
ATOM 1529 C C . GLU A 1 208 ? -8.016 -11.984 -0.408 1 98.88 208 GLU A C 1
ATOM 1531 O O . GLU A 1 208 ? -8.641 -11.18 0.292 1 98.88 208 GLU A O 1
ATOM 1536 N N . ILE A 1 209 ? -6.695 -12.172 -0.239 1 98.94 209 ILE A N 1
ATOM 1537 C CA . ILE A 1 209 ? -5.844 -11.445 0.696 1 98.94 209 ILE A CA 1
ATOM 1538 C C . ILE A 1 209 ? -4.734 -10.727 -0.068 1 98.94 209 ILE A C 1
ATOM 1540 O O . ILE A 1 209 ? -3.973 -11.352 -0.808 1 98.94 209 ILE A O 1
ATOM 1544 N N . GLY A 1 210 ? -4.645 -9.422 0.164 1 98.88 210 GLY A N 1
ATOM 1545 C CA . GLY A 1 210 ? -3.748 -8.57 -0.599 1 98.88 210 GLY A CA 1
ATOM 1546 C C . GLY A 1 210 ? -2.297 -8.703 -0.173 1 98.88 210 GLY A C 1
ATOM 1547 O O . GLY A 1 210 ? -1.995 -9.352 0.83 1 98.88 210 GLY A O 1
ATOM 1548 N N . ALA A 1 211 ? -1.431 -8.008 -0.94 1 98.94 211 ALA A N 1
ATOM 1549 C CA . ALA A 1 211 ? 0.014 -8.062 -0.74 1 98.94 211 ALA A CA 1
ATOM 1550 C C . ALA A 1 211 ? 0.406 -7.465 0.607 1 98.94 211 ALA A C 1
ATOM 1552 O O . ALA A 1 211 ? -0.138 -6.438 1.02 1 98.94 211 ALA A O 1
ATOM 1553 N N . CYS A 1 212 ? 1.356 -8.141 1.329 1 98.81 212 CYS A N 1
ATOM 1554 C CA . CYS A 1 212 ? 1.977 -7.695 2.572 1 98.81 212 CYS A CA 1
ATOM 1555 C C . CYS A 1 212 ? 0.936 -7.535 3.674 1 98.81 212 CYS A C 1
ATOM 1557 O O . CYS A 1 212 ? 1.186 -6.863 4.676 1 98.81 212 CYS A O 1
ATOM 1559 N N . THR A 1 213 ? -0.267 -8.102 3.482 1 98.88 213 THR A N 1
ATOM 1560 C CA . THR A 1 213 ? -1.252 -8.172 4.555 1 98.88 213 THR A CA 1
ATOM 1561 C C . THR A 1 213 ? -0.887 -9.266 5.559 1 98.88 213 THR A C 1
ATOM 1563 O O . THR A 1 213 ? -0.44 -10.344 5.168 1 98.88 213 THR A O 1
ATOM 1566 N N . THR A 1 214 ? -1.101 -8.906 6.859 1 98.94 214 THR A N 1
ATOM 1567 C CA . THR A 1 214 ? -0.801 -9.859 7.926 1 98.94 214 THR A CA 1
ATOM 1568 C C . THR A 1 214 ? -2.072 -10.258 8.672 1 98.94 214 THR A C 1
ATOM 1570 O O . THR A 1 214 ? -2.906 -9.406 8.984 1 98.94 214 THR A O 1
ATOM 1573 N N . ILE A 1 215 ? -2.246 -11.547 8.898 1 98.94 215 ILE A N 1
ATOM 1574 C CA . ILE A 1 215 ? -3.348 -12.094 9.688 1 98.94 215 ILE A CA 1
ATOM 1575 C C . ILE A 1 215 ? -2.793 -12.938 10.836 1 98.94 215 ILE A C 1
ATOM 1577 O O . ILE A 1 215 ? -2.215 -14 10.609 1 98.94 215 ILE A O 1
ATOM 1581 N N . ASP A 1 216 ? -2.98 -12.484 12.023 1 98.88 216 ASP A N 1
ATOM 1582 C CA . ASP A 1 216 ? -2.465 -13.188 13.195 1 98.88 216 ASP A CA 1
ATOM 1583 C C . ASP A 1 216 ? -3.35 -14.375 13.562 1 98.88 216 ASP A C 1
ATOM 1585 O O . ASP A 1 216 ? -4.574 -14.312 13.422 1 98.88 216 ASP A O 1
ATOM 1589 N N . ARG A 1 217 ? -2.703 -15.383 14.031 1 98.81 217 ARG A N 1
ATOM 1590 C CA . ARG A 1 217 ? -3.471 -16.469 14.617 1 98.81 217 ARG A CA 1
ATOM 1591 C C . ARG A 1 217 ? -4.09 -16.047 15.953 1 98.81 217 ARG A C 1
ATOM 1593 O O . ARG A 1 217 ? -3.582 -15.148 16.625 1 98.81 217 ARG A O 1
ATOM 1600 N N . GLY A 1 218 ? -5.129 -16.734 16.328 1 98.19 218 GLY A N 1
ATOM 1601 C CA . GLY A 1 218 ? -5.785 -16.438 17.594 1 98.19 218 GLY A CA 1
ATOM 1602 C C . GLY A 1 218 ? -4.992 -16.922 18.797 1 98.19 218 GLY A C 1
ATOM 1603 O O . GLY A 1 218 ? -4.07 -17.719 18.656 1 98.19 218 GLY A O 1
ATOM 1604 N N . ALA A 1 219 ? -5.352 -16.391 19.938 1 96.62 219 ALA A N 1
ATOM 1605 C CA . ALA A 1 219 ? -4.676 -16.766 21.172 1 96.62 219 ALA A CA 1
ATOM 1606 C C . ALA A 1 219 ? -5.074 -18.172 21.609 1 96.62 219 ALA A C 1
ATOM 1608 O O . ALA A 1 219 ? -4.234 -19.078 21.688 1 96.62 219 ALA A O 1
ATOM 1609 N N . LEU A 1 220 ? -6.352 -18.328 21.953 1 96.56 220 LEU A N 1
ATOM 1610 C CA . LEU A 1 220 ? -6.934 -19.625 22.25 1 96.56 220 LEU A CA 1
ATOM 1611 C C . LEU A 1 220 ? -8.016 -19.984 21.25 1 96.56 220 LEU A C 1
ATOM 1613 O O . LEU A 1 220 ? -8.055 -21.125 20.75 1 96.56 220 LEU A O 1
ATOM 1617 N N . ASP A 1 221 ? -8.828 -19 20.953 1 97.5 221 ASP A N 1
ATOM 1618 C CA . ASP A 1 221 ? -9.75 -19.141 19.828 1 97.5 221 ASP A CA 1
ATOM 1619 C C . ASP A 1 221 ? -9.07 -18.812 18.5 1 97.5 221 ASP A C 1
ATOM 1621 O O . ASP A 1 221 ? -7.891 -18.469 18.484 1 97.5 221 ASP A O 1
ATOM 1625 N N . ASN A 1 222 ? -9.812 -19 17.406 1 98.81 222 ASN A N 1
ATOM 1626 C CA . ASN A 1 222 ? -9.219 -18.766 16.094 1 98.81 222 ASN A CA 1
ATOM 1627 C C . ASN A 1 222 ? -9.555 -17.391 15.555 1 98.81 222 ASN A C 1
ATOM 1629 O O . ASN A 1 222 ? -10.57 -16.797 15.945 1 98.81 222 ASN A O 1
ATOM 1633 N N . THR A 1 223 ? -8.648 -16.766 14.797 1 98.88 223 THR A N 1
ATOM 1634 C CA . THR A 1 223 ? -9.016 -15.711 13.859 1 98.88 223 THR A CA 1
ATOM 1635 C C . THR A 1 223 ? -9.789 -16.281 12.68 1 98.88 223 THR A C 1
ATOM 1637 O O . THR A 1 223 ? -9.383 -17.281 12.086 1 98.88 223 THR A O 1
ATOM 1640 N N . ILE A 1 224 ? -10.953 -15.625 12.328 1 98.94 224 ILE A N 1
ATOM 1641 C CA . ILE A 1 224 ? -11.852 -16.234 11.352 1 98.94 224 ILE A CA 1
ATOM 1642 C C . ILE A 1 224 ? -12.18 -15.219 10.258 1 98.94 224 ILE A C 1
ATOM 1644 O O . ILE A 1 224 ? -12.656 -14.117 10.539 1 98.94 224 ILE A O 1
ATOM 1648 N N . ILE A 1 225 ? -11.922 -15.609 9.047 1 98.94 225 ILE A N 1
ATOM 1649 C CA . ILE A 1 225 ? -12.289 -14.844 7.859 1 98.94 225 ILE A CA 1
ATOM 1650 C C . ILE A 1 225 ? -13.414 -15.562 7.113 1 98.94 225 ILE A C 1
ATOM 1652 O O . ILE A 1 225 ? -13.227 -16.672 6.625 1 98.94 225 ILE A O 1
ATOM 1656 N N . GLY A 1 226 ? -14.539 -14.914 6.957 1 98.94 226 GLY A N 1
ATOM 1657 C CA . GLY A 1 226 ? -15.711 -15.523 6.348 1 98.94 226 GLY A CA 1
ATOM 1658 C C . GLY A 1 226 ? -15.586 -15.703 4.848 1 98.94 226 GLY A C 1
ATOM 1659 O O . GLY A 1 226 ? -14.586 -15.289 4.254 1 98.94 226 GLY A O 1
ATOM 1660 N N . ASN A 1 227 ? -16.656 -16.359 4.242 1 98.88 227 ASN A N 1
ATOM 1661 C CA . ASN A 1 227 ? -16.672 -16.625 2.809 1 98.88 227 ASN A CA 1
ATOM 1662 C C . ASN A 1 227 ? -16.812 -15.328 2.004 1 98.88 227 ASN A C 1
ATOM 1664 O O . ASN A 1 227 ? -17.562 -14.43 2.383 1 98.88 227 ASN A O 1
ATOM 1668 N N . GLY A 1 228 ? -16.047 -15.242 0.947 1 98.75 228 GLY A N 1
ATOM 1669 C CA . GLY A 1 228 ? -16.219 -14.141 0.011 1 98.75 228 GLY A CA 1
ATOM 1670 C C . GLY A 1 228 ? -15.625 -12.836 0.515 1 98.75 228 GLY A C 1
ATOM 1671 O O . GLY A 1 228 ? -15.859 -11.773 -0.068 1 98.75 228 GLY A O 1
ATOM 1672 N N . VAL A 1 229 ? -14.891 -12.891 1.609 1 98.94 229 VAL A N 1
ATOM 1673 C CA . VAL A 1 229 ? -14.234 -11.688 2.125 1 98.94 229 VAL A CA 1
ATOM 1674 C C . VAL A 1 229 ? -13.062 -11.305 1.227 1 98.94 229 VAL A C 1
ATOM 1676 O O . VAL A 1 229 ? -12.312 -12.172 0.778 1 98.94 229 VAL A O 1
ATOM 1679 N N . ILE A 1 230 ? -12.977 -10.008 0.935 1 98.94 230 ILE A N 1
ATOM 1680 C CA . ILE A 1 230 ? -11.82 -9.5 0.194 1 98.94 230 ILE A CA 1
ATOM 1681 C C . ILE A 1 230 ? -11.07 -8.477 1.041 1 98.94 230 ILE A C 1
ATOM 1683 O O . ILE A 1 230 ? -11.664 -7.516 1.536 1 98.94 230 ILE A O 1
ATOM 1687 N N . ILE A 1 231 ? -9.742 -8.727 1.212 1 98.94 231 ILE A N 1
ATOM 1688 C CA . ILE A 1 231 ? -8.867 -7.863 1.996 1 98.94 231 ILE A CA 1
ATOM 1689 C C . ILE A 1 231 ? -7.746 -7.324 1.108 1 98.94 231 ILE A C 1
ATOM 1691 O O . ILE A 1 231 ? -7.016 -8.094 0.483 1 98.94 231 ILE A O 1
ATOM 1695 N N . ASP A 1 232 ? -7.637 -5.988 1.05 1 98.81 232 ASP A N 1
ATOM 1696 C CA . ASP A 1 232 ? -6.629 -5.332 0.219 1 98.81 232 ASP A CA 1
ATOM 1697 C C . ASP A 1 232 ? -5.246 -5.414 0.864 1 98.81 232 ASP A C 1
ATOM 1699 O O . ASP A 1 232 ? -5.02 -6.238 1.755 1 98.81 232 ASP A O 1
ATOM 1703 N N . ASN A 1 233 ? -4.277 -4.621 0.332 1 98.88 233 ASN A N 1
ATOM 1704 C CA . ASN A 1 233 ? -2.871 -4.668 0.722 1 98.88 233 ASN A CA 1
ATOM 1705 C C . ASN A 1 233 ? -2.641 -3.996 2.072 1 98.88 233 ASN A C 1
ATOM 1707 O O . ASN A 1 233 ? -3.396 -3.105 2.465 1 98.88 233 ASN A O 1
ATOM 1711 N N . GLN A 1 234 ? -1.528 -4.395 2.758 1 98.62 234 GLN A N 1
ATOM 1712 C CA . GLN A 1 234 ? -0.94 -3.662 3.875 1 98.62 234 GLN A CA 1
ATOM 1713 C C . GLN A 1 234 ? -1.904 -3.59 5.055 1 98.62 234 GLN A C 1
ATOM 1715 O O . GLN A 1 234 ? -1.957 -2.58 5.758 1 98.62 234 GLN A O 1
ATOM 1720 N N . CYS A 1 235 ? -2.738 -4.637 5.211 1 98.88 235 CYS A N 1
ATOM 1721 C CA . CYS A 1 235 ? -3.666 -4.648 6.336 1 9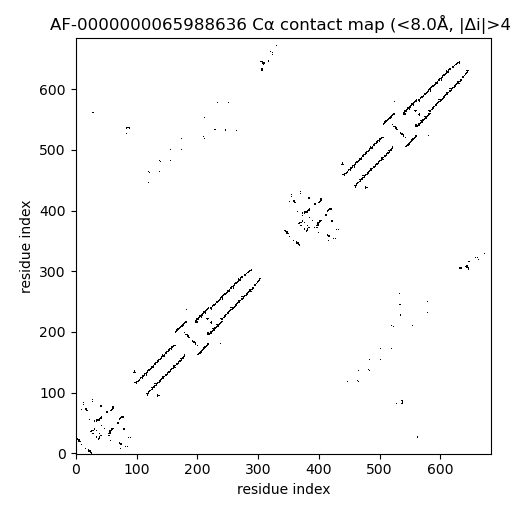8.88 235 CYS A CA 1
ATOM 1722 C C . CYS A 1 235 ? -3.092 -5.438 7.508 1 98.88 235 CYS A C 1
ATOM 1724 O O . CYS A 1 235 ? -2.254 -6.32 7.316 1 98.88 235 CYS A O 1
ATOM 1726 N N . GLN A 1 236 ? -3.502 -5.039 8.664 1 98.88 236 GLN A N 1
ATOM 1727 C CA . GLN A 1 236 ? -3.221 -5.766 9.898 1 98.88 236 GLN A CA 1
ATOM 1728 C C . GLN A 1 236 ? -4.504 -6.316 10.516 1 98.88 236 GLN A C 1
ATOM 1730 O O . GLN A 1 236 ? -5.348 -5.555 10.984 1 98.88 236 GLN A O 1
ATOM 1735 N N . ILE A 1 237 ? -4.66 -7.609 10.453 1 98.94 237 ILE A N 1
ATOM 1736 C CA . ILE A 1 237 ? -5.762 -8.312 11.109 1 98.94 237 ILE A CA 1
ATOM 1737 C C . ILE A 1 237 ? -5.254 -9.023 12.352 1 98.94 237 ILE A C 1
ATOM 1739 O O . ILE A 1 237 ? -4.598 -10.062 12.258 1 98.94 237 ILE A O 1
ATOM 1743 N N . ALA A 1 238 ? -5.582 -8.5 13.531 1 98.88 238 ALA A N 1
ATOM 1744 C CA . ALA A 1 238 ? -4.988 -8.984 14.773 1 98.88 238 ALA A CA 1
ATOM 1745 C C . ALA A 1 238 ? -5.645 -10.289 15.219 1 98.88 238 ALA A C 1
ATOM 1747 O O . ALA A 1 238 ? -6.551 -10.797 14.555 1 98.88 238 ALA A O 1
ATOM 1748 N N . HIS A 1 239 ? -5.137 -10.836 16.328 1 98.69 239 HIS A N 1
ATOM 1749 C CA . HIS A 1 239 ? -5.574 -12.125 16.859 1 98.69 239 HIS A CA 1
ATOM 1750 C C . HIS A 1 239 ? -7.062 -12.102 17.188 1 98.69 239 HIS A C 1
ATOM 1752 O O . HIS A 1 239 ? -7.582 -11.094 17.672 1 98.69 239 HIS A O 1
ATOM 1758 N N . ASN A 1 240 ? -7.746 -13.156 16.906 1 98.69 240 ASN A N 1
ATOM 1759 C CA . ASN A 1 240 ? -9.117 -13.422 17.328 1 98.69 240 ASN A CA 1
ATOM 1760 C C . ASN A 1 240 ? -10.117 -12.539 16.594 1 98.69 240 ASN A C 1
ATOM 1762 O O . ASN A 1 240 ? -11.289 -12.469 16.953 1 98.69 240 ASN A O 1
ATOM 1766 N N . VAL A 1 241 ? -9.656 -11.867 15.57 1 98.94 241 VAL A N 1
ATOM 1767 C CA . VAL A 1 241 ? -10.586 -11.078 14.766 1 98.94 241 VAL A CA 1
ATOM 1768 C C . VAL A 1 241 ? -11.5 -12.016 13.977 1 98.94 241 VAL A C 1
ATOM 1770 O O . VAL A 1 241 ? -11.062 -13.055 13.477 1 98.94 241 VAL A O 1
ATOM 1773 N N . ILE A 1 242 ? -12.766 -11.633 13.875 1 98.94 242 ILE A N 1
ATOM 1774 C CA . ILE A 1 242 ? -13.742 -12.336 13.047 1 98.94 242 ILE A CA 1
ATOM 1775 C C . ILE A 1 242 ? -14.32 -11.375 12.008 1 98.94 242 ILE A C 1
ATOM 1777 O O . ILE A 1 242 ? -14.836 -10.312 12.352 1 98.94 242 ILE A O 1
ATOM 1781 N N . ILE A 1 243 ? -14.234 -11.734 10.773 1 98.94 243 ILE A N 1
ATOM 1782 C CA . ILE A 1 243 ? -14.812 -10.945 9.695 1 98.94 243 ILE A CA 1
ATOM 1783 C C . ILE A 1 243 ? -15.922 -11.742 9.008 1 98.94 243 ILE A C 1
ATOM 1785 O O . ILE A 1 243 ? -15.68 -12.82 8.477 1 98.94 243 ILE A O 1
ATOM 1789 N N . GLY A 1 244 ? -17.125 -11.148 8.93 1 98.94 244 GLY A N 1
ATOM 1790 C CA . GLY A 1 244 ? -18.281 -11.82 8.359 1 98.94 244 GLY A CA 1
ATOM 1791 C C . GLY A 1 244 ? -18.234 -11.898 6.844 1 98.94 244 GLY A C 1
ATOM 1792 O O . GLY A 1 244 ? -17.5 -11.148 6.199 1 98.94 244 GLY A O 1
ATOM 1793 N N . ASP A 1 245 ? -19.141 -12.727 6.281 1 98.88 245 ASP A N 1
ATOM 1794 C CA . ASP A 1 245 ? -19.156 -13.07 4.863 1 98.88 245 ASP A CA 1
ATOM 1795 C C . ASP A 1 245 ? -19.297 -11.82 3.998 1 98.88 245 ASP A C 1
ATOM 1797 O O . ASP A 1 245 ? -20.062 -10.906 4.344 1 98.88 245 ASP A O 1
ATOM 1801 N N . ASN A 1 246 ? -18.516 -11.805 2.865 1 98.81 246 ASN A N 1
ATOM 1802 C CA . ASN A 1 246 ? -18.672 -10.836 1.781 1 98.81 246 ASN A CA 1
ATOM 1803 C C . ASN A 1 246 ? -18.391 -9.414 2.258 1 98.81 246 ASN A C 1
ATOM 1805 O O . ASN A 1 246 ? -19.016 -8.461 1.785 1 98.81 246 ASN A O 1
ATOM 1809 N N . THR A 1 247 ? -17.578 -9.305 3.264 1 98.88 247 THR A N 1
ATOM 1810 C CA . THR A 1 247 ? -17.078 -8.016 3.721 1 98.88 247 THR A CA 1
ATOM 1811 C C . THR A 1 247 ? -15.82 -7.617 2.961 1 98.88 247 THR A C 1
ATOM 1813 O O . THR A 1 247 ? -14.961 -8.461 2.699 1 98.88 247 THR A O 1
ATOM 1816 N N . ALA A 1 248 ? -15.797 -6.32 2.584 1 98.88 248 ALA A N 1
ATOM 1817 C CA . ALA A 1 248 ? -14.633 -5.77 1.889 1 98.88 248 ALA A CA 1
ATOM 1818 C C . ALA A 1 248 ? -13.797 -4.898 2.82 1 98.88 248 ALA A C 1
ATOM 1820 O O . ALA A 1 248 ? -14.32 -4.012 3.494 1 98.88 248 ALA A O 1
ATOM 1821 N N . VAL A 1 249 ? -12.438 -5.152 2.824 1 98.88 249 VAL A N 1
ATOM 1822 C CA . VAL A 1 249 ? -11.492 -4.402 3.641 1 98.88 249 VAL A CA 1
ATOM 1823 C C . VAL A 1 249 ? -10.445 -3.746 2.744 1 98.88 249 VAL A C 1
ATOM 1825 O O . VAL A 1 249 ? -9.586 -4.43 2.184 1 98.88 249 VAL A O 1
ATOM 1828 N N . ALA A 1 250 ? -10.484 -2.422 2.693 1 98.69 250 ALA A N 1
ATOM 1829 C CA . ALA A 1 250 ? -9.594 -1.699 1.796 1 98.69 250 ALA A CA 1
ATOM 1830 C C . ALA A 1 250 ? -8.188 -1.585 2.393 1 98.69 250 ALA A C 1
ATOM 1832 O O . ALA A 1 250 ? -7.961 -1.988 3.535 1 98.69 250 ALA A O 1
ATOM 1833 N N . GLY A 1 251 ? -7.297 -1.084 1.564 1 98.69 251 GLY A N 1
ATOM 1834 C CA . GLY A 1 251 ? -5.879 -1.128 1.882 1 98.69 251 GLY A CA 1
ATOM 1835 C C . GLY A 1 251 ? -5.523 -0.342 3.129 1 98.69 251 GLY A C 1
ATOM 1836 O O . GLY A 1 251 ? -6.047 0.752 3.35 1 98.69 251 GLY A O 1
ATOM 1837 N N . GLY A 1 252 ? -4.562 -0.883 3.932 1 98.69 252 GLY A N 1
ATOM 1838 C CA . GLY A 1 252 ? -3.984 -0.172 5.062 1 98.69 252 GLY A CA 1
ATOM 1839 C C . GLY A 1 252 ? -4.852 -0.221 6.305 1 98.69 252 GLY A C 1
ATOM 1840 O O . GLY A 1 252 ? -4.566 0.46 7.293 1 98.69 252 GLY A O 1
ATOM 1841 N N . VAL A 1 253 ? -5.91 -0.983 6.332 1 98.81 253 VAL A N 1
ATOM 1842 C CA . VAL A 1 253 ? -6.797 -1.064 7.484 1 98.81 253 VAL A CA 1
ATOM 1843 C C . VAL A 1 253 ? -6.109 -1.822 8.617 1 98.81 253 VAL A C 1
ATOM 1845 O O . VAL A 1 253 ? -5.422 -2.82 8.375 1 98.81 253 VAL A O 1
ATOM 1848 N N . ILE A 1 254 ? -6.301 -1.313 9.852 1 98.81 254 ILE A N 1
ATOM 1849 C CA . ILE A 1 254 ? -5.773 -1.962 11.047 1 98.81 254 ILE A CA 1
ATOM 1850 C C . ILE A 1 254 ? -6.926 -2.387 11.953 1 98.81 254 ILE A C 1
ATOM 1852 O O . ILE A 1 254 ? -7.684 -1.545 12.438 1 98.81 254 ILE A O 1
ATOM 1856 N N . MET A 1 255 ? -7.039 -3.676 12.211 1 98.88 255 MET A N 1
ATOM 1857 C CA . MET A 1 255 ? -8.047 -4.227 13.109 1 98.88 255 MET A CA 1
ATOM 1858 C C . MET A 1 255 ? -7.41 -4.793 14.367 1 98.88 255 MET A C 1
ATOM 1860 O O . MET A 1 255 ? -6.566 -5.691 14.289 1 98.88 255 MET A O 1
ATOM 1864 N N . ALA A 1 256 ? -7.824 -4.246 15.5 1 98.69 256 ALA A N 1
ATOM 1865 C CA . ALA A 1 256 ? -7.254 -4.695 16.766 1 98.69 256 ALA A CA 1
ATOM 1866 C C . ALA A 1 256 ? -7.844 -6.039 17.188 1 98.69 256 ALA A C 1
ATOM 1868 O O . ALA A 1 256 ? -8.852 -6.48 16.641 1 98.69 256 ALA A O 1
ATOM 1869 N N . GLY A 1 257 ? -7.223 -6.633 18.141 1 98.5 257 GLY A N 1
ATOM 1870 C CA . GLY A 1 257 ? -7.527 -7.996 18.562 1 98.5 257 GLY A CA 1
ATOM 1871 C C . GLY A 1 257 ? -8.961 -8.172 19.031 1 98.5 257 GLY A C 1
ATOM 1872 O O . GLY A 1 257 ? -9.508 -7.293 19.703 1 98.5 257 GLY A O 1
ATOM 1873 N N . SER A 1 258 ? -9.586 -9.258 18.688 1 98.44 258 SER A N 1
ATOM 1874 C CA . SER A 1 258 ? -10.883 -9.719 19.172 1 98.44 258 SER A CA 1
ATOM 1875 C C . SER A 1 258 ? -12.016 -8.836 18.641 1 98.44 258 SER A C 1
ATOM 1877 O O . SER A 1 258 ? -13.086 -8.766 19.25 1 98.44 258 SER A O 1
ATOM 1879 N N . LEU A 1 259 ? -11.742 -8.109 17.594 1 98.81 259 LEU A N 1
ATOM 1880 C CA . LEU A 1 259 ? -12.781 -7.387 16.859 1 98.81 259 LEU A CA 1
ATOM 1881 C C . LEU A 1 259 ? -13.664 -8.352 16.078 1 98.81 259 LEU A C 1
ATOM 1883 O O . LEU A 1 259 ? -13.156 -9.281 15.445 1 98.81 259 LEU A O 1
ATOM 1887 N N . LYS A 1 260 ? -14.961 -8.133 16.125 1 98.88 260 LYS A N 1
ATOM 1888 C CA . LYS A 1 260 ? -15.891 -8.867 15.273 1 98.88 260 LYS A CA 1
ATOM 1889 C C . LYS A 1 260 ? -16.594 -7.934 14.297 1 98.88 260 LYS A C 1
ATOM 1891 O O . LYS A 1 260 ? -17.312 -7.02 14.711 1 98.88 260 LYS A O 1
ATOM 1896 N N . ILE A 1 261 ? -16.438 -8.141 13.055 1 98.88 261 ILE A N 1
ATOM 1897 C CA . ILE A 1 261 ? -17.094 -7.387 12 1 98.88 261 ILE A CA 1
ATOM 1898 C C . ILE A 1 261 ? -18.188 -8.25 11.359 1 98.88 261 ILE A C 1
ATOM 1900 O O . ILE A 1 261 ? -17.953 -9.414 11.031 1 98.88 261 ILE A O 1
ATOM 1904 N N . GLY A 1 262 ? -19.359 -7.676 11.148 1 98.75 262 GLY A N 1
ATOM 1905 C CA . GLY A 1 262 ? -20.469 -8.391 10.547 1 98.75 262 GLY A CA 1
ATOM 1906 C C . GLY A 1 262 ? -20.281 -8.656 9.062 1 98.75 262 GLY A C 1
ATOM 1907 O O . GLY A 1 262 ? -19.188 -8.492 8.539 1 98.75 262 GLY A O 1
ATOM 1908 N N . CYS A 1 263 ? -21.406 -9.125 8.406 1 98.75 263 CYS A N 1
ATOM 1909 C CA . CYS A 1 263 ? -21.422 -9.469 6.988 1 98.75 263 CYS A CA 1
ATOM 1910 C C . CYS A 1 263 ? -21.734 -8.25 6.133 1 98.75 263 CYS A C 1
ATOM 1912 O O . CYS A 1 263 ? -22.406 -7.324 6.586 1 98.75 263 CYS A O 1
ATOM 1914 N N . TYR A 1 264 ? -21.203 -8.289 4.91 1 98.56 264 TYR A N 1
ATOM 1915 C CA . TYR A 1 264 ? -21.562 -7.309 3.893 1 98.56 264 TYR A CA 1
ATOM 1916 C C . TYR A 1 264 ? -21.141 -5.906 4.324 1 98.56 264 TYR A C 1
ATOM 1918 O O . TYR A 1 264 ? -21.859 -4.938 4.086 1 98.56 264 TYR A O 1
ATOM 1926 N N . CYS A 1 265 ? -20.047 -5.805 5.047 1 98.81 265 CYS A N 1
ATOM 1927 C CA . CYS A 1 265 ? -19.5 -4.504 5.43 1 98.81 265 CYS A CA 1
ATOM 1928 C C . CYS A 1 265 ? -18.469 -4.023 4.418 1 98.81 265 CYS A C 1
ATOM 1930 O O . CYS A 1 265 ? -17.953 -4.816 3.629 1 98.81 265 CYS A O 1
ATOM 1932 N N . MET A 1 266 ? -18.281 -2.76 4.367 1 98.75 266 MET A N 1
ATOM 1933 C CA . MET A 1 266 ? -17.203 -2.109 3.611 1 98.75 266 MET A CA 1
ATOM 1934 C C . MET A 1 266 ? -16.359 -1.225 4.52 1 98.75 266 MET A C 1
ATOM 1936 O O . MET A 1 266 ? -16.828 -0.203 5.016 1 98.75 266 MET A O 1
ATOM 1940 N N . ILE A 1 267 ? -15.109 -1.631 4.641 1 98.81 267 ILE A N 1
ATOM 1941 C CA . ILE A 1 267 ? -14.195 -0.884 5.504 1 98.81 267 ILE A CA 1
ATOM 1942 C C . ILE A 1 267 ? -13.219 -0.08 4.652 1 98.81 267 ILE A C 1
ATOM 1944 O O . ILE A 1 267 ? -12.367 -0.652 3.969 1 98.81 267 ILE A O 1
ATOM 1948 N N . GLY A 1 268 ? -13.312 1.246 4.785 1 98.31 268 GLY A N 1
ATOM 1949 C CA . GLY A 1 268 ? -12.492 2.133 3.975 1 98.31 268 GLY A CA 1
ATOM 1950 C C . GLY A 1 268 ? -11.016 2.09 4.348 1 98.31 268 GLY A C 1
ATOM 1951 O O . GLY A 1 268 ? -10.672 1.747 5.48 1 98.31 268 GLY A O 1
ATOM 1952 N N . GLY A 1 269 ? -10.211 2.498 3.43 1 97.88 269 GLY A N 1
ATOM 1953 C CA . GLY A 1 269 ? -8.773 2.365 3.568 1 97.88 269 GLY A CA 1
ATOM 1954 C C . GLY A 1 269 ? -8.211 3.15 4.738 1 97.88 269 GLY A C 1
ATOM 1955 O O . GLY A 1 269 ? -8.695 4.242 5.051 1 97.88 269 GLY A O 1
ATOM 1956 N N . ALA A 1 270 ? -7.137 2.57 5.324 1 97.75 270 ALA A N 1
ATOM 1957 C CA . ALA A 1 270 ? -6.348 3.201 6.379 1 97.75 270 ALA A CA 1
ATOM 1958 C C . ALA A 1 270 ? -7.203 3.49 7.605 1 97.75 270 ALA A C 1
ATOM 1960 O O . ALA A 1 270 ? -6.855 4.344 8.43 1 97.75 270 ALA A O 1
ATOM 1961 N N . SER A 1 271 ? -8.359 2.846 7.734 1 98.19 271 SER A N 1
ATOM 1962 C CA . SER A 1 271 ? -9.156 2.951 8.953 1 98.19 271 SER A CA 1
ATOM 1963 C C . SER A 1 271 ? -8.555 2.117 10.078 1 98.19 271 SER A C 1
ATOM 1965 O O . SER A 1 271 ? -7.859 1.13 9.828 1 98.19 271 SER A O 1
ATOM 1967 N N . VAL A 1 272 ? -8.758 2.596 11.25 1 98.31 272 VAL A N 1
ATOM 1968 C CA . VAL A 1 272 ? -8.312 1.89 12.445 1 98.31 272 VAL A CA 1
ATOM 1969 C C . VAL A 1 272 ? -9.516 1.541 13.32 1 98.31 272 VAL A C 1
ATOM 1971 O O . VAL A 1 272 ? -10.312 2.418 13.672 1 98.31 272 VAL A O 1
ATOM 1974 N N . ILE A 1 273 ? -9.648 0.3 13.656 1 98.62 273 ILE A N 1
ATOM 1975 C CA . ILE A 1 273 ? -10.812 -0.153 14.406 1 98.62 273 ILE A CA 1
ATOM 1976 C C . ILE A 1 273 ? -10.359 -0.826 15.703 1 98.62 273 ILE A C 1
ATOM 1978 O O . ILE A 1 273 ? -9.539 -1.751 15.672 1 98.62 273 ILE A O 1
ATOM 1982 N N . ASN A 1 274 ? -10.984 -0.377 16.781 1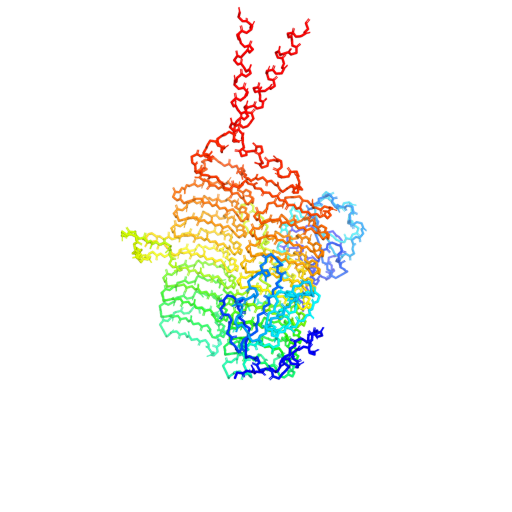 98.25 274 ASN A N 1
ATOM 1983 C CA . ASN A 1 274 ? -10.633 -0.893 18.109 1 98.25 274 ASN A CA 1
ATOM 1984 C C . ASN A 1 274 ? -11.047 -2.355 18.266 1 98.25 274 ASN A C 1
ATOM 1986 O O . ASN A 1 274 ? -11.82 -2.877 17.453 1 98.25 274 ASN A O 1
ATOM 1990 N N . GLY A 1 275 ? -10.43 -2.998 19.328 1 98.25 275 GLY A N 1
ATOM 1991 C CA . GLY A 1 275 ? -10.672 -4.41 19.578 1 98.25 275 GLY A CA 1
ATOM 1992 C C . GLY A 1 275 ? -11.773 -4.652 20.609 1 98.25 275 GLY A C 1
ATOM 1993 O O . GLY A 1 275 ? -12.359 -3.705 21.125 1 98.25 275 GLY A O 1
ATOM 1994 N N . HIS A 1 276 ? -12.07 -5.918 20.812 1 97.94 276 HIS A N 1
ATOM 1995 C CA . HIS A 1 276 ? -13.008 -6.352 21.828 1 97.94 276 HIS A CA 1
ATOM 1996 C C . HIS A 1 276 ? -14.359 -5.656 21.672 1 97.94 276 HIS A C 1
ATOM 1998 O O . HIS A 1 276 ? -14.938 -5.184 22.656 1 97.94 276 HIS A O 1
ATOM 2004 N N . MET A 1 277 ? -14.75 -5.461 20.438 1 98.06 277 MET A N 1
ATOM 2005 C CA . MET A 1 277 ? -16.062 -4.895 20.125 1 98.06 277 MET A CA 1
ATOM 2006 C C . MET A 1 277 ? -16.625 -5.473 18.844 1 98.06 277 MET A C 1
ATOM 2008 O O . MET A 1 277 ? -15.992 -6.332 18.219 1 98.06 277 MET A O 1
ATOM 2012 N N . GLU A 1 278 ? -17.906 -5.023 18.562 1 98.69 278 GLU A N 1
ATOM 2013 C CA . GLU A 1 278 ? -18.578 -5.602 17.406 1 98.69 278 GLU A CA 1
ATOM 2014 C C . GLU A 1 278 ? -19.125 -4.516 16.484 1 98.69 278 GLU A C 1
ATOM 2016 O O . GLU A 1 278 ? -19.641 -3.496 16.953 1 98.69 278 GLU A O 1
ATOM 2021 N N . ILE A 1 279 ? -18.984 -4.738 15.25 1 98.88 279 ILE A N 1
ATOM 2022 C CA . ILE A 1 279 ? -19.641 -3.973 14.195 1 98.88 279 ILE A CA 1
ATOM 2023 C C . ILE A 1 279 ? -20.719 -4.828 13.523 1 98.88 279 ILE A C 1
ATOM 2025 O O . ILE A 1 279 ? -20.438 -5.945 13.078 1 98.88 279 ILE A O 1
ATOM 2029 N N . CYS A 1 280 ? -21.922 -4.359 13.445 1 98.81 280 CYS A N 1
ATOM 2030 C CA . CYS A 1 280 ? -23.016 -5.156 12.93 1 98.81 280 CYS A CA 1
ATOM 2031 C C . CYS A 1 280 ? -22.953 -5.277 11.414 1 98.81 280 CYS A C 1
ATOM 2033 O O . CYS A 1 280 ? -22 -4.773 10.789 1 98.81 280 CYS A O 1
ATOM 2035 N N . ASP A 1 281 ? -23.938 -6.016 10.82 1 98.69 281 ASP A N 1
ATOM 2036 C CA . ASP A 1 281 ? -23.984 -6.25 9.383 1 98.69 281 ASP A CA 1
ATOM 2037 C C . ASP A 1 281 ? -24.25 -4.953 8.617 1 98.69 281 ASP A C 1
ATOM 2039 O O . ASP A 1 281 ? -24.875 -4.031 9.148 1 98.69 281 ASP A O 1
ATOM 2043 N N . LYS A 1 282 ? -23.719 -4.844 7.363 1 98.62 282 LYS A N 1
ATOM 2044 C CA . LYS A 1 282 ? -24.078 -3.82 6.395 1 98.62 282 LYS A CA 1
ATOM 2045 C C . LYS A 1 282 ? -23.656 -2.434 6.859 1 98.62 282 LYS A C 1
ATOM 2047 O O . LYS A 1 282 ? -24.406 -1.467 6.734 1 98.62 282 LYS A O 1
ATOM 2052 N N . VAL A 1 283 ? -22.453 -2.391 7.426 1 98.81 283 VAL A N 1
ATOM 2053 C CA . VAL A 1 283 ? -21.859 -1.124 7.832 1 98.81 283 VAL A CA 1
ATOM 2054 C C . VAL A 1 283 ? -20.781 -0.708 6.824 1 98.81 283 VAL A C 1
ATOM 2056 O O . VAL A 1 283 ? -20 -1.539 6.367 1 98.81 283 VAL A O 1
ATOM 2059 N N . THR A 1 284 ? -20.828 0.554 6.465 1 98.75 284 THR A N 1
ATOM 2060 C CA . THR A 1 284 ? -19.75 1.155 5.688 1 98.75 284 THR A CA 1
ATOM 2061 C C . THR A 1 284 ? -18.953 2.148 6.535 1 98.75 284 THR A C 1
ATOM 2063 O O . THR A 1 284 ? -19.531 3.092 7.086 1 98.75 284 THR A O 1
ATOM 2066 N N . VAL A 1 285 ? -17.703 1.901 6.656 1 98.69 285 VAL A N 1
ATOM 2067 C CA . VAL A 1 285 ? -16.781 2.844 7.281 1 98.69 285 VAL A CA 1
ATOM 2068 C C . VAL A 1 285 ? -15.938 3.535 6.211 1 98.69 285 VAL A C 1
ATOM 2070 O O . VAL A 1 285 ? -15.211 2.877 5.457 1 98.69 285 VAL A O 1
ATOM 2073 N N . THR A 1 286 ? -16.016 4.859 6.152 1 96.88 286 THR A N 1
ATOM 2074 C CA . THR A 1 286 ? -15.25 5.555 5.121 1 96.88 286 THR A CA 1
ATOM 2075 C C . THR A 1 286 ? -13.773 5.602 5.48 1 96.88 286 THR A C 1
ATOM 2077 O O . THR A 1 286 ? -13.391 5.281 6.605 1 96.88 286 THR A O 1
ATOM 2080 N N . GLY A 1 287 ? -13.008 5.992 4.535 1 95.69 287 GLY A N 1
ATOM 2081 C CA . GLY A 1 287 ? -11.562 5.922 4.691 1 95.69 287 GLY A CA 1
ATOM 2082 C C . GLY A 1 287 ? -11.047 6.766 5.84 1 95.69 287 GLY A C 1
ATOM 2083 O O . GLY A 1 287 ? -11.602 7.82 6.145 1 95.69 287 GLY A O 1
ATOM 2084 N N . MET A 1 288 ? -9.93 6.27 6.398 1 95.88 288 MET A N 1
ATOM 2085 C CA . MET A 1 288 ? -9.18 6.934 7.461 1 95.88 288 MET A CA 1
ATOM 2086 C C . MET A 1 288 ? -10.07 7.219 8.664 1 95.88 288 MET A C 1
ATOM 2088 O O . MET A 1 288 ? -9.906 8.242 9.336 1 95.88 288 MET A O 1
ATOM 2092 N N . SER A 1 289 ? -11.008 6.336 8.891 1 96.75 289 SER A N 1
ATOM 2093 C CA . SER A 1 289 ? -11.891 6.504 10.039 1 96.75 289 SER A CA 1
ATOM 2094 C C . SER A 1 289 ? -11.297 5.852 11.289 1 96.75 289 SER A C 1
ATOM 2096 O O . SER A 1 289 ? -10.602 4.84 11.195 1 96.75 289 SER A O 1
ATOM 2098 N N . MET A 1 290 ? -11.578 6.48 12.367 1 96.06 290 MET A N 1
ATOM 2099 C CA . MET A 1 290 ? -11.281 5.949 13.695 1 96.06 290 MET A CA 1
ATOM 2100 C C . MET A 1 290 ? -12.547 5.391 14.352 1 96.06 290 MET A C 1
ATOM 2102 O O . MET A 1 290 ? -13.43 6.145 14.742 1 96.06 290 MET A O 1
ATOM 2106 N N . VAL A 1 291 ? -12.633 4.047 14.5 1 97.75 291 VAL A N 1
ATOM 2107 C CA . VAL A 1 291 ? -13.797 3.424 15.125 1 97.75 291 VAL A CA 1
ATOM 2108 C C . VAL A 1 291 ? -13.43 2.938 16.531 1 97.75 291 VAL A C 1
ATOM 2110 O O . VAL A 1 291 ? -12.75 1.92 16.672 1 97.75 291 VAL A O 1
ATOM 2113 N N . MET A 1 292 ? -14.023 3.639 17.531 1 95.31 292 MET A N 1
ATOM 2114 C CA . MET A 1 292 ? -13.594 3.383 18.906 1 95.31 292 MET A CA 1
ATOM 2115 C C . MET A 1 292 ? -14.703 2.711 19.703 1 95.31 292 MET A C 1
ATOM 2117 O O . MET A 1 292 ? -14.469 2.217 20.812 1 95.31 292 MET A O 1
ATOM 2121 N N . ARG A 1 293 ? -15.914 2.725 19.141 1 96.38 293 ARG A N 1
ATOM 2122 C CA . ARG A 1 293 ? -17.078 2.148 19.828 1 96.38 293 ARG A CA 1
ATOM 2123 C C . ARG A 1 293 ? -17.828 1.199 18.906 1 96.38 293 ARG A C 1
ATOM 2125 O O . ARG A 1 293 ? -17.719 1.284 17.688 1 96.38 293 ARG A O 1
ATOM 2132 N N . PRO A 1 294 ? -18.625 0.24 19.562 1 98.38 294 PRO A N 1
ATOM 2133 C CA . PRO A 1 294 ? -19.422 -0.67 18.734 1 98.38 294 PRO A CA 1
ATOM 2134 C C . PRO A 1 294 ? -20.391 0.066 17.812 1 98.38 294 PRO A C 1
ATOM 2136 O O . PRO A 1 294 ? -20.875 1.152 18.156 1 98.38 294 PRO A O 1
ATOM 2139 N N . ILE A 1 295 ? -20.625 -0.515 16.656 1 98.62 295 ILE A N 1
ATOM 2140 C CA . ILE A 1 295 ? -21.641 -0.035 15.742 1 98.62 295 ILE A CA 1
ATOM 2141 C C . ILE A 1 295 ? -22.781 -1.05 15.664 1 98.62 295 ILE A C 1
ATOM 2143 O O . ILE A 1 295 ? -22.578 -2.186 15.227 1 98.62 295 ILE A O 1
ATOM 2147 N N . THR A 1 296 ? -23.953 -0.62 16.078 1 98.5 296 THR A N 1
ATOM 2148 C CA . THR A 1 296 ? -25.047 -1.579 16.266 1 98.5 296 THR A CA 1
ATOM 2149 C C . THR A 1 296 ? -26.109 -1.399 15.188 1 98.5 296 THR A C 1
ATOM 2151 O O . THR A 1 296 ? -27.031 -2.211 15.086 1 98.5 296 THR A O 1
ATOM 2154 N N . GLU A 1 297 ? -25.984 -0.369 14.398 1 98.5 297 GLU A N 1
ATOM 2155 C CA . GLU A 1 297 ? -26.953 -0.107 13.336 1 98.5 297 GLU A CA 1
ATOM 2156 C C . GLU A 1 297 ? -26.266 -0.021 11.977 1 98.5 297 GLU A C 1
ATOM 2158 O O . GLU A 1 297 ? -25.219 0.613 11.844 1 98.5 297 GLU A O 1
ATOM 2163 N N . PRO A 1 298 ? -26.938 -0.625 10.961 1 98.5 298 PRO A N 1
ATOM 2164 C CA . PRO A 1 298 ? -26.359 -0.49 9.625 1 98.5 298 PRO A CA 1
ATOM 2165 C C . PRO A 1 298 ? -26.328 0.959 9.141 1 98.5 298 PRO A C 1
ATOM 2167 O O . PRO A 1 298 ? -27.141 1.775 9.562 1 98.5 298 PRO A O 1
ATOM 2170 N N . GLY A 1 299 ? -25.375 1.252 8.297 1 98.44 299 GLY A N 1
ATOM 2171 C CA . GLY A 1 299 ? -25.25 2.604 7.773 1 98.44 299 GLY A CA 1
ATOM 2172 C C . GLY A 1 299 ? -23.828 2.984 7.434 1 98.44 299 GLY A C 1
ATOM 2173 O O . GLY A 1 299 ? -22.938 2.121 7.352 1 98.44 299 GLY A O 1
ATOM 2174 N N . VAL A 1 300 ? -23.719 4.258 7.094 1 98.56 300 VAL A N 1
ATOM 2175 C CA . VAL A 1 300 ? -22.406 4.793 6.73 1 98.56 300 VAL A CA 1
ATOM 2176 C C . VAL A 1 300 ? -21.844 5.617 7.887 1 98.56 300 VAL A C 1
ATOM 2178 O O . VAL A 1 300 ? -22.531 6.484 8.43 1 98.56 300 VAL A O 1
ATOM 2181 N N . TYR A 1 301 ? -20.609 5.301 8.297 1 98.25 301 TYR A N 1
ATOM 2182 C CA . TYR A 1 301 ? -19.938 5.973 9.398 1 98.25 301 TYR A CA 1
ATOM 2183 C C . TYR A 1 301 ? -18.609 6.582 8.93 1 98.25 301 TYR A C 1
ATOM 2185 O O . TYR A 1 301 ? -17.875 5.969 8.156 1 98.25 301 TYR A O 1
ATOM 2193 N N . SER A 1 302 ? -18.328 7.875 9.391 1 96.06 302 SER A N 1
ATOM 2194 C CA . SER A 1 302 ? -17.141 8.602 8.945 1 96.06 302 SER A CA 1
ATOM 2195 C C . SER A 1 302 ? -16.453 9.312 10.109 1 96.06 302 SER A C 1
ATOM 2197 O O . SER A 1 302 ? -17.062 9.508 11.164 1 96.06 302 SER A O 1
ATOM 2199 N N . SER A 1 303 ? -15.172 9.617 9.93 1 92.81 303 SER A N 1
ATOM 2200 C CA . SER A 1 303 ? -14.43 10.453 10.867 1 92.81 303 SER A CA 1
ATOM 2201 C C . SER A 1 303 ? -13.289 11.188 10.172 1 92.81 303 SER A C 1
ATOM 2203 O O . SER A 1 303 ? -13.062 11 8.977 1 92.81 303 SER A O 1
ATOM 2205 N N . GLY A 1 304 ? -12.664 12.125 10.891 1 88.25 304 GLY A N 1
ATOM 2206 C CA . GLY A 1 304 ? -11.492 12.844 10.422 1 88.25 304 GLY A CA 1
ATOM 2207 C C . GLY A 1 304 ? -11.812 14.234 9.891 1 88.25 304 GLY A C 1
ATOM 2208 O O . GLY A 1 304 ? -12.977 14.547 9.633 1 88.25 304 GLY A O 1
ATOM 2209 N N . ILE A 1 305 ? -10.766 15.062 9.805 1 89.88 305 ILE A N 1
ATOM 2210 C CA . ILE A 1 305 ? -10.844 16.406 9.258 1 89.88 305 ILE A CA 1
ATOM 2211 C C . ILE A 1 305 ? -10.008 16.5 7.98 1 89.88 305 ILE A C 1
ATOM 2213 O O . ILE A 1 305 ? -8.797 16.266 8.008 1 89.88 305 ILE A O 1
ATOM 2217 N N . PRO A 1 306 ? -10.617 16.875 6.867 1 93.44 306 PRO A N 1
ATOM 2218 C CA . PRO A 1 306 ? -9.883 16.938 5.598 1 93.44 306 PRO A CA 1
ATOM 2219 C C . PRO A 1 306 ? -8.805 18.016 5.59 1 93.44 306 PRO A C 1
ATOM 2221 O O . PRO A 1 306 ? -8.906 19 6.312 1 93.44 306 PRO A O 1
ATOM 2224 N N . ALA A 1 307 ? -7.938 17.859 4.715 1 95.19 307 ALA A N 1
ATOM 2225 C CA . ALA A 1 307 ? -6.797 18.766 4.594 1 95.19 307 ALA A CA 1
ATOM 2226 C C . ALA A 1 307 ? -7.246 20.156 4.172 1 95.19 307 ALA A C 1
ATOM 2228 O O . ALA A 1 307 ? -8.188 20.297 3.385 1 95.19 307 ALA A O 1
ATOM 2229 N N . GLN A 1 308 ? -6.449 21.109 4.711 1 95.06 308 GLN A N 1
ATOM 2230 C CA . GLN A 1 308 ? -6.562 22.531 4.398 1 95.06 308 GLN A CA 1
ATOM 2231 C C . GLN A 1 308 ? -5.199 23.125 4.078 1 95.06 308 GLN A C 1
ATOM 2233 O O . GLN A 1 308 ? -4.164 22.547 4.414 1 95.06 308 GLN A O 1
ATOM 2238 N N . PRO A 1 309 ? -5.336 24.281 3.324 1 95.44 309 PRO A N 1
ATOM 2239 C CA . PRO A 1 309 ? -4.059 25 3.277 1 95.44 309 PRO A CA 1
ATOM 2240 C C . PRO A 1 309 ? -3.465 25.234 4.664 1 95.44 309 PRO A C 1
ATOM 2242 O O . PRO A 1 309 ? -4.199 25.531 5.609 1 95.44 309 PRO A O 1
ATOM 2245 N N . ASN A 1 310 ? -2.195 25.109 4.738 1 95.81 310 ASN A N 1
ATOM 2246 C CA . ASN A 1 310 ? -1.524 25.047 6.035 1 95.81 310 ASN A CA 1
ATOM 2247 C C . ASN A 1 310 ? -1.841 26.281 6.879 1 95.81 310 ASN A C 1
ATOM 2249 O O . ASN A 1 310 ? -2.066 26.172 8.086 1 95.81 310 ASN A O 1
ATOM 2253 N N . LYS A 1 311 ? -1.811 27.406 6.285 1 95.56 311 LYS A N 1
ATOM 2254 C CA . LYS A 1 311 ? -2.096 28.641 7.012 1 95.56 311 LYS A CA 1
ATOM 2255 C C . LYS A 1 311 ? -3.488 28.609 7.633 1 95.56 311 LYS A C 1
ATOM 2257 O O . LYS A 1 311 ? -3.674 29.016 8.781 1 95.56 311 LYS A O 1
ATOM 2262 N N . VAL A 1 312 ? -4.402 28.156 6.906 1 96.12 312 VAL A N 1
ATOM 2263 C CA . VAL A 1 312 ? -5.777 28.031 7.371 1 96.12 312 VAL A CA 1
ATOM 2264 C C . VAL A 1 312 ? -5.867 26.953 8.453 1 96.12 312 VAL A C 1
ATOM 2266 O O . VAL A 1 312 ? -6.516 27.156 9.484 1 96.12 312 VAL A O 1
ATOM 2269 N N . TRP A 1 313 ? -5.18 25.906 8.289 1 94.94 313 TRP A N 1
ATOM 2270 C CA . TRP A 1 313 ? -5.184 24.781 9.219 1 94.94 313 TRP A CA 1
ATOM 2271 C C . TRP A 1 313 ? -4.648 25.203 10.586 1 94.94 313 TRP A C 1
ATOM 2273 O O . TRP A 1 313 ? -5.18 24.797 11.617 1 94.94 313 TRP A O 1
ATOM 2283 N N . ARG A 1 314 ? -3.604 25.969 10.562 1 95.56 314 ARG A N 1
ATOM 2284 C CA . ARG A 1 314 ? -3.01 26.406 11.82 1 95.56 314 ARG A CA 1
ATOM 2285 C C . ARG A 1 314 ? -4.035 27.125 12.688 1 95.56 314 ARG A C 1
ATOM 2287 O O . ARG A 1 314 ? -4.078 26.938 13.906 1 95.56 314 ARG A O 1
ATOM 2294 N N . LYS A 1 315 ? -4.883 27.906 12.047 1 95.56 315 LYS A N 1
ATOM 2295 C CA . LYS A 1 315 ? -5.938 28.609 12.766 1 95.56 315 LYS A CA 1
ATOM 2296 C C . LYS A 1 315 ? -7.012 27.641 13.25 1 95.56 315 LYS A C 1
ATOM 2298 O O . LYS A 1 315 ? -7.441 27.719 14.406 1 95.56 315 LYS A O 1
ATOM 2303 N N . THR A 1 316 ? -7.367 26.781 12.438 1 94.44 316 THR A N 1
ATOM 2304 C CA . THR A 1 316 ? -8.383 25.781 12.781 1 94.44 316 THR A CA 1
ATOM 2305 C C . THR A 1 316 ? -7.93 24.938 13.961 1 94.44 316 THR A C 1
ATOM 2307 O O . THR A 1 316 ? -8.664 24.781 14.938 1 94.44 316 THR A O 1
ATOM 2310 N N . ALA A 1 317 ? -6.734 24.453 13.883 1 93.81 317 ALA A N 1
ATOM 2311 C CA . ALA A 1 317 ? -6.195 23.578 14.922 1 93.81 317 ALA A CA 1
ATOM 2312 C C . ALA A 1 317 ? -6.121 24.297 16.266 1 93.81 317 ALA A C 1
ATOM 2314 O O . ALA A 1 317 ? -6.473 23.734 17.297 1 93.81 317 ALA A O 1
ATOM 2315 N N . ALA A 1 318 ? -5.699 25.5 16.141 1 94.12 318 ALA A N 1
ATOM 2316 C CA . ALA A 1 318 ? -5.59 26.281 17.359 1 94.12 318 ALA A CA 1
ATOM 2317 C C . ALA A 1 318 ? -6.953 26.469 18.016 1 94.12 318 ALA A C 1
ATOM 2319 O O . ALA A 1 318 ? -7.086 26.344 19.234 1 94.12 318 ALA A O 1
ATOM 2320 N N . LEU A 1 319 ? -7.945 26.781 17.219 1 93.88 319 LEU A N 1
ATOM 2321 C CA . LEU A 1 319 ? -9.297 27 17.75 1 93.88 319 LEU A CA 1
ATOM 2322 C C . LEU A 1 319 ? -9.867 25.719 18.312 1 93.88 319 LEU A C 1
ATOM 2324 O O . LEU A 1 319 ? -10.492 25.719 19.375 1 93.88 319 LEU A O 1
ATOM 2328 N N . VAL A 1 320 ? -9.578 24.656 17.688 1 94.38 320 VAL A N 1
ATOM 2329 C CA . VAL A 1 320 ? -10.109 23.375 18.141 1 94.38 320 VAL A CA 1
ATOM 2330 C C . VAL A 1 320 ? -9.438 22.984 19.469 1 94.38 320 VAL A C 1
ATOM 2332 O O . VAL A 1 320 ? -10.117 22.562 20.406 1 94.38 320 VAL A O 1
ATOM 2335 N N . MET A 1 321 ? -8.172 23.203 19.562 1 93.31 321 MET A N 1
ATOM 2336 C CA . MET A 1 321 ? -7.422 22.828 20.75 1 93.31 321 MET A CA 1
ATOM 2337 C C . MET A 1 321 ? -7.844 23.688 21.938 1 93.31 321 MET A C 1
ATOM 2339 O O . MET A 1 321 ? -7.746 23.25 23.094 1 93.31 321 MET A O 1
ATOM 2343 N N . ASN A 1 322 ? -8.398 24.875 21.578 1 94.25 322 ASN A N 1
ATOM 2344 C CA . ASN A 1 322 ? -8.812 25.781 22.641 1 94.25 322 ASN A CA 1
ATOM 2345 C C . ASN A 1 322 ? -10.328 25.922 22.719 1 94.25 322 ASN A C 1
ATOM 2347 O O . ASN A 1 322 ? -10.844 26.938 23.172 1 94.25 322 ASN A O 1
ATOM 2351 N N . ILE A 1 323 ? -10.953 24.969 22.266 1 95.06 323 ILE A N 1
ATOM 2352 C CA . ILE A 1 323 ? -12.398 25.047 22.141 1 95.06 323 ILE A CA 1
ATOM 2353 C C . ILE A 1 323 ? -13.047 25.156 23.516 1 95.06 323 ILE A C 1
ATOM 2355 O O . ILE A 1 323 ? -14.117 25.75 23.656 1 95.06 323 ILE A O 1
ATOM 2359 N N . ASN A 1 324 ? -12.43 24.641 24.516 1 94.19 324 ASN A N 1
ATOM 2360 C CA . ASN A 1 324 ? -12.953 24.75 25.875 1 94.19 324 ASN A CA 1
ATOM 2361 C C . ASN A 1 324 ? -13.016 26.203 26.344 1 94.19 324 ASN A C 1
ATOM 2363 O O . ASN A 1 324 ? -13.969 26.594 27.016 1 94.19 324 ASN A O 1
ATOM 2367 N N . GLU A 1 325 ? -12.078 26.906 26.016 1 94.62 325 GLU A N 1
ATOM 2368 C CA . GLU A 1 325 ? -12.086 28.328 26.344 1 94.62 325 GLU A CA 1
ATOM 2369 C C . GLU A 1 325 ? -13.219 29.062 25.625 1 94.62 325 GLU A C 1
ATOM 2371 O O . GLU A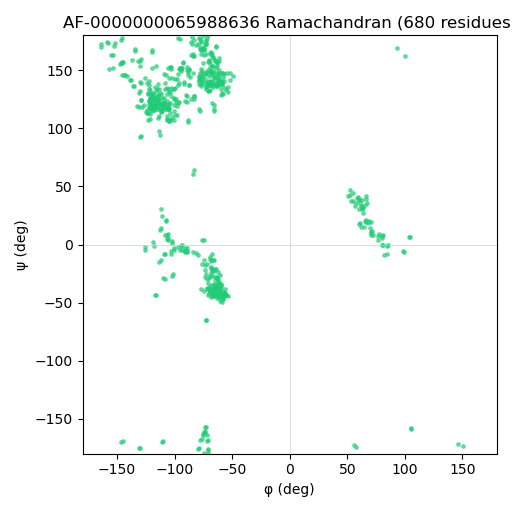 1 325 ? -13.867 29.922 26.203 1 94.62 325 GLU A O 1
ATOM 2376 N N . MET A 1 326 ? -13.438 28.719 24.438 1 93.19 326 MET A N 1
ATOM 2377 C CA . MET A 1 326 ? -14.539 29.312 23.672 1 93.19 326 MET A CA 1
ATOM 2378 C C . MET A 1 326 ? -15.883 28.969 24.312 1 93.19 326 MET A C 1
ATOM 2380 O O . MET A 1 326 ? -16.766 29.828 24.406 1 93.19 326 MET A O 1
ATOM 2384 N N . ASN A 1 327 ? -15.969 27.75 24.75 1 94.44 327 ASN A N 1
ATOM 2385 C CA . ASN A 1 327 ? -17.188 27.312 25.422 1 94.44 327 ASN A CA 1
ATOM 2386 C C . ASN A 1 327 ? -17.438 28.078 26.719 1 94.44 327 ASN A C 1
ATOM 2388 O O . ASN A 1 327 ? -18.562 28.469 27 1 94.44 327 ASN A O 1
ATOM 2392 N N . LYS A 1 328 ? -16.453 28.328 27.438 1 94.38 328 LYS A N 1
ATOM 2393 C CA . LYS A 1 328 ? -16.562 29.109 28.672 1 94.38 328 LYS A CA 1
ATOM 2394 C C . LYS A 1 328 ? -17.016 30.531 28.375 1 94.38 328 LYS A C 1
ATOM 2396 O O . LYS A 1 328 ? -17.859 31.078 29.078 1 94.38 328 LYS A O 1
ATOM 2401 N N . ARG A 1 329 ? -16.453 31.047 27.375 1 94.19 329 ARG A N 1
ATOM 2402 C CA . ARG A 1 329 ? -16.828 32.406 26.984 1 94.19 329 ARG A CA 1
ATOM 2403 C C . ARG A 1 329 ? -18.297 32.469 26.578 1 94.19 329 ARG A C 1
ATOM 2405 O O . ARG A 1 329 ? -19 33.406 26.922 1 94.19 329 ARG A O 1
ATOM 2412 N N . LEU A 1 330 ? -18.703 31.484 25.891 1 93.62 330 LEU A N 1
ATOM 2413 C CA . LEU A 1 330 ? -20.094 31.422 25.469 1 93.62 330 LEU A CA 1
ATOM 2414 C C . LEU A 1 330 ? -21.031 31.328 26.672 1 93.62 330 LEU A C 1
ATOM 2416 O O . LEU A 1 330 ? -22.047 32.031 26.734 1 93.62 330 LEU A O 1
ATOM 2420 N N . LYS A 1 331 ? -20.703 30.547 27.594 1 93.25 331 LYS A N 1
ATOM 2421 C CA . LYS A 1 331 ? -21.516 30.375 28.797 1 93.25 331 LYS A CA 1
ATOM 2422 C C . LYS A 1 331 ? -21.594 31.672 29.594 1 93.25 331 LYS A C 1
ATOM 2424 O O . LYS A 1 331 ? -22.656 32.031 30.094 1 93.25 331 LYS A O 1
ATOM 2429 N N . SER A 1 332 ? -20.516 32.281 29.641 1 93.88 332 SER A N 1
ATOM 2430 C CA . SER A 1 332 ? -20.469 33.562 30.359 1 93.88 332 SER A CA 1
ATOM 2431 C C . SER A 1 332 ? -21.375 34.594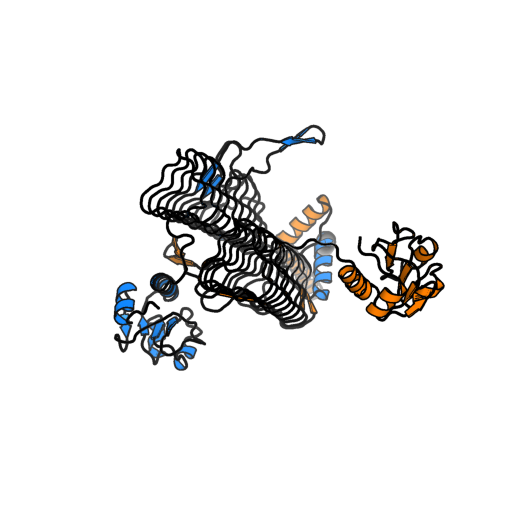 29.703 1 93.88 332 SER A C 1
ATOM 2433 O O . SER A 1 332 ? -22.094 35.312 30.391 1 93.88 332 SER A O 1
ATOM 2435 N N . MET A 1 333 ? -21.312 34.625 28.406 1 91.38 333 MET A N 1
ATOM 2436 C CA . MET A 1 333 ? -22.156 35.562 27.672 1 91.38 333 MET A CA 1
ATOM 2437 C C . MET A 1 333 ? -23.625 35.219 27.859 1 91.38 333 MET A C 1
ATOM 2439 O O . MET A 1 333 ? -24.453 36.125 28 1 91.38 333 MET A O 1
ATOM 2443 N N . GLU A 1 334 ? -23.875 33.969 27.891 1 91.25 334 GLU A N 1
ATOM 2444 C CA . GLU A 1 334 ? -25.25 33.531 28.109 1 91.25 334 GLU A CA 1
ATOM 2445 C C . GLU A 1 334 ? -25.766 33.938 29.484 1 91.25 334 GLU A C 1
ATOM 2447 O O . GLU A 1 334 ? -26.906 34.406 29.625 1 91.25 334 GLU A O 1
ATOM 2452 N N . SER A 1 335 ? -24.922 33.844 30.422 1 91.12 335 SER A N 1
ATOM 2453 C CA . SER A 1 335 ? -25.297 34.188 31.781 1 91.12 335 SER A CA 1
ATOM 2454 C C . SER A 1 335 ? -25.531 35.688 31.906 1 91.12 335 SER A C 1
ATOM 2456 O O . SER A 1 335 ? -26.484 36.125 32.562 1 91.12 335 SER A O 1
ATOM 2458 N N . LYS A 1 336 ? -24.812 36.406 31.297 1 89.81 336 LYS A N 1
ATOM 2459 C CA . LYS A 1 336 ? -24.953 37.875 31.344 1 89.81 336 LYS A CA 1
ATOM 2460 C C . LYS A 1 336 ? -26.25 38.344 30.672 1 89.81 336 LYS A C 1
ATOM 2462 O O . LYS A 1 336 ? -26.906 39.25 31.141 1 89.81 336 LYS A O 1
ATOM 2467 N N . LEU A 1 337 ? -26.5 37.688 29.656 1 86.69 337 LEU A N 1
ATOM 2468 C CA . LEU A 1 337 ? -27.719 38.062 28.922 1 86.69 337 LEU A CA 1
ATOM 2469 C C . LEU A 1 337 ? -28.969 37.656 29.703 1 86.69 337 LEU A C 1
ATOM 2471 O O . LEU A 1 337 ? -29.984 38.344 29.656 1 86.69 337 LEU A O 1
ATOM 2475 N N . GLU A 1 338 ? -28.891 36.594 30.406 1 83.5 338 GLU A N 1
ATOM 2476 C CA . GLU A 1 338 ? -30.016 36.156 31.234 1 83.5 338 GLU A CA 1
ATOM 2477 C C . GLU A 1 338 ? -30.219 37.125 32.406 1 83.5 338 GLU A C 1
ATOM 2479 O O . GLU A 1 338 ? -31.359 37.406 32.781 1 83.5 338 GLU A O 1
ATOM 2484 N N . ASP A 1 339 ? -29.172 37.562 32.969 1 85 339 ASP A N 1
ATOM 2485 C CA . ASP A 1 339 ? -29.25 38.5 34.094 1 85 339 ASP A CA 1
ATOM 2486 C C . ASP A 1 339 ? -29.828 39.844 33.656 1 85 339 ASP A C 1
ATOM 2488 O O . ASP A 1 339 ? -30.547 40.469 34.438 1 85 339 ASP A O 1
ATOM 2492 N N . GLU A 1 340 ? -29.547 40.219 32.5 1 76.88 340 GLU A N 1
ATOM 2493 C CA . GLU A 1 340 ? -30.062 41.5 32 1 76.88 340 GLU A CA 1
ATOM 2494 C C . GLU A 1 340 ? -31.547 41.375 31.688 1 76.88 340 GLU A C 1
ATOM 2496 O O . GLU A 1 340 ? -32.281 42.375 31.75 1 76.88 340 GLU A O 1
ATOM 2501 N N . ASN A 1 341 ? -31.984 40.281 31.375 1 67.94 341 ASN A N 1
ATOM 2502 C CA . ASN A 1 341 ? -33.406 40.125 31.016 1 67.94 341 ASN A CA 1
ATOM 2503 C C . ASN A 1 341 ? -34.25 39.812 32.25 1 67.94 341 ASN A C 1
ATOM 2505 O O . ASN A 1 341 ? -35.469 39.656 32.125 1 67.94 341 ASN A O 1
ATOM 2509 N N . GLU A 1 342 ? -33.656 39.625 33.375 1 62.31 342 GLU A N 1
ATOM 2510 C CA . GLU A 1 342 ? -34.406 39.625 34.625 1 62.31 342 GLU A CA 1
ATOM 2511 C C . GLU A 1 342 ? -34.406 41 35.281 1 62.31 342 GLU A C 1
ATOM 2513 O O . GLU A 1 342 ? -35.406 41.406 35.844 1 62.31 342 GLU A O 1
ATOM 2518 N N . MET B 1 1 ? 39.594 -1.071 4.246 1 55.88 1 MET B N 1
ATOM 2519 C CA . MET B 1 1 ? 38.75 0.115 4.492 1 55.88 1 MET B CA 1
ATOM 2520 C C . MET B 1 1 ? 39.188 1.262 3.576 1 55.88 1 MET B C 1
ATOM 2522 O O . MET B 1 1 ? 40.375 1.561 3.451 1 55.88 1 MET B O 1
ATOM 2526 N N . SER B 1 2 ? 38.281 1.598 2.658 1 73.69 2 SER B N 1
ATOM 2527 C CA . SER B 1 2 ? 38.719 2.59 1.674 1 73.69 2 SER B CA 1
ATOM 2528 C C . SER B 1 2 ? 38.969 3.939 2.328 1 73.69 2 SER B C 1
ATOM 2530 O O . SER B 1 2 ? 38.281 4.332 3.262 1 73.69 2 SER B O 1
ATOM 2532 N N . SER B 1 3 ? 40.25 4.34 2.289 1 90.88 3 SER B N 1
ATOM 2533 C CA . SER B 1 3 ? 40.656 5.648 2.775 1 90.88 3 SER B CA 1
ATOM 2534 C C . SER B 1 3 ? 40.906 6.621 1.62 1 90.88 3 SER B C 1
ATOM 2536 O O . SER B 1 3 ? 41.031 6.199 0.469 1 90.88 3 SER B O 1
ATOM 2538 N N . ILE B 1 4 ? 40.719 7.918 1.924 1 95.31 4 ILE B N 1
ATOM 2539 C CA . ILE B 1 4 ? 40.906 8.938 0.896 1 95.31 4 ILE B CA 1
ATOM 2540 C C . ILE B 1 4 ? 41.656 10.133 1.479 1 95.31 4 ILE B C 1
ATOM 2542 O O . ILE B 1 4 ? 41.406 10.531 2.619 1 95.31 4 ILE B O 1
ATOM 2546 N N . ARG B 1 5 ? 42.5 10.656 0.676 1 96.56 5 ARG B N 1
ATOM 2547 C CA . ARG B 1 5 ? 43.188 11.883 1.088 1 96.56 5 ARG B CA 1
ATOM 2548 C C . ARG B 1 5 ? 42.25 13.07 1.046 1 96.56 5 ARG B C 1
ATOM 2550 O O . ARG B 1 5 ? 41.438 13.195 0.128 1 96.56 5 ARG B O 1
ATOM 2557 N N . LEU B 1 6 ? 42.438 13.969 1.926 1 97.31 6 LEU B N 1
ATOM 2558 C CA . LEU B 1 6 ? 41.562 15.125 2.033 1 97.31 6 LEU B CA 1
ATOM 2559 C C . LEU B 1 6 ? 41.594 15.961 0.763 1 97.31 6 LEU B C 1
ATOM 2561 O O . LEU B 1 6 ? 40.562 16.453 0.304 1 97.31 6 LEU B O 1
ATOM 2565 N N . ALA B 1 7 ? 42.75 16.109 0.229 1 97.38 7 ALA B N 1
ATOM 2566 C CA . ALA B 1 7 ? 42.906 16.891 -0.998 1 97.38 7 ALA B CA 1
ATOM 2567 C C . ALA B 1 7 ? 42.156 16.25 -2.15 1 97.38 7 ALA B C 1
ATOM 2569 O O . ALA B 1 7 ? 41.531 16.953 -2.961 1 97.38 7 ALA B O 1
ATOM 2570 N N . ASP B 1 8 ? 42.219 15.016 -2.225 1 97.19 8 ASP B N 1
ATOM 2571 C CA . ASP B 1 8 ? 41.469 14.297 -3.258 1 97.19 8 ASP B CA 1
ATOM 2572 C C . ASP B 1 8 ? 39.969 14.445 -3.059 1 97.19 8 ASP B C 1
ATOM 2574 O O . ASP B 1 8 ? 39.219 14.617 -4.023 1 97.19 8 ASP B O 1
ATOM 2578 N N . LEU B 1 9 ? 39.594 14.328 -1.853 1 96.69 9 LEU B N 1
ATOM 2579 C CA . LEU B 1 9 ? 38.188 14.516 -1.525 1 96.69 9 LEU B CA 1
ATOM 2580 C C . LEU B 1 9 ? 37.719 15.922 -1.891 1 96.69 9 LEU B C 1
ATOM 2582 O O . LEU B 1 9 ? 36.625 16.094 -2.441 1 96.69 9 LEU B O 1
ATOM 2586 N N . ALA B 1 10 ? 38.469 16.891 -1.601 1 97.5 10 ALA B N 1
ATOM 2587 C CA . ALA B 1 10 ? 38.156 18.266 -1.958 1 97.5 10 ALA B CA 1
ATOM 2588 C C . ALA B 1 10 ? 37.938 18.406 -3.459 1 97.5 10 ALA B C 1
ATOM 2590 O O . ALA B 1 10 ? 37 19.094 -3.889 1 97.5 10 ALA B O 1
ATOM 2591 N N . GLN B 1 11 ? 38.781 17.797 -4.176 1 96.88 11 GLN B N 1
ATOM 2592 C CA . GLN B 1 11 ? 38.688 17.844 -5.629 1 96.88 11 GLN B CA 1
ATOM 2593 C C . GLN B 1 11 ? 37.375 17.203 -6.109 1 96.88 11 GLN B C 1
ATOM 2595 O O . GLN B 1 11 ? 36.688 17.781 -6.945 1 96.88 11 GLN B O 1
ATOM 2600 N N . GLN B 1 12 ? 37.062 16.125 -5.523 1 96.12 12 GLN B N 1
ATOM 2601 C CA . GLN B 1 12 ? 35.875 15.391 -5.938 1 96.12 12 GLN B CA 1
ATOM 2602 C C . GLN B 1 12 ? 34.594 16.141 -5.547 1 96.12 12 GLN B C 1
ATOM 2604 O O . GLN B 1 12 ? 33.594 16.047 -6.234 1 96.12 12 GLN B O 1
ATOM 2609 N N . LEU B 1 13 ? 34.656 16.906 -4.504 1 96.62 13 LEU B N 1
ATOM 2610 C CA . LEU B 1 13 ? 33.5 17.641 -4 1 96.62 13 LEU B CA 1
ATOM 2611 C C . LEU B 1 13 ? 33.469 19.062 -4.539 1 96.62 13 LEU B C 1
ATOM 2613 O O . LEU B 1 13 ? 32.531 19.812 -4.262 1 96.62 13 LEU B O 1
ATOM 2617 N N . ASN B 1 14 ? 34.531 19.391 -5.281 1 96.25 14 ASN B N 1
ATOM 2618 C CA . ASN B 1 14 ? 34.688 20.781 -5.703 1 96.25 14 ASN B CA 1
ATOM 2619 C C . ASN B 1 14 ? 34.656 21.734 -4.512 1 96.25 14 ASN B C 1
ATOM 2621 O O . ASN B 1 14 ? 33.938 22.734 -4.535 1 96.25 14 ASN B O 1
ATOM 2625 N N . ALA B 1 15 ? 35.344 21.328 -3.568 1 97.81 15 ALA B N 1
ATOM 2626 C CA . ALA B 1 15 ? 35.438 22.109 -2.332 1 97.81 15 ALA B CA 1
ATOM 2627 C C . ALA B 1 15 ? 36.75 22.844 -2.232 1 97.81 15 ALA B C 1
ATOM 2629 O O . ALA B 1 15 ? 37.75 22.422 -2.826 1 97.81 15 ALA B O 1
ATOM 2630 N N . GLN B 1 16 ? 36.75 23.953 -1.555 1 98.06 16 GLN B N 1
ATOM 2631 C CA . GLN B 1 16 ? 38 24.641 -1.239 1 98.06 16 GLN B CA 1
ATOM 2632 C C . GLN B 1 16 ? 38.656 24.047 -0.006 1 98.06 16 GLN B C 1
ATOM 2634 O O . GLN B 1 16 ? 38.062 23.984 1.066 1 98.06 16 GLN B O 1
ATOM 2639 N N . LEU B 1 17 ? 39.938 23.688 -0.157 1 98.25 17 LEU B N 1
ATOM 2640 C CA . LEU B 1 17 ? 40.688 23.031 0.911 1 98.25 17 LEU B CA 1
ATOM 2641 C C . LEU B 1 17 ? 41.406 24.047 1.799 1 98.25 17 LEU B C 1
ATOM 2643 O O . LEU B 1 17 ? 42.094 24.938 1.299 1 98.25 17 LEU B O 1
ATOM 2647 N N . HIS B 1 18 ? 41.156 24.016 3.062 1 97.94 18 HIS B N 1
ATOM 2648 C CA . HIS B 1 18 ? 41.875 24.781 4.074 1 97.94 18 HIS B CA 1
ATOM 2649 C C . HIS B 1 18 ? 42.562 23.844 5.059 1 97.94 18 HIS B C 1
ATOM 2651 O O . HIS B 1 18 ? 41.906 23.078 5.773 1 97.94 18 HIS B O 1
ATOM 2657 N N . GLY B 1 19 ? 43.844 23.984 5.137 1 96.12 19 GLY B N 1
ATOM 2658 C CA . GLY B 1 19 ? 44.625 23.125 6.027 1 96.12 19 GLY B CA 1
ATOM 2659 C C . GLY B 1 19 ? 45.406 22.062 5.293 1 96.12 19 GLY B C 1
ATOM 2660 O O . GLY B 1 19 ? 45.75 22.234 4.113 1 96.12 19 GLY B O 1
ATOM 2661 N N . ASP B 1 20 ? 45.781 20.953 6 1 95.75 20 ASP B N 1
ATOM 2662 C CA . ASP B 1 20 ? 46.656 19.906 5.465 1 95.75 20 ASP B CA 1
ATOM 2663 C C . ASP B 1 20 ? 45.875 18.969 4.543 1 95.75 20 ASP B C 1
ATOM 2665 O O . ASP B 1 20 ? 45.062 18.188 5.008 1 95.75 20 ASP B O 1
ATOM 2669 N N . GLY B 1 21 ? 46.219 18.938 3.324 1 95.88 21 GLY B N 1
ATOM 2670 C CA . GLY B 1 21 ? 45.531 18.109 2.332 1 95.88 21 GLY B CA 1
ATOM 2671 C C . GLY B 1 21 ? 46 16.672 2.357 1 95.88 21 GLY B C 1
ATOM 2672 O O . GLY B 1 21 ? 45.344 15.805 1.757 1 95.88 21 GLY B O 1
ATOM 2673 N N . ASP B 1 22 ? 46.969 16.391 3.078 1 96.44 22 ASP B N 1
ATOM 2674 C CA . ASP B 1 22 ? 47.562 15.047 3.076 1 96.44 22 ASP B CA 1
ATOM 2675 C C . ASP B 1 22 ? 46.906 14.164 4.141 1 96.44 22 ASP B C 1
ATOM 2677 O O . ASP B 1 22 ? 47.125 12.953 4.18 1 96.44 22 ASP B O 1
ATOM 2681 N N . ILE B 1 23 ? 46.094 14.758 4.902 1 95.62 23 ILE B N 1
ATOM 2682 C CA . ILE B 1 23 ? 45.375 13.992 5.926 1 95.62 23 ILE B CA 1
ATOM 2683 C C . ILE B 1 23 ? 44.562 12.875 5.266 1 95.62 23 ILE B C 1
ATOM 2685 O O . ILE B 1 23 ? 43.938 13.086 4.227 1 95.62 23 ILE B O 1
ATOM 2689 N N . VAL B 1 24 ? 44.625 11.719 5.898 1 96.5 24 VAL B N 1
ATOM 2690 C CA . VAL B 1 24 ? 43.906 10.57 5.383 1 96.5 24 VAL B CA 1
ATOM 2691 C C . VAL B 1 24 ? 42.594 10.406 6.141 1 96.5 24 VAL B C 1
ATOM 2693 O O . VAL B 1 24 ? 42.562 10.344 7.371 1 96.5 24 VAL B O 1
ATOM 2696 N N . ILE B 1 25 ? 41.531 10.414 5.379 1 96.38 25 ILE B N 1
ATOM 2697 C CA . ILE B 1 25 ? 40.188 10.234 5.938 1 96.38 25 ILE B CA 1
ATOM 2698 C C . ILE B 1 25 ? 39.75 8.789 5.742 1 96.38 25 ILE B C 1
ATOM 2700 O O . ILE B 1 25 ? 39.781 8.258 4.629 1 96.38 25 ILE B O 1
ATOM 2704 N N . THR B 1 26 ? 39.188 8.234 6.84 1 95.31 26 THR B N 1
ATOM 2705 C CA . THR B 1 26 ? 38.844 6.828 6.758 1 95.31 26 THR B CA 1
ATOM 2706 C C . THR B 1 26 ? 37.312 6.66 6.73 1 95.31 26 THR B C 1
ATOM 2708 O O . THR B 1 26 ? 36.812 5.668 6.215 1 95.31 26 THR B O 1
ATOM 2711 N N . SER B 1 27 ? 36.625 7.57 7.336 1 95.88 27 SER B N 1
ATOM 2712 C CA . SER B 1 27 ? 35.156 7.484 7.387 1 95.88 27 SER B CA 1
ATOM 2713 C C . SER B 1 27 ? 34.562 8.82 7.793 1 95.88 27 SER B C 1
ATOM 2715 O O . SER B 1 27 ? 35.25 9.781 8.078 1 95.88 27 SER B O 1
ATOM 2717 N N . ILE B 1 28 ? 33.312 8.859 7.711 1 96.38 28 ILE B N 1
ATOM 2718 C CA . ILE B 1 28 ? 32.531 10.008 8.141 1 96.38 28 ILE B CA 1
ATOM 2719 C C . ILE B 1 28 ? 31.953 9.742 9.531 1 96.38 28 ILE B C 1
ATOM 2721 O O . ILE B 1 28 ? 31.516 8.633 9.828 1 96.38 28 ILE B O 1
ATOM 2725 N N . ALA B 1 29 ? 31.906 10.758 10.344 1 96.25 29 ALA B N 1
ATOM 2726 C CA . ALA B 1 29 ? 31.328 10.633 11.68 1 96.25 29 ALA B CA 1
ATOM 2727 C C . ALA B 1 29 ? 30.656 11.93 12.109 1 96.25 29 ALA B C 1
ATOM 2729 O O . ALA B 1 29 ? 30.984 13.008 11.609 1 96.25 29 ALA B O 1
ATOM 2730 N N . PRO B 1 30 ? 29.703 11.828 13 1 94.94 30 PRO B N 1
ATOM 2731 C CA . PRO B 1 30 ? 29.109 13.055 13.539 1 94.94 30 PRO B CA 1
ATOM 2732 C C . PRO B 1 30 ? 30.109 13.914 14.305 1 94.94 30 PRO B C 1
ATOM 2734 O O . PRO B 1 30 ? 31.094 13.391 14.828 1 94.94 30 PRO B O 1
ATOM 2737 N N . MET B 1 31 ? 29.781 15.156 14.367 1 93.69 31 MET B N 1
ATOM 2738 C CA . MET B 1 31 ? 30.719 16.141 14.914 1 93.69 31 MET B CA 1
ATOM 2739 C C . MET B 1 31 ? 31.078 15.805 16.359 1 93.69 31 MET B C 1
ATOM 2741 O O . MET B 1 31 ? 32.219 15.945 16.766 1 93.69 31 MET B O 1
ATOM 2745 N N . HIS B 1 32 ? 30.109 15.352 17.125 1 92.12 32 HIS B N 1
ATOM 2746 C CA . HIS B 1 32 ? 30.297 15.156 18.562 1 92.12 32 HIS B CA 1
ATOM 2747 C C . HIS B 1 32 ? 31.172 13.93 18.828 1 92.12 32 HIS B C 1
ATOM 2749 O O . HIS B 1 32 ? 31.734 13.797 19.922 1 92.12 32 HIS B O 1
ATOM 2755 N N . SER B 1 33 ? 31.359 12.984 17.828 1 95.06 33 SER B N 1
ATOM 2756 C CA . SER B 1 33 ? 32.062 11.734 18.109 1 95.06 33 SER B CA 1
ATOM 2757 C C . SER B 1 33 ? 33.219 11.539 17.125 1 95.06 33 SER B C 1
ATOM 2759 O O . SER B 1 33 ? 34 10.594 17.266 1 95.06 33 SER B O 1
ATOM 2761 N N . ALA B 1 34 ? 33.344 12.406 16.188 1 95.88 34 ALA B N 1
ATOM 2762 C CA . ALA B 1 34 ? 34.375 12.258 15.164 1 95.88 34 ALA B CA 1
ATOM 2763 C C . ALA B 1 34 ? 35.781 12.336 15.773 1 95.88 34 ALA B C 1
ATOM 2765 O O . ALA B 1 34 ? 36.031 13.148 16.656 1 95.88 34 ALA B O 1
ATOM 2766 N N . ASN B 1 35 ? 36.656 11.422 15.289 1 95.19 35 ASN B N 1
ATOM 2767 C CA . ASN B 1 35 ? 38.031 11.414 15.766 1 95.19 35 ASN B CA 1
ATOM 2768 C C . ASN B 1 35 ? 39 11.883 14.688 1 95.19 35 ASN B C 1
ATOM 2770 O O . ASN B 1 35 ? 38.562 12.367 13.633 1 95.19 35 ASN B O 1
ATOM 2774 N N . GLY B 1 36 ? 40.281 11.703 14.922 1 95.56 36 GLY B N 1
ATOM 2775 C CA . GLY B 1 36 ? 41.312 12.289 14.102 1 95.56 36 GLY B CA 1
ATOM 2776 C C . GLY B 1 36 ? 41.5 11.586 12.766 1 95.56 36 GLY B C 1
ATOM 2777 O O . GLY B 1 36 ? 42.344 11.969 11.969 1 95.56 36 GLY B O 1
ATOM 2778 N N . GLU B 1 37 ? 40.688 10.609 12.469 1 96 37 GLU B N 1
ATOM 2779 C CA . GLU B 1 37 ? 40.75 9.898 11.195 1 96 37 GLU B CA 1
ATOM 2780 C C . GLU B 1 37 ? 39.469 10.062 10.406 1 96 37 GLU B C 1
ATOM 2782 O O . GLU B 1 37 ? 39.344 9.516 9.305 1 96 37 GLU B O 1
ATOM 2787 N N . GLN B 1 38 ? 38.562 10.766 11.008 1 97.31 38 GLN B N 1
ATOM 2788 C CA . GLN B 1 38 ? 37.219 10.867 10.43 1 97.31 38 GLN B CA 1
ATOM 2789 C C . GLN B 1 38 ? 36.906 12.305 10.031 1 97.31 38 GLN B C 1
ATOM 2791 O O . GLN B 1 38 ? 37.469 13.25 10.586 1 97.31 38 GLN B O 1
ATOM 2796 N N . ILE B 1 39 ? 36.031 12.414 9.07 1 97.19 39 ILE B N 1
ATOM 2797 C CA . ILE B 1 39 ? 35.562 13.727 8.633 1 97.19 39 ILE B CA 1
ATOM 2798 C C . ILE B 1 39 ? 34.125 13.922 9.062 1 97.19 39 ILE B C 1
ATOM 2800 O O . ILE B 1 39 ? 33.375 12.953 9.172 1 97.19 39 ILE B O 1
ATOM 2804 N N . THR B 1 40 ? 33.781 15.164 9.367 1 97.44 40 THR B N 1
ATOM 2805 C CA . THR B 1 40 ? 32.406 15.516 9.711 1 97.44 40 THR B CA 1
ATOM 2806 C C . THR B 1 40 ? 31.938 16.734 8.914 1 97.44 40 THR B C 1
ATOM 2808 O O . THR B 1 40 ? 32.594 17.125 7.941 1 97.44 40 THR B O 1
ATOM 2811 N N . PHE B 1 41 ? 30.719 17.203 9.227 1 97.25 41 PHE B N 1
ATOM 2812 C CA . PHE B 1 41 ? 30.203 18.359 8.5 1 97.25 41 PHE B CA 1
ATOM 2813 C C . PHE B 1 41 ? 29.344 19.234 9.406 1 97.25 41 PHE B C 1
ATOM 2815 O O . PHE B 1 41 ? 28.828 18.766 10.43 1 97.25 41 PHE B O 1
ATOM 2822 N N . LEU B 1 42 ? 29.219 20.484 9.039 1 96.44 42 LEU B N 1
ATOM 2823 C CA . LEU B 1 42 ? 28.359 21.453 9.703 1 96.44 42 LEU B CA 1
ATOM 2824 C C . LEU B 1 42 ? 27.359 22.062 8.719 1 96.44 42 LEU B C 1
ATOM 2826 O O . LEU B 1 42 ? 27.75 22.844 7.848 1 96.44 42 LEU B O 1
ATOM 2830 N N . SER B 1 43 ? 26.125 21.656 8.875 1 94.31 43 SER B N 1
ATOM 2831 C CA . SER B 1 43 ? 25.109 22.156 7.953 1 94.31 43 SER B CA 1
ATOM 2832 C C . SER B 1 43 ? 24.281 23.266 8.578 1 94.31 43 SER B C 1
ATOM 2834 O O . SER B 1 43 ? 23.734 24.109 7.875 1 94.31 43 SER B O 1
ATOM 2836 N N . ASP B 1 44 ? 24.156 23.328 9.859 1 93.88 44 ASP B N 1
ATOM 2837 C CA . ASP B 1 44 ? 23.406 24.344 10.594 1 93.88 44 ASP B CA 1
ATOM 2838 C C . ASP B 1 44 ? 24.359 25.266 11.375 1 93.88 44 ASP B C 1
ATOM 2840 O O . ASP B 1 44 ? 24.891 24.859 12.414 1 93.88 44 ASP B O 1
ATOM 2844 N N . SER B 1 45 ? 24.375 26.453 11 1 93 45 SER B N 1
ATOM 2845 C CA . SER B 1 45 ? 25.328 27.406 11.555 1 93 45 SER B CA 1
ATOM 2846 C C . SER B 1 45 ? 25.047 27.688 13.023 1 93 45 SER B C 1
ATOM 2848 O O . SER B 1 45 ? 25.891 28.219 13.734 1 93 45 SER B O 1
ATOM 2850 N N . ARG B 1 46 ? 23.969 27.203 13.492 1 90.5 46 ARG B N 1
ATOM 2851 C CA . ARG B 1 46 ? 23.641 27.391 14.906 1 90.5 46 ARG B CA 1
ATOM 2852 C C . ARG B 1 46 ? 24.578 26.594 15.797 1 90.5 46 ARG B C 1
ATOM 2854 O O . ARG B 1 46 ? 24.719 26.891 16.984 1 90.5 46 ARG B O 1
ATOM 2861 N N . TYR B 1 47 ? 25.281 25.75 15.25 1 93.19 47 TYR B N 1
ATOM 2862 C CA . TYR B 1 47 ? 26.141 24.875 16.031 1 93.19 47 TYR B CA 1
ATOM 2863 C C . TYR B 1 47 ? 27.609 25.188 15.766 1 93.19 47 TYR B C 1
ATOM 2865 O O . TYR B 1 47 ? 28.484 24.375 16.078 1 93.19 47 TYR B O 1
ATOM 2873 N N . ARG B 1 48 ? 27.875 26.281 15.141 1 93.31 48 ARG B N 1
ATOM 2874 C CA . ARG B 1 48 ? 29.234 26.578 14.695 1 93.31 48 ARG B CA 1
ATOM 2875 C C . ARG B 1 48 ? 30.203 26.656 15.875 1 93.31 48 ARG B C 1
ATOM 2877 O O . ARG B 1 48 ? 31.391 26.391 15.727 1 93.31 48 ARG B O 1
ATOM 2884 N N . GLU B 1 49 ? 29.719 26.984 17.047 1 90.88 49 GLU B N 1
ATOM 2885 C CA . GLU B 1 49 ? 30.578 27.078 18.234 1 90.88 49 GLU B CA 1
ATOM 2886 C C . GLU B 1 49 ? 31.141 25.719 18.609 1 90.88 49 GLU B C 1
ATOM 2888 O O . GLU B 1 49 ? 32.188 25.641 19.281 1 90.88 49 GLU B O 1
ATOM 2893 N N . ARG B 1 50 ? 30.484 24.703 18.188 1 92.69 50 ARG B N 1
ATOM 2894 C CA . ARG B 1 50 ? 30.938 23.344 18.484 1 92.69 50 ARG B CA 1
ATOM 2895 C C . ARG B 1 50 ? 32.188 23 17.688 1 92.69 50 ARG B C 1
ATOM 2897 O O . ARG B 1 50 ? 32.875 22.031 17.984 1 92.69 50 ARG B O 1
ATOM 2904 N N . LEU B 1 51 ? 32.469 23.719 16.688 1 94.06 51 LEU B N 1
ATOM 2905 C CA . LEU B 1 51 ? 33.625 23.484 15.828 1 94.06 51 LEU B CA 1
ATOM 2906 C C . LEU B 1 51 ? 34.938 23.594 16.625 1 94.06 51 LEU B C 1
ATOM 2908 O O . LEU B 1 51 ? 35.906 22.922 16.297 1 94.06 51 LEU B O 1
ATOM 2912 N N . GLY B 1 52 ? 34.938 24.422 17.594 1 91.25 52 GLY B N 1
ATOM 2913 C CA . GLY B 1 52 ? 36.125 24.625 18.406 1 91.25 52 GLY B CA 1
ATOM 2914 C C . GLY B 1 52 ? 36.562 23.375 19.156 1 91.25 52 GLY B C 1
ATOM 2915 O O . GLY B 1 52 ? 37.75 23.188 19.422 1 91.25 52 GLY B O 1
ATOM 2916 N N . GLU B 1 53 ? 35.656 22.594 19.469 1 91.31 53 GLU B N 1
ATOM 2917 C CA . GLU B 1 53 ? 35.938 21.391 20.25 1 91.31 53 GLU B CA 1
ATOM 2918 C C . GLU B 1 53 ? 35.969 20.156 19.375 1 91.31 53 GLU B C 1
ATOM 2920 O O . GLU B 1 53 ? 36.219 19.047 19.859 1 91.31 53 GLU B O 1
ATOM 2925 N N . CYS B 1 54 ? 35.781 20.328 18.109 1 94.31 54 CYS B N 1
ATOM 2926 C CA . CYS B 1 54 ? 35.688 19.203 17.188 1 94.31 54 CYS B CA 1
ATOM 2927 C C . CYS B 1 54 ? 37.062 18.516 17.047 1 94.31 54 CYS B C 1
ATOM 2929 O O . CYS B 1 54 ? 38.062 19.188 16.859 1 94.31 54 CYS B O 1
ATOM 2931 N N . GLN B 1 55 ? 37.062 17.203 17.141 1 94.81 55 GLN B N 1
ATOM 2932 C CA . GLN B 1 55 ? 38.312 16.438 17.094 1 94.81 55 GLN B CA 1
ATOM 2933 C C . GLN B 1 55 ? 38.469 15.719 15.766 1 94.81 55 GLN B C 1
ATOM 2935 O O . GLN B 1 55 ? 39.375 14.898 15.602 1 94.81 55 GLN B O 1
ATOM 2940 N N . ALA B 1 56 ? 37.594 15.961 14.859 1 97.25 56 ALA B N 1
ATOM 2941 C CA . ALA B 1 56 ? 37.656 15.328 13.539 1 97.25 56 ALA B CA 1
ATOM 2942 C C . ALA B 1 56 ? 38.938 15.703 12.812 1 97.25 56 ALA B C 1
ATOM 2944 O O . ALA B 1 56 ? 39.594 16.688 13.164 1 97.25 56 ALA B O 1
ATOM 2945 N N . ALA B 1 57 ? 39.25 14.844 11.875 1 97.31 57 ALA B N 1
ATOM 2946 C CA . ALA B 1 57 ? 40.406 15.148 11.031 1 97.31 57 ALA B CA 1
ATOM 2947 C C . ALA B 1 57 ? 40.125 16.391 10.172 1 97.31 57 ALA B C 1
ATOM 2949 O O . ALA B 1 57 ? 41.062 17.156 9.883 1 97.31 57 ALA B O 1
ATOM 2950 N N . ALA B 1 58 ? 38.906 16.469 9.734 1 97.88 58 ALA B N 1
ATOM 2951 C CA . ALA B 1 58 ? 38.469 17.594 8.914 1 97.88 58 ALA B CA 1
ATOM 2952 C C . ALA B 1 58 ? 36.969 17.828 9.047 1 97.88 58 ALA B C 1
ATOM 2954 O O . ALA B 1 58 ? 36.25 16.953 9.531 1 97.88 58 ALA B O 1
ATOM 2955 N N . VAL B 1 59 ? 36.531 19.016 8.625 1 98 59 VAL B N 1
ATOM 2956 C CA . VAL B 1 59 ? 35.094 19.328 8.68 1 98 59 VAL B CA 1
ATOM 2957 C C . VAL B 1 59 ? 34.656 20 7.375 1 98 59 VAL B C 1
ATOM 2959 O O . VAL B 1 59 ? 35.406 20.844 6.832 1 98 59 VAL B O 1
ATOM 2962 N N . VAL B 1 60 ? 33.594 19.656 6.832 1 98.06 60 VAL B N 1
ATOM 2963 C CA . VAL B 1 60 ? 32.969 20.312 5.691 1 98.06 60 VAL B CA 1
ATOM 2964 C C . VAL B 1 60 ? 32 21.406 6.188 1 98.06 60 VAL B C 1
ATOM 2966 O O . VAL B 1 60 ? 31.125 21.156 7.008 1 98.06 60 VAL B O 1
ATOM 2969 N N . LEU B 1 61 ? 32.125 22.594 5.684 1 97.81 61 LEU B N 1
ATOM 2970 C CA . LEU B 1 61 ? 31.344 23.703 6.207 1 97.81 61 LEU B CA 1
ATOM 2971 C C . LEU B 1 61 ? 31.234 24.828 5.188 1 97.81 61 LEU B C 1
ATOM 2973 O O . LEU B 1 61 ? 31.844 24.766 4.113 1 97.81 61 LEU B O 1
ATOM 2977 N N . GLN B 1 62 ? 30.469 25.781 5.52 1 97.5 62 GLN B N 1
ATOM 2978 C CA . GLN B 1 62 ? 30.344 26.984 4.699 1 97.5 62 GLN B CA 1
ATOM 2979 C C . GLN B 1 62 ? 31.453 27.984 5.023 1 97.5 62 GLN B C 1
ATOM 2981 O O . GLN B 1 62 ? 32.031 27.938 6.109 1 97.5 62 GLN B O 1
ATOM 2986 N N . ALA B 1 63 ? 31.656 28.922 4.117 1 96.81 63 ALA B N 1
ATOM 2987 C CA . ALA B 1 63 ? 32.688 29.938 4.273 1 96.81 63 ALA B CA 1
ATOM 2988 C C . ALA B 1 63 ? 32.469 30.766 5.531 1 96.81 63 ALA B C 1
ATOM 2990 O O . ALA B 1 63 ? 33.406 31.125 6.223 1 96.81 63 ALA B O 1
ATOM 2991 N N . SER B 1 64 ? 31.234 31 5.863 1 96.31 64 SER B N 1
ATOM 2992 C CA . SER B 1 64 ? 30.875 31.828 7 1 96.31 64 SER B CA 1
ATOM 2993 C C . SER B 1 64 ? 31.25 31.172 8.32 1 96.31 64 SER B C 1
ATOM 2995 O O . SER B 1 64 ? 31.406 31.844 9.344 1 96.31 64 SER B O 1
ATOM 2997 N N . ASP B 1 65 ? 31.438 29.891 8.297 1 96.81 65 ASP B N 1
ATOM 2998 C CA . ASP B 1 65 ? 31.703 29.172 9.539 1 96.81 65 ASP B CA 1
ATOM 2999 C C . ASP B 1 65 ? 33.188 28.891 9.695 1 96.81 65 ASP B C 1
ATOM 3001 O O . ASP B 1 65 ? 33.625 28.422 10.75 1 96.81 65 ASP B O 1
ATOM 3005 N N . LEU B 1 66 ? 34.031 29.203 8.75 1 96.06 66 LEU B N 1
ATOM 3006 C CA . LEU B 1 66 ? 35.438 28.859 8.688 1 96.06 66 LEU B CA 1
ATOM 3007 C C . LEU B 1 66 ? 36.188 29.5 9.836 1 96.06 66 LEU B C 1
ATOM 3009 O O . LEU B 1 66 ? 37.062 28.859 10.445 1 96.06 66 LEU B O 1
ATOM 3013 N N . PRO B 1 67 ? 35.875 30.719 10.234 1 95.44 67 PRO B N 1
ATOM 3014 C CA . PRO B 1 67 ? 36.656 31.359 11.312 1 95.44 67 PRO B CA 1
ATOM 3015 C C . PRO B 1 67 ? 36.5 30.625 12.648 1 95.44 67 PRO B C 1
ATOM 3017 O O . PRO B 1 67 ? 37.344 30.812 13.547 1 95.44 67 PRO B O 1
ATOM 3020 N N . TYR B 1 68 ? 35.469 29.906 12.734 1 95.19 68 TYR B N 1
ATOM 3021 C CA . TYR B 1 68 ? 35.219 29.219 13.992 1 95.19 68 TYR B CA 1
ATOM 3022 C C . TYR B 1 68 ? 35.875 27.844 14.008 1 95.19 68 TYR B C 1
ATOM 3024 O O . TYR B 1 68 ? 35.812 27.125 15.008 1 95.19 68 TYR B O 1
ATOM 3032 N N . CYS B 1 69 ? 36.5 27.438 12.898 1 94.81 69 CYS B N 1
ATOM 3033 C CA . CYS B 1 69 ? 37.062 26.094 12.711 1 94.81 69 CYS B CA 1
ATOM 3034 C C . CYS B 1 69 ? 38.562 26.094 12.93 1 94.81 69 CYS B C 1
ATOM 3036 O O . CYS B 1 69 ? 39.281 26.875 12.297 1 94.81 69 CYS B O 1
ATOM 3038 N N . ASN B 1 70 ? 39.062 25.203 13.836 1 93.38 70 ASN B N 1
ATOM 3039 C CA . ASN B 1 70 ? 40.5 25.156 14.141 1 93.38 70 ASN B CA 1
ATOM 3040 C C . ASN B 1 70 ? 41.156 23.922 13.531 1 93.38 70 ASN B C 1
ATOM 3042 O O . ASN B 1 70 ? 42.312 23.609 13.844 1 93.38 70 ASN B O 1
ATOM 3046 N N . ILE B 1 71 ? 40.438 23.172 12.789 1 95.81 71 ILE B N 1
ATOM 3047 C CA . ILE B 1 71 ? 40.938 21.984 12.117 1 95.81 71 ILE B CA 1
ATOM 3048 C C . ILE B 1 71 ? 40.781 22.125 10.609 1 95.81 71 ILE B C 1
ATOM 3050 O O . ILE B 1 71 ? 40.125 23.062 10.133 1 95.81 71 ILE B O 1
ATOM 3054 N N . PRO B 1 72 ? 41.438 21.219 9.836 1 97.56 72 PRO B N 1
ATOM 3055 C CA . PRO B 1 72 ? 41.281 21.312 8.383 1 97.56 72 PRO B CA 1
ATOM 3056 C C . PRO B 1 72 ? 39.812 21.297 7.945 1 97.56 72 PRO B C 1
ATOM 3058 O O . PRO B 1 72 ? 38.969 20.625 8.57 1 97.56 72 PRO B O 1
ATOM 3061 N N . ALA B 1 73 ? 39.594 22.031 6.848 1 98.06 73 ALA B N 1
ATOM 3062 C CA . ALA B 1 73 ? 38.188 22.219 6.469 1 98.06 73 ALA B CA 1
ATOM 3063 C C . ALA B 1 73 ? 38.031 22.172 4.953 1 98.06 73 ALA B C 1
ATOM 3065 O O . ALA B 1 73 ? 38.938 22.531 4.207 1 98.06 73 ALA B O 1
ATOM 3066 N N . LEU B 1 74 ? 36.969 21.656 4.52 1 98.38 74 LEU B N 1
ATOM 3067 C CA . LEU B 1 74 ? 36.5 21.781 3.15 1 98.38 74 LEU B CA 1
ATOM 3068 C C . LEU B 1 74 ? 35.312 22.766 3.07 1 98.38 74 LEU B C 1
ATOM 3070 O O . LEU B 1 74 ? 34.25 22.516 3.639 1 98.38 74 LEU B O 1
ATOM 3074 N N . VAL B 1 75 ? 35.469 23.797 2.361 1 98.38 75 VAL B N 1
ATOM 3075 C CA . VAL B 1 75 ? 34.469 24.844 2.275 1 98.38 75 VAL B CA 1
ATOM 3076 C C . VAL B 1 75 ? 33.594 24.641 1.026 1 98.38 75 VAL B C 1
ATOM 3078 O O . VAL B 1 75 ? 34.125 24.547 -0.085 1 98.38 75 VAL B O 1
ATOM 3081 N N . VAL B 1 76 ? 32.406 24.531 1.249 1 98.19 76 VAL B N 1
ATOM 3082 C CA . VAL B 1 76 ? 31.453 24.328 0.162 1 98.19 76 VAL B CA 1
ATOM 3083 C C . VAL B 1 76 ? 30.25 25.25 0.336 1 98.19 76 VAL B C 1
ATOM 3085 O O . VAL B 1 76 ? 30.078 25.859 1.393 1 98.19 76 VAL B O 1
ATOM 3088 N N . ALA B 1 77 ? 29.391 25.391 -0.738 1 96.69 77 ALA B N 1
ATOM 3089 C CA . ALA B 1 77 ? 28.188 26.203 -0.691 1 96.69 77 ALA B CA 1
ATOM 3090 C C . ALA B 1 77 ? 27.094 25.531 0.121 1 96.69 77 ALA B C 1
ATOM 3092 O O . ALA B 1 77 ? 26.359 26.188 0.856 1 96.69 77 ALA B O 1
ATOM 3093 N N . ASN B 1 78 ? 26.953 24.172 -0.025 1 97.25 78 ASN B N 1
ATOM 3094 C CA . ASN B 1 78 ? 25.922 23.375 0.64 1 97.25 78 ASN B CA 1
ATOM 3095 C C . ASN B 1 78 ? 26.531 22.172 1.354 1 97.25 78 ASN B C 1
ATOM 3097 O O . ASN B 1 78 ? 26.656 21.094 0.769 1 97.25 78 ASN B O 1
ATOM 3101 N N . PRO B 1 79 ? 26.812 22.359 2.551 1 97.12 79 PRO B N 1
ATOM 3102 C CA . PRO B 1 79 ? 27.5 21.297 3.283 1 97.12 79 PRO B CA 1
ATOM 3103 C C . PRO B 1 79 ? 26.703 20 3.348 1 97.12 79 PRO B C 1
ATOM 3105 O O . PRO B 1 79 ? 27.266 18.906 3.307 1 97.12 79 PRO B O 1
ATOM 3108 N N . TYR B 1 80 ? 25.391 20.109 3.471 1 96.31 80 TYR B N 1
ATOM 3109 C CA . TYR B 1 80 ? 24.562 18.906 3.543 1 96.31 80 TYR B CA 1
ATOM 3110 C C . TYR B 1 80 ? 24.625 18.141 2.232 1 96.31 80 TYR B C 1
ATOM 3112 O O . TYR B 1 80 ? 24.719 16.906 2.236 1 96.31 80 TYR B O 1
ATOM 3120 N N . LEU B 1 81 ? 24.531 18.797 1.15 1 96.81 81 LEU B N 1
ATOM 3121 C CA . LEU B 1 81 ? 24.672 18.156 -0.156 1 96.81 81 LEU B CA 1
ATOM 3122 C C . LEU B 1 81 ? 26.062 17.531 -0.293 1 96.81 81 LEU B C 1
ATOM 3124 O O . LEU B 1 81 ? 26.188 16.406 -0.803 1 96.81 81 LEU B O 1
ATOM 3128 N N . ALA B 1 82 ? 27.016 18.234 0.14 1 96.44 82 ALA B N 1
ATOM 3129 C CA . ALA B 1 82 ? 28.375 17.703 0.105 1 96.44 82 ALA B CA 1
ATOM 3130 C C . ALA B 1 82 ? 28.5 16.438 0.941 1 96.44 82 ALA B C 1
ATOM 3132 O O . ALA B 1 82 ? 29.203 15.492 0.562 1 96.44 82 ALA B O 1
ATOM 3133 N N . TYR B 1 83 ? 27.859 16.453 2.115 1 96.25 83 TYR B N 1
ATOM 3134 C CA . TYR B 1 83 ? 27.828 15.25 2.939 1 96.25 83 TYR B CA 1
ATOM 3135 C C . TYR B 1 83 ? 27.266 14.07 2.152 1 96.25 83 TYR B C 1
ATOM 3137 O O . TYR B 1 83 ? 27.812 12.969 2.201 1 96.25 83 TYR B O 1
ATOM 3145 N N . ALA B 1 84 ? 26.219 14.258 1.421 1 96.31 84 ALA B N 1
ATOM 3146 C CA . ALA B 1 84 ? 25.609 13.203 0.616 1 96.31 84 ALA B CA 1
ATOM 3147 C C . ALA B 1 84 ? 26.625 12.625 -0.376 1 96.31 84 ALA B C 1
ATOM 3149 O O . ALA B 1 84 ? 26.766 11.406 -0.495 1 96.31 84 ALA B O 1
ATOM 3150 N N . TYR B 1 85 ? 27.312 13.453 -1.016 1 96.06 85 TYR B N 1
ATOM 3151 C CA . TYR B 1 85 ? 28.312 13.016 -1.991 1 96.06 85 TYR B CA 1
ATOM 3152 C C . TYR B 1 85 ? 29.453 12.289 -1.31 1 96.06 85 TYR B C 1
ATOM 3154 O O . TYR B 1 85 ? 29.938 11.266 -1.81 1 96.06 85 TYR B O 1
ATOM 3162 N N . MET B 1 86 ? 29.906 12.867 -0.2 1 94.5 86 MET B N 1
ATOM 3163 C CA . MET B 1 86 ? 30.969 12.219 0.571 1 94.5 86 M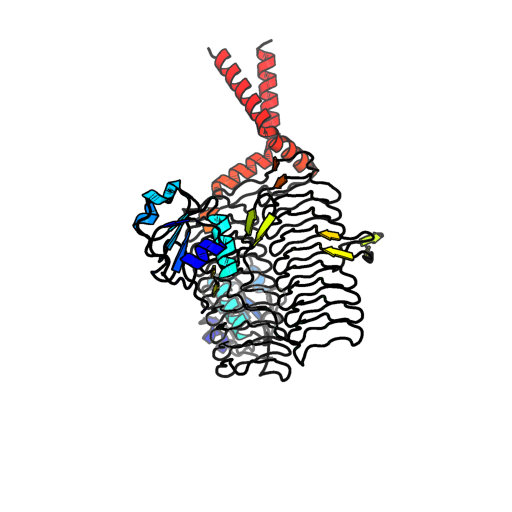ET B CA 1
ATOM 3164 C C . MET B 1 86 ? 30.547 10.82 0.994 1 94.5 86 MET B C 1
ATOM 3166 O O . MET B 1 86 ? 31.344 9.875 0.901 1 94.5 86 MET B O 1
ATOM 3170 N N . ALA B 1 87 ? 29.312 10.766 1.431 1 94.94 87 ALA B N 1
ATOM 3171 C CA . ALA B 1 87 ? 28.797 9.469 1.864 1 94.94 87 ALA B CA 1
ATOM 3172 C C . ALA B 1 87 ? 28.766 8.477 0.709 1 94.94 87 ALA B C 1
ATOM 3174 O O . ALA B 1 87 ? 29.016 7.281 0.905 1 94.94 87 ALA B O 1
ATOM 3175 N N . GLN B 1 88 ? 28.5 8.883 -0.438 1 94.75 88 GLN B N 1
ATOM 3176 C CA . GLN B 1 88 ? 28.516 8.023 -1.62 1 94.75 88 GLN B CA 1
ATOM 3177 C C . GLN B 1 88 ? 29.922 7.559 -1.947 1 94.75 88 GLN B C 1
ATOM 3179 O O . GLN B 1 88 ? 30.141 6.383 -2.258 1 94.75 88 GLN B O 1
ATOM 3184 N N . ILE B 1 89 ? 30.844 8.516 -1.858 1 93.31 89 ILE B N 1
ATOM 3185 C CA . ILE B 1 89 ? 32.25 8.227 -2.164 1 93.31 89 ILE B CA 1
ATOM 3186 C C . ILE B 1 89 ? 32.781 7.184 -1.187 1 93.31 89 ILE B C 1
ATOM 3188 O O . ILE B 1 89 ? 33.562 6.312 -1.568 1 93.31 89 ILE B O 1
ATOM 3192 N N . MET B 1 90 ? 32.312 7.234 0.012 1 92.75 90 MET B N 1
ATOM 3193 C CA . MET B 1 90 ? 32.844 6.379 1.062 1 92.75 90 MET B CA 1
ATOM 3194 C C . MET B 1 90 ? 31.859 5.266 1.42 1 92.75 90 MET B C 1
ATOM 3196 O O . MET B 1 90 ? 31.938 4.691 2.508 1 92.75 90 MET B O 1
ATOM 3200 N N . ASP B 1 91 ? 30.938 4.949 0.529 1 92.94 91 ASP B N 1
ATOM 3201 C CA . ASP B 1 91 ? 29.891 3.965 0.771 1 92.94 91 ASP B CA 1
ATOM 3202 C C . ASP B 1 91 ? 30.469 2.559 0.883 1 92.94 91 ASP B C 1
ATOM 3204 O O . ASP B 1 91 ? 31.156 2.088 -0.029 1 92.94 91 ASP B O 1
ATOM 3208 N N . THR B 1 92 ? 30.219 1.946 1.996 1 93.06 92 THR B N 1
ATOM 3209 C CA . THR B 1 92 ? 30.719 0.596 2.225 1 93.06 92 THR B CA 1
ATOM 3210 C C . THR B 1 92 ? 29.594 -0.419 2.184 1 93.06 92 THR B C 1
ATOM 3212 O O . THR B 1 92 ? 29.75 -1.566 2.6 1 93.06 92 THR B O 1
ATOM 3215 N N . THR B 1 93 ? 28.375 -0.008 1.79 1 93.62 93 THR B N 1
ATOM 3216 C CA . THR B 1 93 ? 27.219 -0.896 1.723 1 93.62 93 THR B CA 1
ATOM 3217 C C . THR B 1 93 ? 27.5 -2.074 0.794 1 93.62 93 THR B C 1
ATOM 3219 O O . THR B 1 93 ? 27.953 -1.889 -0.334 1 93.62 93 THR B O 1
ATOM 3222 N N . PRO B 1 94 ? 27.25 -3.309 1.271 1 95.62 94 PRO B N 1
ATOM 3223 C CA . PRO B 1 94 ? 27.438 -4.457 0.383 1 95.62 94 PRO B CA 1
ATOM 3224 C C . PRO B 1 94 ? 26.438 -4.484 -0.766 1 95.62 94 PRO B C 1
ATOM 3226 O O . PRO B 1 94 ? 25.391 -3.828 -0.695 1 95.62 94 PRO B O 1
ATOM 3229 N N . ILE B 1 95 ? 26.812 -5.262 -1.784 1 94.81 95 ILE B N 1
ATOM 3230 C CA . ILE B 1 95 ? 25.891 -5.434 -2.908 1 94.81 95 ILE B CA 1
ATOM 3231 C C . ILE B 1 95 ? 24.953 -6.598 -2.625 1 94.81 95 ILE B C 1
ATOM 3233 O O . ILE B 1 95 ? 25.328 -7.582 -1.99 1 94.81 95 ILE B O 1
ATOM 3237 N N . PRO B 1 96 ? 23.703 -6.547 -3.125 1 95.38 96 PRO B N 1
ATOM 3238 C CA . PRO B 1 96 ? 22.703 -7.555 -2.799 1 95.38 96 PRO B CA 1
ATOM 3239 C C . PRO B 1 96 ? 23.094 -8.953 -3.268 1 95.38 96 PRO B C 1
ATOM 3241 O O . PRO B 1 96 ? 22.641 -9.953 -2.699 1 95.38 96 PRO B O 1
ATOM 3244 N N . ALA B 1 97 ? 23.766 -9.016 -4.297 1 97.75 97 ALA B N 1
ATOM 3245 C CA . ALA B 1 97 ? 24.219 -10.281 -4.84 1 97.75 97 ALA B CA 1
ATOM 3246 C C . ALA B 1 97 ? 25.5 -10.094 -5.668 1 97.75 97 ALA B C 1
ATOM 3248 O O . ALA B 1 97 ? 25.734 -9.016 -6.215 1 97.75 97 ALA B O 1
ATOM 3249 N N . GLN B 1 98 ? 26.266 -11.203 -5.664 1 95 98 GLN B N 1
ATOM 3250 C CA . GLN B 1 98 ? 27.469 -11.266 -6.488 1 95 98 GLN B CA 1
ATOM 3251 C C . GLN B 1 98 ? 27.406 -12.438 -7.465 1 95 98 GLN B C 1
ATOM 3253 O O . GLN B 1 98 ? 27.047 -13.555 -7.078 1 95 98 GLN B O 1
ATOM 3258 N N . ASP B 1 99 ? 27.656 -12.227 -8.727 1 96.81 99 ASP B N 1
ATOM 3259 C CA . ASP B 1 99 ? 27.594 -13.281 -9.742 1 96.81 99 ASP B CA 1
ATOM 3260 C C . ASP B 1 99 ? 26.219 -13.93 -9.773 1 96.81 99 ASP B C 1
ATOM 3262 O O . ASP B 1 99 ? 25.25 -13.383 -9.234 1 96.81 99 ASP B O 1
ATOM 3266 N N . ILE B 1 100 ? 26.125 -14.938 -10.547 1 98.56 100 ILE B N 1
ATOM 3267 C CA . ILE B 1 100 ? 24.891 -15.711 -10.602 1 98.56 100 ILE B CA 1
ATOM 3268 C C . ILE B 1 100 ? 25.016 -16.953 -9.727 1 98.56 100 ILE B C 1
ATOM 3270 O O . ILE B 1 100 ? 25.828 -17.844 -10.008 1 98.56 100 ILE B O 1
ATOM 3274 N N . HIS B 1 101 ? 24.297 -16.953 -8.703 1 98.5 101 HIS B N 1
ATOM 3275 C CA . HIS B 1 101 ? 24.359 -18.078 -7.77 1 98.5 101 HIS B CA 1
ATOM 3276 C C . HIS B 1 101 ? 23.828 -19.359 -8.406 1 98.5 101 HIS B C 1
ATOM 3278 O O . HIS B 1 101 ? 22.859 -19.312 -9.164 1 98.5 101 HIS B O 1
ATOM 3284 N N . SER B 1 102 ? 24.281 -20.516 -7.949 1 98.12 102 SER B N 1
ATOM 3285 C CA . SER B 1 102 ? 23.938 -21.797 -8.555 1 98.12 102 SER B CA 1
ATOM 3286 C C . SER B 1 102 ? 22.5 -22.188 -8.234 1 98.12 102 SER B C 1
ATOM 3288 O O . SER B 1 102 ? 21.875 -22.953 -8.984 1 98.12 102 SER B O 1
ATOM 3290 N N . SER B 1 103 ? 21.953 -21.641 -7.18 1 97.88 103 SER B N 1
ATOM 3291 C CA . SER B 1 103 ? 20.594 -22.031 -6.785 1 97.88 103 SER B CA 1
ATOM 3292 C C . SER B 1 103 ? 19.547 -21.094 -7.383 1 97.88 103 SER B C 1
ATOM 3294 O O . SER B 1 103 ? 18.344 -21.281 -7.18 1 97.88 103 SER B O 1
ATOM 3296 N N . ALA B 1 104 ? 20.016 -20.062 -8.062 1 98.56 104 ALA B N 1
ATOM 3297 C CA . ALA B 1 104 ? 19.078 -19.219 -8.789 1 98.56 104 ALA B CA 1
ATOM 3298 C C . ALA B 1 104 ? 18.375 -20.016 -9.883 1 98.56 104 ALA B C 1
ATOM 3300 O O . ALA B 1 104 ? 18.984 -20.859 -10.531 1 98.56 104 ALA B O 1
ATOM 3301 N N . VAL B 1 105 ? 17.078 -19.797 -10.047 1 98.62 105 VAL B N 1
ATOM 3302 C CA . VAL B 1 105 ? 16.297 -20.438 -11.102 1 98.62 105 VAL B CA 1
ATOM 3303 C C . VAL B 1 105 ? 16 -19.422 -12.203 1 98.62 105 VAL B C 1
ATOM 3305 O O . VAL B 1 105 ? 15.141 -18.562 -12.031 1 98.62 105 VAL B O 1
ATOM 3308 N N . ILE B 1 106 ? 16.688 -19.594 -13.359 1 98.75 106 ILE B N 1
ATOM 3309 C CA . ILE B 1 106 ? 16.562 -18.625 -14.445 1 98.75 106 ILE B CA 1
ATOM 3310 C C . ILE B 1 106 ? 16.031 -19.297 -15.695 1 98.75 106 ILE B C 1
ATOM 3312 O O . ILE B 1 106 ? 16.609 -20.266 -16.188 1 98.75 106 ILE B O 1
ATOM 3316 N N . SER B 1 107 ? 14.891 -18.812 -16.156 1 98.31 107 SER B N 1
ATOM 3317 C CA . SER B 1 107 ? 14.344 -19.344 -17.406 1 98.31 107 SER B CA 1
ATOM 3318 C C . SER B 1 107 ? 15.344 -19.203 -18.547 1 98.31 107 SER B C 1
ATOM 3320 O O . SER B 1 107 ? 16 -18.172 -18.688 1 98.31 107 SER B O 1
ATOM 3322 N N . PRO B 1 108 ? 15.438 -20.188 -19.406 1 98.25 108 PRO B N 1
ATOM 3323 C CA . PRO B 1 108 ? 16.297 -20.062 -20.578 1 98.25 108 PRO B CA 1
ATOM 3324 C C . PRO B 1 108 ? 15.812 -18.984 -21.547 1 98.25 108 PRO B C 1
ATOM 3326 O O . PRO B 1 108 ? 16.562 -18.578 -22.438 1 98.25 108 PRO B O 1
ATOM 3329 N N . GLN B 1 109 ? 14.617 -18.547 -21.344 1 98.56 109 GLN B N 1
ATOM 3330 C CA . GLN B 1 109 ? 14.055 -17.547 -22.25 1 98.56 109 GLN B CA 1
ATOM 3331 C C . GLN B 1 109 ? 14.297 -16.125 -21.719 1 98.56 109 GLN B C 1
ATOM 3333 O O . GLN B 1 109 ? 13.859 -15.148 -22.328 1 98.56 109 GLN B O 1
ATOM 3338 N N . ALA B 1 110 ? 14.922 -16.062 -20.609 1 98.75 110 ALA B N 1
ATOM 3339 C CA . ALA B 1 110 ? 15.289 -14.75 -20.078 1 98.75 110 ALA B CA 1
ATOM 3340 C C . ALA B 1 110 ? 16.531 -14.195 -20.797 1 98.75 110 ALA B C 1
ATOM 3342 O O . ALA B 1 110 ? 17.375 -14.961 -21.25 1 98.75 110 ALA B O 1
ATOM 3343 N N . THR B 1 111 ? 16.562 -12.898 -20.922 1 98.81 111 THR B N 1
ATOM 3344 C CA . THR B 1 111 ? 17.703 -12.227 -21.516 1 98.81 111 THR B CA 1
ATOM 3345 C C . THR B 1 111 ? 18.484 -11.438 -20.453 1 98.81 111 THR B C 1
ATOM 3347 O O . THR B 1 111 ? 17.922 -10.531 -19.828 1 98.81 111 THR B O 1
ATOM 3350 N N . LEU B 1 112 ? 19.766 -11.758 -20.281 1 98.75 112 LEU B N 1
ATOM 3351 C CA . LEU B 1 112 ? 20.609 -11.102 -19.281 1 98.75 112 LEU B CA 1
ATOM 3352 C C . LEU B 1 112 ? 21.672 -10.242 -19.953 1 98.75 112 LEU B C 1
ATOM 3354 O O . LEU B 1 112 ? 22.375 -10.711 -20.859 1 98.75 112 LEU B O 1
ATOM 3358 N N . GLY B 1 113 ? 21.766 -9.031 -19.516 1 98.75 113 GLY B N 1
ATOM 3359 C CA . GLY B 1 113 ? 22.828 -8.148 -19.969 1 98.75 113 GLY B CA 1
ATOM 3360 C C . GLY B 1 113 ? 24.188 -8.508 -19.422 1 98.75 113 GLY B C 1
ATOM 3361 O O . GLY B 1 113 ? 24.391 -9.617 -18.922 1 98.75 113 GLY B O 1
ATOM 3362 N N . LYS B 1 114 ? 25.125 -7.527 -19.531 1 98.56 114 LYS B N 1
ATOM 3363 C CA . LYS B 1 114 ? 26.484 -7.719 -19.047 1 98.56 114 LYS B CA 1
ATOM 3364 C C . LYS B 1 114 ? 26.562 -7.551 -17.531 1 98.56 114 LYS B C 1
ATOM 3366 O O . LYS B 1 114 ? 25.922 -6.668 -16.969 1 98.56 114 LYS B O 1
ATOM 3371 N N . ASN B 1 115 ? 27.312 -8.406 -16.844 1 98.38 115 ASN B N 1
ATOM 3372 C CA . ASN B 1 115 ? 27.656 -8.289 -15.422 1 98.38 115 ASN B CA 1
ATOM 3373 C C . ASN B 1 115 ? 26.406 -8.32 -14.547 1 98.38 115 ASN B C 1
ATOM 3375 O O . ASN B 1 115 ? 26.297 -7.555 -13.586 1 98.38 115 ASN B O 1
ATOM 3379 N N . VAL B 1 116 ? 25.469 -9.086 -14.938 1 98.81 116 VAL B N 1
ATOM 3380 C CA . VAL B 1 116 ? 24.266 -9.281 -14.125 1 98.81 116 VAL B CA 1
ATOM 3381 C C . VAL B 1 116 ? 24.578 -10.227 -12.969 1 98.81 116 VAL B C 1
ATOM 3383 O O . VAL B 1 116 ? 25.312 -11.203 -13.133 1 98.81 116 VAL B O 1
ATOM 3386 N N . ALA B 1 117 ? 24.047 -9.859 -11.797 1 98.88 117 ALA B N 1
ATOM 3387 C CA . ALA B 1 117 ? 24.141 -10.734 -10.633 1 98.88 117 ALA B CA 1
ATOM 3388 C C . ALA B 1 117 ? 22.766 -11.188 -10.156 1 98.88 117 ALA B C 1
ATOM 3390 O O . ALA B 1 117 ? 21.812 -10.398 -10.156 1 98.88 117 ALA B O 1
ATOM 3391 N N . VAL B 1 118 ? 22.625 -12.477 -9.844 1 98.88 118 VAL B N 1
ATOM 3392 C CA . VAL B 1 118 ? 21.391 -13.055 -9.344 1 98.88 118 VAL B CA 1
ATOM 3393 C C . VAL B 1 118 ? 21.672 -13.891 -8.094 1 98.88 118 VAL B C 1
ATOM 3395 O O . VAL B 1 118 ? 22.391 -14.883 -8.156 1 98.88 118 VAL B O 1
ATOM 3398 N N . GLY B 1 119 ? 21.031 -13.438 -6.988 1 98.81 119 GLY B N 1
ATOM 3399 C CA . GLY B 1 119 ? 21.281 -14.07 -5.703 1 98.81 119 GLY B CA 1
ATOM 3400 C C . GLY B 1 119 ? 20.656 -15.445 -5.574 1 98.81 119 GLY B C 1
ATOM 3401 O O . GLY B 1 119 ? 19.922 -15.875 -6.457 1 98.81 119 GLY B O 1
ATOM 3402 N N . ALA B 1 120 ? 21 -16.125 -4.438 1 98.69 120 ALA B N 1
ATOM 3403 C CA . ALA B 1 120 ? 20.531 -17.484 -4.172 1 98.69 120 ALA B CA 1
ATOM 3404 C C . ALA B 1 120 ? 19.016 -17.547 -4.137 1 98.69 120 ALA B C 1
ATOM 3406 O O . ALA B 1 120 ? 18.359 -16.672 -3.561 1 98.69 120 ALA B O 1
ATOM 3407 N N . ASN B 1 121 ? 18.453 -18.516 -4.875 1 98.5 121 ASN B N 1
ATOM 3408 C CA . ASN B 1 121 ? 17.047 -18.891 -4.82 1 98.5 121 ASN B CA 1
ATOM 3409 C C . ASN B 1 121 ? 16.156 -17.844 -5.465 1 98.5 121 ASN B C 1
ATOM 3411 O O . ASN B 1 121 ? 14.922 -17.906 -5.348 1 98.5 121 ASN B O 1
ATOM 3415 N N . ALA B 1 122 ? 16.766 -16.906 -6.082 1 98.81 122 ALA B N 1
ATOM 3416 C CA . ALA B 1 122 ? 15.945 -16 -6.887 1 98.81 122 ALA B CA 1
ATOM 3417 C C . ALA B 1 122 ? 15.359 -16.719 -8.094 1 98.81 122 ALA B C 1
ATOM 3419 O O . ALA B 1 122 ? 15.953 -17.672 -8.609 1 98.81 122 ALA B O 1
ATOM 3420 N N . VAL B 1 123 ? 14.164 -16.344 -8.5 1 98.94 123 VAL B N 1
ATOM 3421 C CA . VAL B 1 123 ? 13.469 -16.953 -9.633 1 98.94 123 VAL B CA 1
ATOM 3422 C C . VAL B 1 123 ? 13.234 -15.898 -10.719 1 98.94 123 VAL B C 1
ATOM 3424 O O . VAL B 1 123 ? 12.594 -14.875 -10.477 1 98.94 123 VAL B O 1
ATOM 3427 N N . ILE B 1 124 ? 13.766 -16.125 -11.914 1 98.88 124 ILE B N 1
ATOM 3428 C CA . ILE B 1 124 ? 13.617 -15.266 -13.086 1 98.88 124 ILE B CA 1
ATOM 3429 C C . ILE B 1 124 ? 12.781 -15.984 -14.148 1 98.88 124 ILE B C 1
ATOM 3431 O O . ILE B 1 124 ? 13.234 -16.969 -14.734 1 98.88 124 ILE B O 1
ATOM 3435 N N . GLU B 1 125 ? 11.633 -15.461 -14.43 1 98.69 125 GLU B N 1
ATOM 3436 C CA . GLU B 1 125 ? 10.688 -16.156 -15.297 1 98.69 125 GLU B CA 1
ATOM 3437 C C . GLU B 1 125 ? 10.969 -15.867 -16.766 1 98.69 125 GLU B C 1
ATOM 3439 O O . GLU B 1 125 ? 11.891 -15.117 -17.094 1 98.69 125 GLU B O 1
ATOM 3444 N N . SER B 1 126 ? 10.219 -16.562 -17.641 1 98.62 126 SER B N 1
ATOM 3445 C CA . SER B 1 126 ? 10.406 -16.484 -19.078 1 98.62 126 SER B CA 1
ATOM 3446 C C . SER B 1 126 ? 10.141 -15.078 -19.609 1 98.62 126 SER B C 1
ATOM 3448 O O . SER B 1 126 ? 9.227 -14.398 -19.141 1 98.62 126 SER B O 1
ATOM 3450 N N . GLY B 1 127 ? 10.93 -14.648 -20.516 1 98.75 127 GLY B N 1
ATOM 3451 C CA . GLY B 1 127 ? 10.719 -13.391 -21.203 1 98.75 127 GLY B CA 1
ATOM 3452 C C . GLY B 1 127 ? 11.289 -12.195 -20.453 1 98.75 127 GLY B C 1
ATOM 3453 O O . GLY B 1 127 ? 11.258 -11.07 -20.953 1 98.75 127 GLY B O 1
ATOM 3454 N N . VAL B 1 128 ? 11.859 -12.445 -19.328 1 98.88 128 VAL B N 1
ATOM 3455 C CA . VAL B 1 128 ? 12.438 -11.375 -18.531 1 98.88 128 VAL B CA 1
ATOM 3456 C C . VAL B 1 128 ? 13.68 -10.82 -19.234 1 98.88 128 VAL B C 1
ATOM 3458 O O . VAL B 1 128 ? 14.453 -11.578 -19.812 1 98.88 128 VAL B O 1
ATOM 3461 N N . VAL B 1 129 ? 13.812 -9.492 -19.172 1 98.94 129 VAL B N 1
ATOM 3462 C CA . VAL B 1 129 ? 15 -8.82 -19.703 1 98.94 129 VAL B CA 1
ATOM 3463 C C . VAL B 1 129 ? 15.672 -8.023 -18.578 1 98.94 129 VAL B C 1
ATOM 3465 O O . VAL B 1 129 ? 15.078 -7.098 -18.031 1 98.94 129 VAL B O 1
ATOM 3468 N N . LEU B 1 130 ? 16.891 -8.398 -18.234 1 98.94 130 LEU B N 1
ATOM 3469 C CA . LEU B 1 130 ? 17.703 -7.668 -17.266 1 98.94 130 LEU B CA 1
ATOM 3470 C C . LEU B 1 130 ? 18.828 -6.91 -17.969 1 98.94 130 LEU B C 1
ATOM 3472 O O . LEU B 1 130 ? 19.641 -7.508 -18.672 1 98.94 130 LEU B O 1
ATOM 3476 N N . GLY B 1 131 ? 18.859 -5.629 -17.75 1 98.88 131 GLY B N 1
ATOM 3477 C CA . GLY B 1 131 ? 19.906 -4.805 -18.344 1 98.88 131 GLY B CA 1
ATOM 3478 C C . GLY B 1 131 ? 21.266 -5.031 -17.719 1 98.88 131 GLY B C 1
ATOM 3479 O O . GLY B 1 131 ? 21.406 -5.824 -16.781 1 98.88 131 GLY B O 1
ATOM 3480 N N . ASP B 1 132 ? 22.297 -4.258 -18.25 1 98.88 132 ASP B N 1
ATOM 3481 C CA . ASP B 1 132 ? 23.656 -4.379 -17.75 1 98.88 132 ASP B CA 1
ATOM 3482 C C . ASP B 1 132 ? 23.75 -3.99 -16.281 1 98.88 132 ASP B C 1
ATOM 3484 O O . ASP B 1 132 ? 23.109 -3.035 -15.844 1 98.88 132 ASP B O 1
ATOM 3488 N N . ASN B 1 133 ? 24.5 -4.766 -15.5 1 98.69 133 ASN B N 1
ATOM 3489 C CA . ASN B 1 133 ? 24.859 -4.445 -14.125 1 98.69 133 ASN B CA 1
ATOM 3490 C C . ASN B 1 133 ? 23.625 -4.484 -13.211 1 98.69 133 ASN B C 1
ATOM 3492 O O . ASN B 1 133 ? 23.609 -3.836 -12.164 1 98.69 133 ASN B O 1
ATOM 3496 N N . VAL B 1 134 ? 22.594 -5.129 -13.664 1 98.88 134 VAL B N 1
ATOM 3497 C CA . VAL B 1 134 ? 21.453 -5.355 -12.789 1 98.88 134 VAL B CA 1
ATOM 3498 C C . VAL B 1 134 ? 21.828 -6.367 -11.703 1 98.88 134 VAL B C 1
ATOM 3500 O O . VAL B 1 134 ? 22.531 -7.348 -11.977 1 98.88 134 VAL B O 1
ATOM 3503 N N . VAL B 1 135 ? 21.391 -6.09 -10.484 1 98.94 135 VAL B N 1
ATOM 3504 C CA . VAL B 1 135 ? 21.641 -6.98 -9.359 1 98.94 135 VAL B CA 1
ATOM 3505 C C . VAL B 1 135 ? 20.312 -7.402 -8.727 1 98.94 135 VAL B C 1
ATOM 3507 O O . VAL B 1 135 ? 19.547 -6.559 -8.258 1 98.94 135 VAL B O 1
ATOM 3510 N N . ILE B 1 136 ? 20.047 -8.695 -8.766 1 98.94 136 ILE B N 1
ATOM 3511 C CA . ILE B 1 136 ? 18.844 -9.273 -8.156 1 98.94 136 ILE B CA 1
ATOM 3512 C C . ILE B 1 136 ? 19.219 -10.016 -6.883 1 98.94 136 ILE B C 1
ATOM 3514 O O . ILE B 1 136 ? 19.953 -11.008 -6.926 1 98.94 136 ILE B O 1
ATOM 3518 N N . GLY B 1 137 ? 18.672 -9.594 -5.793 1 98.88 137 GLY B N 1
ATOM 3519 C CA . GLY B 1 137 ? 19 -10.195 -4.512 1 98.88 137 GLY B CA 1
ATOM 3520 C C . GLY B 1 137 ? 18.391 -11.562 -4.312 1 98.88 137 GLY B C 1
ATOM 3521 O O . GLY B 1 137 ? 17.562 -12 -5.125 1 98.88 137 GLY B O 1
ATOM 3522 N N . ALA B 1 138 ? 18.812 -12.211 -3.195 1 98.81 138 ALA B N 1
ATOM 3523 C CA . ALA B 1 138 ? 18.391 -13.57 -2.887 1 98.81 138 ALA B CA 1
ATOM 3524 C C . ALA B 1 138 ? 16.875 -13.625 -2.664 1 98.81 138 ALA B C 1
ATOM 3526 O O . ALA B 1 138 ? 16.297 -12.734 -2.043 1 98.81 138 ALA B O 1
ATOM 3527 N N . GLY B 1 139 ? 16.219 -14.664 -3.238 1 98.69 139 GLY B N 1
ATOM 3528 C CA . GLY B 1 139 ? 14.82 -14.945 -2.945 1 98.69 139 GLY B CA 1
ATOM 3529 C C . GLY B 1 139 ? 13.867 -14.062 -3.723 1 98.69 139 GLY B C 1
ATOM 3530 O O . GLY B 1 139 ? 12.648 -14.148 -3.539 1 98.69 139 GLY B O 1
ATOM 3531 N N . CYS B 1 140 ? 14.422 -13.258 -4.617 1 98.94 140 CYS B N 1
ATOM 3532 C CA . CYS B 1 140 ? 13.562 -12.406 -5.43 1 98.94 140 CYS B CA 1
ATOM 3533 C C . CYS B 1 140 ? 12.781 -13.234 -6.441 1 98.94 140 CYS B C 1
ATOM 3535 O O . CYS B 1 140 ? 13.211 -14.328 -6.828 1 98.94 140 CYS B O 1
ATOM 3537 N N . PHE B 1 141 ? 11.609 -12.711 -6.75 1 98.94 141 PHE B N 1
ATOM 3538 C CA . PHE B 1 141 ? 10.805 -13.242 -7.848 1 98.94 141 PHE B CA 1
ATOM 3539 C C . PHE B 1 141 ? 10.594 -12.18 -8.922 1 98.94 141 PHE B C 1
ATOM 3541 O O . PHE B 1 141 ? 10.086 -11.094 -8.633 1 98.94 141 PHE B O 1
ATOM 3548 N N . ILE B 1 142 ? 10.969 -12.531 -10.164 1 98.94 142 ILE B N 1
ATOM 3549 C CA . ILE B 1 142 ? 10.75 -11.648 -11.305 1 98.94 142 ILE B CA 1
ATOM 3550 C C . ILE B 1 142 ? 9.82 -12.32 -12.312 1 98.94 142 ILE B C 1
ATOM 3552 O O . ILE B 1 142 ? 10.203 -13.305 -12.953 1 98.94 142 ILE B O 1
ATOM 3556 N N . GLY B 1 143 ? 8.672 -11.742 -12.5 1 98.81 143 GLY B N 1
ATOM 3557 C CA . GLY B 1 143 ? 7.605 -12.359 -13.273 1 98.81 143 GLY B CA 1
ATOM 3558 C C . GLY B 1 143 ? 7.828 -12.258 -14.773 1 98.81 143 GLY B C 1
ATOM 3559 O O . GLY B 1 143 ? 8.664 -11.469 -15.234 1 98.81 143 GLY B O 1
ATOM 3560 N N . LYS B 1 144 ? 7.039 -13 -15.492 1 98.81 144 LYS B N 1
ATOM 3561 C CA . LYS B 1 144 ? 7.176 -13.18 -16.938 1 98.81 144 LYS B CA 1
ATOM 3562 C C . LYS B 1 144 ? 7.203 -11.828 -17.656 1 98.81 144 LYS B C 1
ATOM 3564 O O . LYS B 1 144 ? 6.441 -10.922 -17.312 1 98.81 144 LYS B O 1
ATOM 3569 N N . ASN B 1 145 ? 8.078 -11.625 -18.578 1 98.81 145 ASN B N 1
ATOM 3570 C CA . ASN B 1 145 ? 8.141 -10.531 -19.547 1 98.81 145 ASN B CA 1
ATOM 3571 C C . ASN B 1 145 ? 8.484 -9.211 -18.875 1 98.81 145 ASN B C 1
ATOM 3573 O O . ASN B 1 145 ? 8.305 -8.141 -19.453 1 98.81 145 ASN B O 1
ATOM 3577 N N . THR B 1 146 ? 8.93 -9.266 -17.672 1 98.88 146 THR B N 1
ATOM 3578 C CA . THR B 1 146 ? 9.328 -8.062 -16.953 1 98.88 146 THR B CA 1
ATOM 3579 C C . THR B 1 146 ? 10.68 -7.559 -17.438 1 98.88 146 THR B C 1
ATOM 3581 O O . THR B 1 146 ? 11.562 -8.352 -17.766 1 98.88 146 THR B O 1
ATOM 3584 N N . ARG B 1 147 ? 10.781 -6.238 -17.5 1 98.94 147 ARG B N 1
ATOM 3585 C CA . ARG B 1 147 ? 12.016 -5.594 -17.953 1 98.94 147 ARG B CA 1
ATOM 3586 C C . ARG B 1 147 ? 12.594 -4.703 -16.859 1 98.94 147 ARG B C 1
ATOM 3588 O O . ARG B 1 147 ? 11.898 -3.83 -16.328 1 98.94 147 ARG B O 1
ATOM 3595 N N . ILE B 1 148 ? 13.859 -4.906 -16.531 1 98.94 148 ILE B N 1
ATOM 3596 C CA . ILE B 1 148 ? 14.562 -4.105 -15.523 1 98.94 148 ILE B CA 1
ATOM 3597 C C . ILE B 1 148 ? 15.781 -3.443 -16.156 1 98.94 148 ILE B C 1
ATOM 3599 O O . ILE B 1 148 ? 16.672 -4.125 -16.688 1 98.94 148 ILE B O 1
ATOM 3603 N N . GLY B 1 149 ? 15.844 -2.139 -16.047 1 98.94 149 GLY B N 1
ATOM 3604 C CA . GLY B 1 149 ? 16.875 -1.353 -16.703 1 98.94 149 GLY B CA 1
ATOM 3605 C C . GLY B 1 149 ? 18.234 -1.461 -16.031 1 98.94 149 GLY B C 1
ATOM 3606 O O . GLY B 1 149 ? 18.312 -1.832 -14.867 1 98.94 149 GLY B O 1
ATOM 3607 N N . ALA B 1 150 ? 19.234 -0.979 -16.75 1 98.94 150 ALA B N 1
ATOM 3608 C CA . ALA B 1 150 ? 20.641 -1.13 -16.375 1 98.94 150 ALA B CA 1
ATOM 3609 C C . ALA B 1 150 ? 20.906 -0.465 -15.023 1 98.94 150 ALA B C 1
ATOM 3611 O O . ALA B 1 150 ? 20.406 0.623 -14.75 1 98.94 150 ALA B O 1
ATOM 3612 N N . GLY B 1 151 ? 21.703 -1.141 -14.219 1 98.75 151 GLY B N 1
ATOM 3613 C CA . GLY B 1 151 ? 22.203 -0.57 -12.984 1 98.75 151 GLY B CA 1
ATOM 3614 C C . GLY B 1 151 ? 21.188 -0.635 -11.852 1 98.75 151 GLY B C 1
ATOM 3615 O O . GLY B 1 151 ? 21.484 -0.214 -10.727 1 98.75 151 GLY B O 1
ATOM 3616 N N . SER B 1 152 ? 20.016 -1.162 -12.086 1 98.88 152 SER B N 1
ATOM 3617 C CA . SER B 1 152 ? 19.016 -1.299 -11.039 1 98.88 152 SER B CA 1
ATOM 3618 C C . SER B 1 152 ? 19.344 -2.451 -10.102 1 98.88 152 SER B C 1
ATOM 3620 O O . SER B 1 152 ? 19.922 -3.459 -10.523 1 98.88 152 SER B O 1
ATOM 3622 N N . ARG B 1 153 ? 19 -2.221 -8.828 1 98.88 153 ARG B N 1
ATOM 3623 C CA . ARG B 1 153 ? 19.344 -3.186 -7.789 1 98.88 153 ARG B CA 1
ATOM 3624 C C . ARG B 1 153 ? 18.125 -3.508 -6.926 1 98.88 153 ARG B C 1
ATOM 3626 O O . ARG B 1 153 ? 17.406 -2.604 -6.484 1 98.88 153 ARG B O 1
ATOM 3633 N N . LEU B 1 154 ? 17.875 -4.754 -6.73 1 98.94 154 LEU B N 1
ATOM 3634 C CA . LEU B 1 154 ? 16.844 -5.238 -5.816 1 98.94 154 LEU B CA 1
ATOM 3635 C C . LEU B 1 154 ? 17.469 -5.969 -4.633 1 98.94 154 LEU B C 1
ATOM 3637 O O . LEU B 1 154 ? 18.25 -6.902 -4.82 1 98.94 154 LEU B O 1
ATOM 3641 N N . TRP B 1 155 ? 17.125 -5.539 -3.41 1 98.81 155 TRP B N 1
ATOM 3642 C CA . TRP B 1 155 ? 17.531 -6.297 -2.229 1 98.81 155 TRP B CA 1
ATOM 3643 C C . TRP B 1 155 ? 16.75 -7.602 -2.127 1 98.81 155 TRP B C 1
ATOM 3645 O O . TRP B 1 155 ? 16 -7.957 -3.037 1 98.81 155 TRP B O 1
ATOM 3655 N N . ALA B 1 156 ? 16.969 -8.383 -1.027 1 98.75 156 ALA B N 1
ATOM 3656 C CA . ALA B 1 156 ? 16.438 -9.734 -0.917 1 98.75 156 ALA B CA 1
ATOM 3657 C C . ALA B 1 156 ? 14.906 -9.711 -0.828 1 98.75 156 ALA B C 1
ATOM 3659 O O . ALA B 1 156 ? 14.328 -8.781 -0.27 1 98.75 156 ALA B O 1
ATOM 3660 N N . ASN B 1 157 ? 14.281 -10.742 -1.434 1 98.69 157 ASN B N 1
ATOM 3661 C CA . ASN B 1 157 ? 12.883 -11.094 -1.222 1 98.69 157 ASN B CA 1
ATOM 3662 C C . ASN B 1 157 ? 11.945 -10.023 -1.774 1 98.69 157 ASN B C 1
ATOM 3664 O O . ASN B 1 157 ? 10.922 -9.711 -1.165 1 98.69 157 ASN B O 1
ATOM 3668 N N . VAL B 1 158 ? 12.336 -9.438 -2.871 1 98.88 158 VAL B N 1
ATOM 3669 C CA . VAL B 1 158 ? 11.453 -8.562 -3.631 1 98.88 158 VAL B CA 1
ATOM 3670 C C . VAL B 1 158 ? 10.641 -9.391 -4.625 1 98.88 158 VAL B C 1
ATOM 3672 O O . VAL B 1 158 ? 11.156 -10.328 -5.227 1 98.88 158 VAL B O 1
ATOM 3675 N N . SER B 1 159 ? 9.32 -9.086 -4.754 1 98.94 159 SER B N 1
ATOM 3676 C CA . SER B 1 159 ? 8.484 -9.742 -5.758 1 98.94 159 SER B CA 1
ATOM 3677 C C . SER B 1 159 ? 8.023 -8.75 -6.82 1 98.94 159 SER B C 1
ATOM 3679 O O . SER B 1 159 ? 7.285 -7.805 -6.523 1 98.94 159 SER B O 1
ATOM 3681 N N . VAL B 1 160 ? 8.438 -8.969 -8.047 1 98.94 160 VAL B N 1
ATOM 3682 C CA . VAL B 1 160 ? 8.008 -8.188 -9.203 1 98.94 160 VAL B CA 1
ATOM 3683 C C . VAL B 1 160 ? 7.176 -9.062 -10.133 1 98.94 160 VAL B C 1
ATOM 3685 O O . VAL B 1 160 ? 7.648 -10.094 -10.617 1 98.94 160 VAL B O 1
ATOM 3688 N N . TYR B 1 161 ? 5.949 -8.625 -10.367 1 98.88 161 TYR B N 1
ATOM 3689 C CA . TYR B 1 161 ? 5.02 -9.438 -11.141 1 98.88 161 TYR B CA 1
ATOM 3690 C C . TYR B 1 161 ? 5.293 -9.305 -12.633 1 98.88 161 TYR B C 1
ATOM 3692 O O . TYR B 1 161 ? 6.348 -8.812 -13.039 1 98.88 161 TYR B O 1
ATOM 3700 N N . HIS B 1 162 ? 4.453 -9.938 -13.414 1 98.81 162 HIS B N 1
ATOM 3701 C CA . HIS B 1 162 ? 4.641 -10.039 -14.859 1 98.81 162 HIS B CA 1
ATOM 3702 C C . HIS B 1 162 ? 4.465 -8.688 -15.539 1 98.81 162 HIS B C 1
ATOM 3704 O O . HIS B 1 162 ? 3.725 -7.832 -15.047 1 98.81 162 HIS B O 1
ATOM 3710 N N . ASN B 1 163 ? 5.164 -8.453 -16.609 1 98.69 163 ASN B N 1
ATOM 3711 C CA . ASN B 1 163 ? 5.004 -7.359 -17.562 1 98.69 163 ASN B CA 1
ATOM 3712 C C . ASN B 1 163 ? 5.316 -6.012 -16.922 1 98.69 163 ASN B C 1
ATOM 3714 O O . ASN B 1 163 ? 4.828 -4.977 -17.375 1 98.69 163 ASN B O 1
ATOM 3718 N N . VAL B 1 164 ? 6.051 -5.988 -15.844 1 98.88 164 VAL B N 1
ATOM 3719 C CA . VAL B 1 164 ? 6.48 -4.734 -15.234 1 98.88 164 VAL B CA 1
ATOM 3720 C C . VAL B 1 164 ? 7.66 -4.156 -16.016 1 98.88 164 VAL B C 1
ATOM 3722 O O . VAL B 1 164 ? 8.516 -4.902 -16.5 1 98.88 164 VAL B O 1
ATOM 3725 N N . GLU B 1 165 ? 7.641 -2.838 -16.156 1 98.94 165 GLU B N 1
ATOM 3726 C CA . GLU B 1 165 ? 8.773 -2.121 -16.734 1 98.94 165 GLU B CA 1
ATOM 3727 C C . GLU B 1 165 ? 9.414 -1.185 -15.711 1 98.94 165 GLU B C 1
ATOM 3729 O O . GLU B 1 165 ? 8.758 -0.279 -15.195 1 98.94 165 GLU B O 1
ATOM 3734 N N . MET B 1 166 ? 10.648 -1.399 -15.445 1 98.88 166 MET B N 1
ATOM 3735 C CA . MET B 1 166 ? 11.414 -0.58 -14.516 1 98.88 166 MET B CA 1
ATOM 3736 C C . MET B 1 166 ? 12.633 0.032 -15.203 1 98.88 166 MET B C 1
ATOM 3738 O O . MET B 1 166 ? 13.367 -0.662 -15.906 1 98.88 166 MET B O 1
ATOM 3742 N N . GLY B 1 167 ? 12.859 1.305 -15 1 98.88 167 GLY B N 1
ATOM 3743 C CA . GLY B 1 167 ? 13.938 2.025 -15.648 1 98.88 167 GLY B CA 1
ATOM 3744 C C . GLY B 1 167 ? 15.305 1.688 -15.078 1 98.88 167 GLY B C 1
ATOM 3745 O O . GLY B 1 167 ? 15.508 0.601 -14.531 1 98.88 167 GLY B O 1
ATOM 3746 N N . GLU B 1 168 ? 16.25 2.641 -15.289 1 98.94 168 GLU B N 1
ATOM 3747 C CA . GLU B 1 168 ? 17.656 2.457 -14.922 1 98.94 168 GLU B CA 1
ATOM 3748 C C . GLU B 1 168 ? 17.938 3.049 -13.547 1 98.94 168 GLU B C 1
ATOM 3750 O O . GLU B 1 168 ? 17.266 3.984 -13.109 1 98.94 168 GLU B O 1
ATOM 3755 N N . GLN B 1 169 ? 18.938 2.455 -12.875 1 98.81 169 GLN B N 1
ATOM 3756 C CA . GLN B 1 169 ? 19.469 2.982 -11.625 1 98.81 169 GLN B CA 1
ATOM 3757 C C . GLN B 1 169 ? 18.391 3.088 -10.555 1 98.81 169 GLN B C 1
ATOM 3759 O O . GLN B 1 169 ? 18.281 4.105 -9.867 1 98.81 169 GLN B O 1
ATOM 3764 N N . CYS B 1 170 ? 17.562 2.082 -10.539 1 98.94 170 CYS B N 1
ATOM 3765 C CA . CYS B 1 170 ? 16.547 1.998 -9.492 1 98.94 170 CYS B CA 1
ATOM 3766 C C . CYS B 1 170 ? 17.031 1.151 -8.32 1 98.94 170 CYS B C 1
ATOM 3768 O O . CYS B 1 170 ? 17.938 0.319 -8.492 1 98.94 170 CYS B O 1
ATOM 3770 N N . LEU B 1 171 ? 16.516 1.443 -7.16 1 98.94 171 LEU B N 1
ATOM 3771 C CA . LEU B 1 171 ? 16.812 0.684 -5.949 1 98.94 171 LEU B CA 1
ATOM 3772 C C . LEU B 1 171 ? 15.531 0.247 -5.25 1 98.94 171 LEU B C 1
ATOM 3774 O O . LEU B 1 171 ? 14.711 1.085 -4.863 1 98.94 171 LEU B O 1
ATOM 3778 N N . ILE B 1 172 ? 15.32 -1.069 -5.113 1 98.94 172 ILE B N 1
ATOM 3779 C CA . ILE B 1 172 ? 14.133 -1.626 -4.469 1 98.94 172 ILE B CA 1
ATOM 3780 C C . ILE B 1 172 ? 14.539 -2.35 -3.188 1 98.94 172 ILE B C 1
ATOM 3782 O O . ILE B 1 172 ? 15.367 -3.258 -3.215 1 98.94 172 ILE B O 1
ATOM 3786 N N . GLN B 1 173 ? 13.945 -1.972 -2.043 1 98.88 173 GLN B N 1
ATOM 3787 C CA . GLN B 1 173 ? 14.266 -2.553 -0.746 1 98.88 173 GLN B CA 1
ATOM 3788 C C . GLN B 1 173 ? 13.453 -3.82 -0.493 1 98.88 173 GLN B C 1
ATOM 3790 O O . GLN B 1 173 ? 12.43 -4.047 -1.142 1 98.88 173 GLN B O 1
ATOM 3795 N N . SER B 1 174 ? 13.883 -4.605 0.46 1 98.88 174 SER B N 1
ATOM 3796 C CA . SER B 1 174 ? 13.375 -5.949 0.719 1 98.88 174 SER B CA 1
ATOM 3797 C C . SER B 1 174 ? 11.891 -5.922 1.071 1 98.88 174 SER B C 1
ATOM 3799 O O . SER B 1 174 ? 11.43 -5.02 1.772 1 98.88 174 SER B O 1
ATOM 3801 N N . GLY B 1 175 ? 11.211 -6.992 0.583 1 98.62 175 GLY B N 1
ATOM 3802 C CA . GLY B 1 175 ? 9.82 -7.188 0.955 1 98.62 175 GLY B CA 1
ATOM 3803 C C . GLY B 1 175 ? 8.859 -6.406 0.085 1 98.62 175 GLY B C 1
ATOM 3804 O O . GLY B 1 175 ? 7.641 -6.59 0.175 1 98.62 175 GLY B O 1
ATOM 3805 N N . ALA B 1 176 ? 9.375 -5.52 -0.786 1 98.88 176 ALA B N 1
ATOM 3806 C CA . ALA B 1 176 ? 8.492 -4.77 -1.678 1 98.88 176 ALA B CA 1
ATOM 3807 C C . ALA B 1 176 ? 7.797 -5.699 -2.67 1 98.88 176 ALA B C 1
ATOM 3809 O O . ALA B 1 176 ? 8.367 -6.711 -3.09 1 98.88 176 ALA B O 1
ATOM 3810 N N . VAL B 1 177 ? 6.512 -5.383 -2.979 1 98.94 177 VAL B N 1
ATOM 3811 C CA . VAL B 1 177 ? 5.73 -6.113 -3.971 1 98.94 177 VAL B CA 1
ATOM 3812 C C . VAL B 1 177 ? 5.277 -5.16 -5.074 1 98.94 177 VAL B C 1
ATOM 3814 O O . VAL B 1 177 ? 4.531 -4.215 -4.816 1 98.94 177 VAL B O 1
ATOM 3817 N N . ILE B 1 178 ? 5.703 -5.438 -6.336 1 98.94 178 ILE B N 1
ATOM 3818 C CA . ILE B 1 178 ? 5.418 -4.559 -7.465 1 98.94 178 ILE B CA 1
ATOM 3819 C C . ILE B 1 178 ? 4.617 -5.316 -8.523 1 98.94 178 ILE B C 1
ATOM 3821 O O . ILE B 1 178 ? 5.066 -6.344 -9.031 1 98.94 178 ILE B O 1
ATOM 3825 N N . GLY B 1 179 ? 3.379 -4.793 -8.727 1 98.88 179 GLY B N 1
ATOM 3826 C CA . GLY B 1 179 ? 2.602 -5.332 -9.828 1 98.88 179 GLY B CA 1
ATOM 3827 C C . GLY B 1 179 ? 1.506 -6.281 -9.375 1 98.88 179 GLY B C 1
ATOM 3828 O O . GLY B 1 179 ? 0.895 -6.969 -10.203 1 98.88 179 GLY B O 1
ATOM 3829 N N . SER B 1 180 ? 1.271 -6.418 -8.102 1 98.56 180 SER B N 1
ATOM 3830 C CA . SER B 1 180 ? 0.145 -7.223 -7.641 1 98.56 180 SER B CA 1
ATOM 3831 C C . SER B 1 180 ? -1.184 -6.613 -8.078 1 98.56 180 SER B C 1
ATOM 3833 O O . SER B 1 180 ? -1.221 -5.492 -8.586 1 98.56 180 SER B O 1
ATOM 3835 N N . ASP B 1 181 ? -2.244 -7.395 -7.859 1 97.81 181 ASP B N 1
ATOM 3836 C CA . ASP B 1 181 ? -3.564 -6.977 -8.32 1 97.81 181 ASP B CA 1
ATOM 3837 C C . ASP B 1 181 ? -4.059 -5.762 -7.539 1 97.81 181 ASP B C 1
ATOM 3839 O O . ASP B 1 181 ? -3.904 -5.695 -6.32 1 97.81 181 ASP B O 1
ATOM 3843 N N . GLY B 1 182 ? -4.629 -4.832 -8.297 1 97 182 GLY B N 1
ATOM 3844 C CA . GLY B 1 182 ? -5.406 -3.801 -7.625 1 97 182 GLY B CA 1
ATOM 3845 C C . GLY B 1 182 ? -6.691 -4.328 -7.016 1 97 182 GLY B C 1
ATOM 3846 O O . GLY B 1 182 ? -7.129 -5.434 -7.336 1 97 182 GLY B O 1
ATOM 3847 N N . PHE B 1 183 ? -7.238 -3.572 -6.18 1 96.94 183 PHE B N 1
ATOM 3848 C CA . PHE B 1 183 ? -8.445 -3.926 -5.445 1 96.94 183 PHE B CA 1
ATOM 3849 C C . PHE B 1 183 ? -9.688 -3.641 -6.277 1 96.94 183 PHE B C 1
ATOM 3851 O O . PHE B 1 183 ? -10.539 -2.844 -5.875 1 96.94 183 PHE B O 1
ATOM 3858 N N . GLY B 1 184 ? -9.812 -4.387 -7.418 1 95.81 184 GLY B N 1
ATOM 3859 C CA . GLY B 1 184 ? -10.906 -4.203 -8.367 1 95.81 184 GLY B CA 1
ATOM 3860 C C . GLY B 1 184 ? -11.945 -5.301 -8.297 1 95.81 184 GLY B C 1
ATOM 3861 O O . GLY B 1 184 ? -11.664 -6.453 -8.641 1 95.81 184 GLY B O 1
ATOM 3862 N N . TYR B 1 185 ? -13.195 -4.875 -7.914 1 96.69 185 TYR B N 1
ATOM 3863 C CA . TYR B 1 185 ? -14.297 -5.812 -7.785 1 96.69 185 TYR B CA 1
ATOM 3864 C C . TYR B 1 185 ? -15.617 -5.16 -8.18 1 96.69 185 TYR B C 1
ATOM 3866 O O . TYR B 1 185 ? -15.812 -3.961 -7.965 1 96.69 185 TYR B O 1
ATOM 3874 N N . ALA B 1 186 ? -16.484 -5.934 -8.766 1 95.44 186 ALA B N 1
ATOM 3875 C CA . ALA B 1 186 ? -17.875 -5.555 -8.938 1 95.44 186 ALA B CA 1
ATOM 3876 C C . ALA B 1 186 ? -18.766 -6.27 -7.914 1 95.44 186 ALA B C 1
ATOM 3878 O O . ALA B 1 186 ? -18.484 -7.41 -7.531 1 95.44 186 ALA B O 1
ATOM 3879 N N . ASN B 1 187 ? -19.734 -5.562 -7.465 1 94.38 187 ASN B N 1
ATOM 3880 C CA . ASN B 1 187 ? -20.656 -6.168 -6.5 1 94.38 187 ASN B CA 1
ATOM 3881 C C . ASN B 1 187 ? -21.922 -6.672 -7.176 1 94.38 187 ASN B C 1
ATOM 3883 O O . ASN B 1 187 ? -22.641 -5.906 -7.832 1 94.38 187 ASN B O 1
ATOM 3887 N N . ASP B 1 188 ? -22.203 -7.965 -7.102 1 94.75 188 ASP B N 1
ATOM 3888 C CA . ASP B 1 188 ? -23.422 -8.578 -7.625 1 94.75 188 ASP B CA 1
ATOM 3889 C C . ASP B 1 188 ? -24.297 -9.109 -6.492 1 94.75 188 ASP B C 1
ATOM 3891 O O . ASP B 1 188 ? -24.188 -10.281 -6.117 1 94.75 188 ASP B O 1
ATOM 3895 N N . ARG B 1 189 ? -25.219 -8.312 -6.066 1 92.75 189 ARG B N 1
ATOM 3896 C CA . ARG B 1 189 ? -26.188 -8.68 -5.031 1 92.75 189 ARG B CA 1
ATOM 3897 C C . ARG B 1 189 ? -25.469 -9.211 -3.791 1 92.75 189 ARG B C 1
ATOM 3899 O O . ARG B 1 189 ? -25.812 -10.289 -3.293 1 92.75 189 ARG B O 1
ATOM 3906 N N . GLY B 1 190 ? -24.391 -8.523 -3.434 1 92.69 190 GLY B N 1
ATOM 3907 C CA . GLY B 1 190 ? -23.719 -8.836 -2.186 1 92.69 190 GLY B CA 1
ATOM 3908 C C . GLY B 1 190 ? -22.5 -9.719 -2.373 1 92.69 190 GLY B C 1
ATOM 3909 O O . GLY B 1 190 ? -21.734 -9.93 -1.434 1 92.69 190 GLY B O 1
ATOM 3910 N N . LYS B 1 191 ? -22.281 -10.18 -3.535 1 95.25 191 LYS B N 1
ATOM 3911 C CA . LYS B 1 191 ? -21.109 -11.008 -3.822 1 95.25 191 LYS B CA 1
ATOM 3912 C C . LYS B 1 191 ? -20.094 -10.242 -4.652 1 95.25 191 LYS B C 1
ATOM 3914 O O . LYS B 1 191 ? -20.453 -9.516 -5.582 1 95.25 191 LYS B O 1
ATOM 3919 N N . TRP B 1 192 ? -18.891 -10.453 -4.258 1 96.62 192 TRP B N 1
ATOM 3920 C CA . TRP B 1 192 ? -17.812 -9.758 -4.965 1 96.62 192 TRP B CA 1
ATOM 3921 C C . TRP B 1 192 ? -17.375 -10.555 -6.191 1 96.62 192 TRP B C 1
ATOM 3923 O O . TRP B 1 192 ? -17.016 -11.727 -6.082 1 96.62 192 TRP B O 1
ATOM 3933 N N . VAL B 1 193 ? -17.406 -9.883 -7.324 1 96.75 193 VAL B N 1
ATOM 3934 C CA . VAL B 1 193 ? -16.891 -10.438 -8.57 1 96.75 193 VAL B CA 1
ATOM 3935 C C . VAL B 1 193 ? -15.555 -9.781 -8.914 1 96.75 193 VAL B C 1
ATOM 3937 O O . VAL B 1 193 ? -15.492 -8.57 -9.148 1 96.75 193 VAL B O 1
ATOM 3940 N N . LYS B 1 194 ? -14.531 -10.602 -8.992 1 97.31 194 LYS B N 1
ATOM 3941 C CA . LYS B 1 194 ? -13.188 -10.078 -9.211 1 97.31 194 LYS B CA 1
ATOM 3942 C C . LYS B 1 194 ? -13.039 -9.508 -10.617 1 97.31 194 LYS B C 1
ATOM 3944 O O . LYS B 1 194 ? -13.508 -10.102 -11.586 1 97.31 194 LYS B O 1
ATOM 3949 N N . ILE B 1 195 ? -12.438 -8.43 -10.703 1 96.62 195 ILE B N 1
ATOM 3950 C CA . ILE B 1 195 ? -12.008 -7.863 -11.977 1 96.62 195 ILE B CA 1
ATOM 3951 C C . ILE B 1 195 ? -10.508 -8.086 -12.164 1 96.62 195 ILE B C 1
ATOM 3953 O O . ILE B 1 195 ? -9.688 -7.43 -11.523 1 96.62 195 ILE B O 1
ATOM 3957 N N . PRO B 1 196 ? -10.188 -8.969 -13.039 1 96.31 196 PRO B N 1
ATOM 3958 C CA . PRO B 1 196 ? -8.758 -9.125 -13.344 1 96.31 196 PRO B CA 1
ATOM 3959 C C . PRO B 1 196 ? -8.094 -7.809 -13.727 1 96.31 196 PRO B C 1
ATOM 3961 O O . PRO B 1 196 ? -8.664 -7.023 -14.484 1 96.31 196 PRO B O 1
ATOM 3964 N N . GLN B 1 197 ? -6.965 -7.543 -13.109 1 97.06 197 GLN B N 1
ATOM 3965 C CA . GLN B 1 197 ? -6.207 -6.324 -13.367 1 97.06 197 GLN B CA 1
ATOM 3966 C C . GLN B 1 197 ? -5.223 -6.523 -14.523 1 97.06 197 GLN B C 1
ATOM 3968 O O . GLN B 1 197 ? -4.137 -7.07 -14.328 1 97.06 197 GLN B O 1
ATOM 3973 N N . LEU B 1 198 ? -5.52 -5.977 -15.672 1 95.31 198 LEU B N 1
ATOM 3974 C CA . LEU B 1 198 ? -4.844 -6.371 -16.906 1 95.31 198 LEU B CA 1
ATOM 3975 C C . LEU B 1 198 ? -3.812 -5.328 -17.312 1 95.31 198 LEU B C 1
ATOM 3977 O O . LEU B 1 198 ? -3.092 -5.516 -18.297 1 95.31 198 LEU B O 1
ATOM 3981 N N . GLY B 1 199 ? -3.779 -4.223 -16.578 1 96.19 199 GLY B N 1
ATOM 3982 C CA . GLY B 1 199 ? -2.705 -3.264 -16.781 1 96.19 199 GLY B CA 1
ATOM 3983 C C . GLY B 1 199 ? -1.385 -3.709 -16.188 1 96.19 199 GLY B C 1
ATOM 3984 O O . GLY B 1 199 ? -1.148 -4.906 -16.016 1 96.19 199 GLY B O 1
ATOM 3985 N N . SER B 1 200 ? -0.482 -2.707 -16.047 1 98.12 200 SER B N 1
ATOM 3986 C CA . SER B 1 200 ? 0.837 -3.01 -15.492 1 98.12 200 SER B CA 1
ATOM 3987 C C . SER B 1 200 ? 1.355 -1.862 -14.633 1 98.12 200 SER B C 1
ATOM 3989 O O . SER B 1 200 ? 0.573 -1.048 -14.141 1 98.12 200 SER B O 1
ATOM 3991 N N . VAL B 1 201 ? 2.652 -2.002 -14.289 1 98.94 201 VAL B N 1
ATOM 3992 C CA . VAL B 1 201 ? 3.371 -0.932 -13.609 1 98.94 201 VAL B CA 1
ATOM 3993 C C . VAL B 1 201 ? 4.547 -0.469 -14.461 1 98.94 201 VAL B C 1
ATOM 3995 O O . VAL B 1 201 ? 5.328 -1.289 -14.953 1 98.94 201 VAL B O 1
ATOM 3998 N N . ILE B 1 202 ? 4.629 0.841 -14.641 1 98.94 202 ILE B N 1
ATOM 3999 C CA . ILE B 1 202 ? 5.77 1.453 -15.32 1 98.94 202 ILE B CA 1
ATOM 4000 C C . ILE B 1 202 ? 6.523 2.354 -14.344 1 98.94 202 ILE B C 1
ATOM 4002 O O . ILE B 1 202 ? 5.965 3.326 -13.828 1 98.94 202 ILE B O 1
ATOM 4006 N N . ILE B 1 203 ? 7.781 2.035 -14.117 1 98.94 203 ILE B N 1
ATOM 4007 C CA . ILE B 1 203 ? 8.641 2.789 -13.211 1 98.94 203 ILE B CA 1
ATOM 4008 C C . ILE B 1 203 ? 9.766 3.459 -14 1 98.94 203 ILE B C 1
ATOM 4010 O O . ILE B 1 203 ? 10.477 2.799 -14.758 1 98.94 203 ILE B O 1
ATOM 4014 N N . GLY B 1 204 ? 9.938 4.758 -13.805 1 98.94 204 GLY B N 1
ATOM 4015 C CA . GLY B 1 204 ? 10.984 5.5 -14.5 1 98.94 204 GLY B CA 1
ATOM 4016 C C . GLY B 1 204 ? 12.375 5.207 -13.969 1 98.94 204 GLY B C 1
ATOM 4017 O O . GLY B 1 204 ? 12.602 4.172 -13.336 1 98.94 204 GLY B O 1
ATOM 4018 N N . ASP B 1 205 ? 13.344 6.156 -14.273 1 98.94 205 ASP B N 1
ATOM 4019 C CA . ASP B 1 205 ? 14.75 6.016 -13.891 1 98.94 205 ASP B CA 1
ATOM 4020 C C . ASP B 1 205 ? 15.008 6.617 -12.508 1 98.94 205 ASP B C 1
ATOM 4022 O O . ASP B 1 205 ? 14.32 7.555 -12.094 1 98.94 205 ASP B O 1
ATOM 4026 N N . ARG B 1 206 ? 15.992 6.055 -11.789 1 98.81 206 ARG B N 1
ATOM 4027 C CA . ARG B 1 206 ? 16.484 6.609 -10.531 1 98.81 206 ARG B CA 1
ATOM 4028 C C . ARG B 1 206 ? 15.359 6.672 -9.5 1 98.81 206 ARG B C 1
ATOM 4030 O O . ARG B 1 206 ? 15.188 7.688 -8.82 1 98.81 206 ARG B O 1
ATOM 4037 N N . VAL B 1 207 ? 14.555 5.656 -9.523 1 98.94 207 VAL B N 1
ATOM 4038 C CA . VAL B 1 207 ? 13.477 5.523 -8.555 1 98.94 207 VAL B CA 1
ATOM 4039 C C . VAL B 1 207 ? 13.93 4.625 -7.402 1 98.94 207 VAL B C 1
ATOM 4041 O O . VAL B 1 207 ? 14.602 3.617 -7.621 1 98.94 207 VAL B O 1
ATOM 4044 N N . GLU B 1 208 ? 13.586 4.992 -6.18 1 98.94 208 GLU B N 1
ATOM 4045 C CA . GLU B 1 208 ? 13.797 4.133 -5.016 1 98.94 208 GLU B CA 1
ATOM 4046 C C . GLU B 1 208 ? 12.469 3.775 -4.352 1 98.94 208 GLU B C 1
ATOM 4048 O O . GLU B 1 208 ? 11.633 4.648 -4.117 1 98.94 208 GLU B O 1
ATOM 4053 N N . ILE B 1 209 ? 12.234 2.506 -4.148 1 98.94 209 ILE B N 1
ATOM 4054 C CA . ILE B 1 209 ? 11.039 1.996 -3.482 1 98.94 209 ILE B CA 1
ATOM 4055 C C . ILE B 1 209 ? 11.43 1.322 -2.168 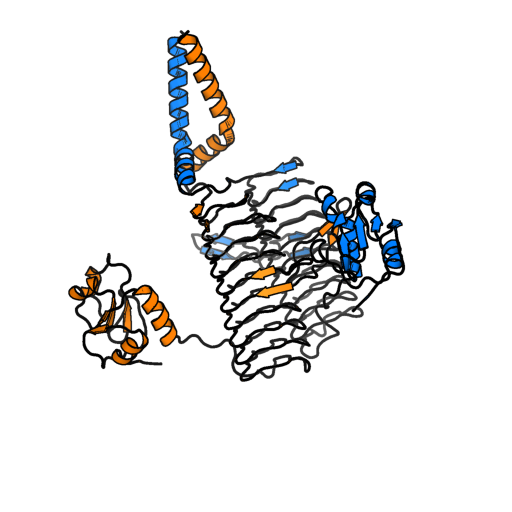1 98.94 209 ILE B C 1
ATOM 4057 O O . ILE B 1 209 ? 12.242 0.391 -2.156 1 98.94 209 ILE B O 1
ATOM 4061 N N . GLY B 1 210 ? 10.805 1.74 -1.084 1 98.88 210 GLY B N 1
ATOM 4062 C CA . GLY B 1 210 ? 11.156 1.302 0.256 1 98.88 210 GLY B CA 1
ATOM 4063 C C . GLY B 1 210 ? 10.641 -0.087 0.585 1 98.88 210 GLY B C 1
ATOM 4064 O O . GLY B 1 210 ? 9.867 -0.666 -0.18 1 98.88 210 GLY B O 1
ATOM 4065 N N . ALA B 1 211 ? 11.047 -0.576 1.781 1 98.88 211 ALA B N 1
ATOM 4066 C CA . ALA B 1 211 ? 10.742 -1.93 2.234 1 98.88 211 ALA B CA 1
ATOM 4067 C C . ALA B 1 211 ? 9.242 -2.1 2.477 1 98.88 211 ALA B C 1
ATOM 4069 O O . ALA B 1 211 ? 8.594 -1.211 3.031 1 98.88 211 ALA B O 1
ATOM 4070 N N . CYS B 1 212 ? 8.727 -3.264 1.982 1 98.75 212 CYS B N 1
ATOM 4071 C CA . CYS B 1 212 ? 7.359 -3.707 2.229 1 98.75 212 CYS B CA 1
ATOM 4072 C C . CYS B 1 212 ? 6.352 -2.744 1.611 1 98.75 212 CYS B C 1
ATOM 4074 O O . CYS B 1 212 ? 5.18 -2.73 1.996 1 98.75 212 CYS B O 1
ATOM 4076 N N . THR B 1 213 ? 6.82 -1.881 0.732 1 98.88 213 THR B N 1
ATOM 4077 C CA . THR B 1 213 ? 5.91 -1.059 -0.055 1 98.88 213 THR B CA 1
ATOM 4078 C C . THR B 1 213 ? 5.254 -1.884 -1.157 1 98.88 213 THR B C 1
ATOM 4080 O O . THR B 1 213 ? 5.902 -2.729 -1.778 1 98.88 213 THR B O 1
ATOM 4083 N N . THR B 1 214 ? 3.922 -1.633 -1.354 1 98.94 214 THR B N 1
ATOM 4084 C CA . THR B 1 214 ? 3.176 -2.328 -2.396 1 98.94 214 THR B CA 1
ATOM 4085 C C . THR B 1 214 ? 2.732 -1.354 -3.484 1 98.94 214 THR B C 1
ATOM 4087 O O . THR B 1 214 ? 2.26 -0.255 -3.188 1 98.94 214 THR B O 1
ATOM 4090 N N . ILE B 1 215 ? 2.932 -1.739 -4.75 1 98.94 215 ILE B N 1
ATOM 4091 C CA . ILE B 1 215 ? 2.473 -0.995 -5.918 1 98.94 215 ILE B CA 1
ATOM 4092 C C . ILE B 1 215 ? 1.608 -1.896 -6.797 1 98.94 215 ILE B C 1
ATOM 4094 O O . ILE B 1 215 ? 2.107 -2.848 -7.402 1 98.94 215 ILE B O 1
ATOM 4098 N N . ASP B 1 216 ? 0.352 -1.576 -6.875 1 98.94 216 ASP B N 1
ATOM 4099 C CA . ASP B 1 216 ? -0.577 -2.387 -7.656 1 98.94 216 ASP B CA 1
ATOM 4100 C C . ASP B 1 216 ? -0.453 -2.082 -9.148 1 98.94 216 ASP B C 1
ATOM 4102 O O . ASP B 1 216 ? -0.222 -0.936 -9.531 1 98.94 216 ASP B O 1
ATOM 4106 N N . ARG B 1 217 ? -0.613 -3.105 -9.93 1 98.75 217 ARG B N 1
ATOM 4107 C CA . ARG B 1 217 ? -0.765 -2.873 -11.367 1 98.75 217 ARG B CA 1
ATOM 4108 C C . ARG B 1 217 ? -2.1 -2.199 -11.672 1 98.75 217 ARG B C 1
ATOM 4110 O O . ARG B 1 217 ? -3.049 -2.311 -10.891 1 98.75 217 ARG B O 1
ATOM 4117 N N . GLY B 1 218 ? -2.148 -1.531 -12.789 1 97.69 218 GLY B N 1
ATOM 4118 C CA . GLY B 1 218 ? -3.381 -0.886 -13.211 1 97.69 218 GLY B CA 1
ATOM 4119 C C . GLY B 1 218 ? -4.434 -1.868 -13.688 1 97.69 218 GLY B C 1
ATOM 4120 O O . GLY B 1 218 ? -4.133 -3.035 -13.945 1 97.69 218 GLY B O 1
ATOM 4121 N N . ALA B 1 219 ? -5.676 -1.411 -13.773 1 95.25 219 ALA B N 1
ATOM 4122 C CA . ALA B 1 219 ? -6.785 -2.24 -14.242 1 95.25 219 ALA B CA 1
ATOM 4123 C C . ALA B 1 219 ? -6.699 -2.467 -15.75 1 95.25 219 ALA B C 1
ATOM 4125 O O . ALA B 1 219 ? -6.484 -3.594 -16.203 1 95.25 219 ALA B O 1
ATOM 4126 N N . LEU B 1 220 ? -6.836 -1.369 -16.484 1 93.94 220 LEU B N 1
ATOM 4127 C CA . LEU B 1 220 ? -6.66 -1.383 -17.938 1 93.94 220 LEU B CA 1
ATOM 4128 C C . LEU B 1 220 ? -5.492 -0.497 -18.359 1 93.94 220 LEU B C 1
ATOM 4130 O O . LEU B 1 220 ? -4.637 -0.917 -19.141 1 93.94 220 LEU B O 1
ATOM 4134 N N . ASP B 1 221 ? -5.473 0.666 -17.719 1 95.75 221 ASP B N 1
ATOM 4135 C CA . ASP B 1 221 ? -4.289 1.513 -17.844 1 95.75 221 ASP B CA 1
ATOM 4136 C C . ASP B 1 221 ? -3.217 1.097 -16.828 1 95.75 221 ASP B C 1
ATOM 4138 O O . ASP B 1 221 ? -3.447 0.217 -16 1 95.75 221 ASP B O 1
ATOM 4142 N N . ASN B 1 222 ? -2.033 1.729 -16.984 1 98.19 222 ASN B N 1
ATOM 4143 C CA . ASN B 1 222 ? -0.927 1.34 -16.109 1 98.19 222 ASN B CA 1
ATOM 4144 C C . ASN B 1 222 ? -0.832 2.242 -14.883 1 98.19 222 ASN B C 1
ATOM 4146 O O . ASN B 1 222 ? -1.304 3.381 -14.906 1 98.19 222 ASN B O 1
ATOM 4150 N N . THR B 1 223 ? -0.35 1.688 -13.742 1 98.88 223 THR B N 1
ATOM 4151 C CA . THR B 1 223 ? 0.23 2.5 -12.68 1 98.88 223 THR B CA 1
ATOM 4152 C C . THR B 1 223 ? 1.6 3.033 -13.094 1 98.88 223 THR B C 1
ATOM 4154 O O . THR B 1 223 ? 2.438 2.281 -13.602 1 98.88 223 THR B O 1
ATOM 4157 N N . ILE B 1 224 ? 1.833 4.371 -12.852 1 98.94 224 ILE B N 1
ATOM 4158 C CA . ILE B 1 224 ? 3.037 4.984 -13.406 1 98.94 224 ILE B CA 1
ATOM 4159 C C . ILE B 1 224 ? 3.783 5.734 -12.305 1 98.94 224 ILE B C 1
ATOM 4161 O O . ILE B 1 224 ? 3.219 6.617 -11.656 1 98.94 224 ILE B O 1
ATOM 4165 N N . ILE B 1 225 ? 5.055 5.395 -12.109 1 98.94 225 ILE B N 1
ATOM 4166 C CA . ILE B 1 225 ? 5.969 6.094 -11.211 1 98.94 225 ILE B CA 1
ATOM 4167 C C . ILE B 1 225 ? 7.008 6.859 -12.031 1 98.94 225 ILE B C 1
ATOM 4169 O O . ILE B 1 225 ? 7.809 6.254 -12.75 1 98.94 225 ILE B O 1
ATOM 4173 N N . GLY B 1 226 ? 7.051 8.156 -11.891 1 98.94 226 GLY B N 1
ATOM 4174 C CA . GLY B 1 226 ? 7.934 9 -12.68 1 98.94 226 GLY B CA 1
ATOM 4175 C C . GLY B 1 226 ? 9.391 8.867 -12.297 1 98.94 226 GLY B C 1
ATOM 4176 O O . GLY B 1 226 ? 9.727 8.164 -11.336 1 98.94 226 GLY B O 1
ATOM 4177 N N . ASN B 1 227 ? 10.281 9.617 -13.07 1 98.94 227 ASN B N 1
ATOM 4178 C CA . ASN B 1 227 ? 11.719 9.586 -12.836 1 98.94 227 ASN B CA 1
ATOM 4179 C C . ASN B 1 227 ? 12.078 10.266 -11.516 1 98.94 227 ASN B C 1
ATOM 4181 O O . ASN B 1 227 ? 11.508 11.297 -11.172 1 98.94 227 ASN B O 1
ATOM 4185 N N . GLY B 1 228 ? 12.977 9.68 -10.797 1 98.88 228 GLY B N 1
ATOM 4186 C CA . GLY B 1 228 ? 13.531 10.328 -9.617 1 98.88 228 GLY B CA 1
ATOM 4187 C C . GLY B 1 228 ? 12.586 10.297 -8.422 1 98.88 228 GLY B C 1
ATOM 4188 O O . GLY B 1 228 ? 12.82 10.977 -7.422 1 98.88 228 GLY B O 1
ATOM 4189 N N . VAL B 1 229 ? 11.5 9.586 -8.539 1 98.94 229 VAL B N 1
ATOM 4190 C CA . VAL B 1 229 ? 10.57 9.453 -7.422 1 98.94 229 VAL B CA 1
ATOM 4191 C C . VAL B 1 229 ? 11.18 8.578 -6.332 1 98.94 229 VAL B C 1
ATOM 4193 O O . VAL B 1 229 ? 11.812 7.562 -6.625 1 98.94 229 VAL B O 1
ATOM 4196 N N . ILE B 1 230 ? 11.008 8.992 -5.055 1 98.94 230 ILE B N 1
ATOM 4197 C CA . ILE B 1 230 ? 11.453 8.188 -3.92 1 98.94 230 ILE B CA 1
ATOM 4198 C C . ILE B 1 230 ? 10.273 7.887 -3.004 1 98.94 230 ILE B C 1
ATOM 4200 O O . ILE B 1 230 ? 9.555 8.797 -2.588 1 98.94 230 ILE B O 1
ATOM 4204 N N . ILE B 1 231 ? 10.055 6.613 -2.789 1 98.94 231 ILE B N 1
ATOM 4205 C CA . ILE B 1 231 ? 8.961 6.129 -1.952 1 98.94 231 ILE B CA 1
ATOM 4206 C C . ILE B 1 231 ? 9.523 5.371 -0.752 1 98.94 231 ILE B C 1
ATOM 4208 O O . ILE B 1 231 ? 10.281 4.414 -0.916 1 98.94 231 ILE B O 1
ATOM 4212 N N . ASP B 1 232 ? 9.141 5.781 0.448 1 98.88 232 ASP B N 1
ATOM 4213 C CA . ASP B 1 232 ? 9.625 5.176 1.685 1 98.88 232 ASP B CA 1
ATOM 4214 C C . ASP B 1 232 ? 8.914 3.854 1.965 1 98.88 232 ASP B C 1
ATOM 4216 O O . ASP B 1 232 ? 8.281 3.283 1.076 1 98.88 232 ASP B O 1
ATOM 4220 N N . ASN B 1 233 ? 9.078 3.279 3.203 1 98.88 233 ASN B N 1
ATOM 4221 C CA . ASN B 1 233 ? 8.617 1.949 3.59 1 98.88 233 ASN B CA 1
ATOM 4222 C C . ASN B 1 233 ? 7.121 1.932 3.863 1 98.88 233 ASN B C 1
ATOM 4224 O O . ASN B 1 233 ? 6.547 2.941 4.277 1 98.88 233 ASN B O 1
ATOM 4228 N N . GLN B 1 234 ? 6.512 0.712 3.611 1 98.62 234 GLN B N 1
ATOM 4229 C CA . GLN B 1 234 ? 5.176 0.4 4.113 1 98.62 234 GLN B CA 1
ATOM 4230 C C . GLN B 1 234 ? 4.125 1.309 3.48 1 98.62 234 GLN B C 1
ATOM 4232 O O . GLN B 1 234 ? 3.189 1.744 4.152 1 98.62 234 GLN B O 1
ATOM 4237 N N . CYS B 1 235 ? 4.328 1.696 2.16 1 98.88 235 CYS B N 1
ATOM 4238 C CA . CYS B 1 235 ? 3.34 2.486 1.434 1 98.88 235 CYS B CA 1
ATOM 4239 C C . CYS B 1 235 ? 2.422 1.589 0.611 1 98.88 235 CYS B C 1
ATOM 4241 O O . CYS B 1 235 ? 2.795 0.469 0.257 1 98.88 235 CYS B O 1
ATOM 4243 N N . GLN B 1 236 ? 1.225 2.043 0.391 1 98.88 236 GLN B N 1
ATOM 4244 C CA . GLN B 1 236 ? 0.278 1.441 -0.542 1 98.88 236 GLN B CA 1
ATOM 4245 C C . GLN B 1 236 ? 0.001 2.369 -1.72 1 98.88 236 GLN B C 1
ATOM 4247 O O . GLN B 1 236 ? -0.601 3.434 -1.552 1 98.88 236 GLN B O 1
ATOM 4252 N N . ILE B 1 237 ? 0.479 1.992 -2.887 1 98.94 237 ILE B N 1
ATOM 4253 C CA . ILE B 1 237 ? 0.182 2.678 -4.141 1 98.94 237 ILE B CA 1
ATOM 4254 C C . ILE B 1 237 ? -0.818 1.859 -4.953 1 98.94 237 ILE B C 1
ATOM 4256 O O . ILE B 1 237 ? -0.456 0.845 -5.555 1 98.94 237 ILE B O 1
ATOM 4260 N N . ALA B 1 238 ? -2.076 2.316 -5.016 1 98.81 238 ALA B N 1
ATOM 4261 C CA . ALA B 1 238 ? -3.152 1.516 -5.594 1 98.81 238 ALA B CA 1
ATOM 4262 C C . ALA B 1 238 ? -3.105 1.554 -7.117 1 98.81 238 ALA B C 1
ATOM 4264 O O . ALA B 1 238 ? -2.209 2.166 -7.703 1 98.81 238 ALA B O 1
ATOM 4265 N N . HIS B 1 239 ? -3.988 0.821 -7.727 1 98.69 239 HIS B N 1
ATOM 4266 C CA . HIS B 1 239 ? -4.047 0.659 -9.172 1 98.69 239 HIS B CA 1
ATOM 4267 C C . HIS B 1 239 ? -4.23 2.002 -9.875 1 98.69 239 HIS B C 1
ATOM 4269 O O . HIS B 1 239 ? -4.957 2.867 -9.383 1 98.69 239 HIS B O 1
ATOM 4275 N N . ASN B 1 240 ? -3.566 2.219 -11 1 98.31 240 ASN B N 1
ATOM 4276 C CA . ASN B 1 240 ? -3.746 3.34 -11.914 1 98.31 240 ASN B CA 1
ATOM 4277 C C . ASN B 1 240 ? -3.227 4.645 -11.312 1 98.31 240 ASN B C 1
ATOM 4279 O O . ASN B 1 240 ? -3.49 5.723 -11.844 1 98.31 240 ASN B O 1
ATOM 4283 N N . VAL B 1 241 ? -2.52 4.57 -10.172 1 98.88 241 VAL B N 1
ATOM 4284 C CA . VAL B 1 241 ? -1.923 5.781 -9.609 1 98.88 241 VAL B CA 1
ATOM 4285 C C . VAL B 1 241 ? -0.796 6.27 -10.523 1 98.88 241 VAL B C 1
ATOM 4287 O O . VAL B 1 241 ? -0.036 5.465 -11.062 1 98.88 241 VAL B O 1
ATOM 4290 N N . ILE B 1 242 ? -0.721 7.566 -10.672 1 98.94 242 ILE B N 1
ATOM 4291 C CA . ILE B 1 242 ? 0.376 8.211 -11.383 1 98.94 242 ILE B CA 1
ATOM 4292 C C . ILE B 1 242 ? 1.104 9.172 -10.445 1 98.94 242 ILE B C 1
ATOM 4294 O O . ILE B 1 242 ? 0.487 10.07 -9.859 1 98.94 242 ILE B O 1
ATOM 4298 N N . ILE B 1 243 ? 2.4 9.008 -10.297 1 98.94 243 ILE B N 1
ATOM 4299 C CA . ILE B 1 243 ? 3.227 9.914 -9.5 1 98.94 243 ILE B CA 1
ATOM 4300 C C . ILE B 1 243 ? 4.23 10.625 -10.398 1 98.94 243 ILE B C 1
ATOM 4302 O O . ILE B 1 243 ? 5.062 9.984 -11.047 1 98.94 243 ILE B O 1
ATOM 4306 N N . GLY B 1 244 ? 4.223 11.938 -10.367 1 98.94 244 GLY B N 1
ATOM 4307 C CA . GLY B 1 244 ? 5.082 12.742 -11.227 1 98.94 244 GLY B CA 1
ATOM 4308 C C . GLY B 1 244 ? 6.531 12.742 -10.781 1 98.94 244 GLY B C 1
ATOM 4309 O O . GLY B 1 244 ? 6.836 12.414 -9.633 1 98.94 244 GLY B O 1
ATOM 4310 N N . ASP B 1 245 ? 7.418 13.281 -11.656 1 98.94 245 ASP B N 1
ATOM 4311 C CA . ASP B 1 245 ? 8.867 13.227 -11.492 1 98.94 245 ASP B CA 1
ATOM 4312 C C . ASP B 1 245 ? 9.305 13.922 -10.203 1 98.94 245 ASP B C 1
ATOM 4314 O O . ASP B 1 245 ? 8.758 14.969 -9.844 1 98.94 245 ASP B O 1
ATOM 4318 N N . ASN B 1 246 ? 10.297 13.297 -9.484 1 98.88 246 ASN B N 1
ATOM 4319 C CA . ASN B 1 246 ? 11.016 13.891 -8.367 1 98.88 246 ASN B CA 1
ATOM 4320 C C . ASN B 1 246 ? 10.086 14.219 -7.207 1 98.88 246 ASN B C 1
ATOM 4322 O O . ASN B 1 246 ? 10.234 15.25 -6.555 1 98.88 246 ASN B O 1
ATOM 4326 N N . THR B 1 247 ? 9.07 13.43 -7.09 1 98.94 247 THR B N 1
ATOM 4327 C CA . THR B 1 247 ? 8.172 13.492 -5.941 1 98.94 247 THR B CA 1
ATOM 4328 C C . THR B 1 247 ? 8.633 12.539 -4.844 1 98.94 247 THR B C 1
ATOM 4330 O O . THR B 1 247 ? 9.055 11.414 -5.125 1 98.94 247 THR B O 1
ATOM 4333 N N . ALA B 1 248 ? 8.562 13.031 -3.588 1 98.94 248 ALA B N 1
ATOM 4334 C CA . ALA B 1 248 ? 8.945 12.234 -2.424 1 98.94 248 ALA B CA 1
ATOM 4335 C C . ALA B 1 248 ? 7.711 11.789 -1.641 1 98.94 248 ALA B C 1
ATOM 4337 O O . ALA B 1 248 ? 6.848 12.602 -1.307 1 98.94 248 ALA B O 1
ATOM 4338 N N . VAL B 1 249 ? 7.656 10.492 -1.36 1 98.94 249 VAL B N 1
ATOM 4339 C CA . VAL B 1 249 ? 6.562 9.898 -0.6 1 98.94 249 VAL B CA 1
ATOM 4340 C C . VAL B 1 249 ? 7.109 9.258 0.676 1 98.94 249 VAL B C 1
ATOM 4342 O O . VAL B 1 249 ? 7.805 8.242 0.621 1 98.94 249 VAL B O 1
ATOM 4345 N N . ALA B 1 250 ? 6.699 9.812 1.801 1 98.88 250 ALA B N 1
ATOM 4346 C CA . ALA B 1 250 ? 7.227 9.336 3.076 1 98.88 250 ALA B CA 1
ATOM 4347 C C . ALA B 1 250 ? 6.496 8.078 3.533 1 98.88 250 ALA B C 1
ATOM 4349 O O . ALA B 1 250 ? 5.539 7.637 2.891 1 98.88 250 ALA B O 1
ATOM 4350 N N . GLY B 1 251 ? 7.02 7.477 4.605 1 98.75 251 GLY B N 1
ATOM 4351 C CA . GLY B 1 251 ? 6.602 6.145 5.016 1 98.75 251 GLY B CA 1
ATOM 4352 C C . GLY B 1 251 ? 5.141 6.078 5.414 1 98.75 251 GLY B C 1
ATOM 4353 O O . GLY B 1 251 ? 4.617 7.004 6.039 1 98.75 251 GLY B O 1
ATOM 4354 N N . GLY B 1 252 ? 4.504 4.93 5.07 1 98.62 252 GLY B N 1
ATOM 4355 C CA . GLY B 1 252 ? 3.164 4.637 5.555 1 98.62 252 GLY B CA 1
ATOM 4356 C C . GLY B 1 252 ? 2.078 5.352 4.773 1 98.62 252 GLY B C 1
ATOM 4357 O O . GLY B 1 252 ? 0.91 5.336 5.164 1 98.62 252 GLY B O 1
ATOM 4358 N N . VAL B 1 253 ? 2.422 6.023 3.662 1 98.75 253 VAL B N 1
ATOM 4359 C CA . VAL B 1 253 ? 1.432 6.742 2.867 1 98.75 253 VAL B CA 1
ATOM 4360 C C . VAL B 1 253 ? 0.539 5.746 2.131 1 98.75 253 VAL B C 1
ATOM 4362 O O . VAL B 1 253 ? 1.019 4.727 1.627 1 98.75 253 VAL B O 1
ATOM 4365 N N . ILE B 1 254 ? -0.79 6.055 2.08 1 98.75 254 ILE B N 1
ATOM 4366 C CA . ILE B 1 254 ? -1.761 5.246 1.353 1 98.75 254 ILE B CA 1
ATOM 4367 C C . ILE B 1 254 ? -2.402 6.078 0.247 1 98.75 254 ILE B C 1
ATOM 4369 O O . ILE B 1 254 ? -3.078 7.074 0.524 1 98.75 254 ILE B O 1
ATOM 4373 N N . MET B 1 255 ? -2.217 5.645 -1.007 1 98.81 255 MET B N 1
ATOM 4374 C CA . MET B 1 255 ? -2.799 6.309 -2.17 1 98.81 255 MET B CA 1
ATOM 4375 C C . MET B 1 255 ? -3.877 5.438 -2.809 1 98.81 255 MET B C 1
ATOM 4377 O O . MET B 1 255 ? -3.609 4.305 -3.205 1 98.81 255 MET B O 1
ATOM 4381 N N . ALA B 1 256 ? -5.109 5.992 -2.893 1 98.56 256 ALA B N 1
ATOM 4382 C CA . ALA B 1 256 ? -6.219 5.242 -3.471 1 98.56 256 ALA B CA 1
ATOM 4383 C C . ALA B 1 256 ? -6.125 5.207 -4.992 1 98.56 256 ALA B C 1
ATOM 4385 O O . ALA B 1 256 ? -5.344 5.953 -5.59 1 98.56 256 ALA B O 1
ATOM 4386 N N . GLY B 1 257 ? -6.902 4.371 -5.559 1 98.38 257 GLY B N 1
ATOM 4387 C CA . GLY B 1 257 ? -6.805 4.066 -6.977 1 98.38 257 GLY B CA 1
ATOM 4388 C C . GLY B 1 257 ? -7.055 5.27 -7.867 1 98.38 257 GLY B C 1
ATOM 4389 O O . GLY B 1 257 ? -7.918 6.098 -7.57 1 98.38 257 GLY B O 1
ATOM 4390 N N . SER B 1 258 ? -6.32 5.406 -8.961 1 97.81 258 SER B N 1
ATOM 4391 C CA . SER B 1 258 ? -6.484 6.375 -10.039 1 97.81 258 SER B CA 1
ATOM 4392 C C . SER B 1 258 ? -6.164 7.789 -9.57 1 97.81 258 SER B C 1
ATOM 4394 O O . SER B 1 258 ? -6.656 8.766 -10.141 1 97.81 258 SER B O 1
ATOM 4396 N N . LEU B 1 259 ? -5.414 7.883 -8.469 1 98.69 259 LEU B N 1
ATOM 4397 C CA . LEU B 1 259 ? -4.867 9.164 -8.031 1 98.69 259 LEU B CA 1
ATOM 4398 C C . LEU B 1 259 ? -3.73 9.609 -8.945 1 98.69 259 LEU B C 1
ATOM 4400 O O . LEU B 1 259 ? -2.879 8.797 -9.32 1 98.69 259 LEU B O 1
ATOM 4404 N N . LYS B 1 260 ? -3.748 10.883 -9.289 1 98.88 260 LYS B N 1
ATOM 4405 C CA . LYS B 1 260 ? -2.621 11.469 -10.008 1 98.88 260 LYS B CA 1
ATOM 4406 C C . LYS B 1 260 ? -1.931 12.539 -9.164 1 98.88 260 LYS B C 1
ATOM 4408 O O . LYS B 1 260 ? -2.541 13.547 -8.805 1 98.88 260 LYS B O 1
ATOM 4413 N N . ILE B 1 261 ? -0.701 12.344 -8.859 1 98.88 261 ILE B N 1
ATOM 4414 C CA . ILE B 1 261 ? 0.112 13.312 -8.133 1 98.88 261 ILE B CA 1
ATOM 4415 C C . ILE B 1 261 ? 1.099 13.977 -9.086 1 98.88 261 ILE B C 1
ATOM 4417 O O . ILE B 1 261 ? 1.769 13.297 -9.875 1 98.88 261 ILE B O 1
ATOM 4421 N N . GLY B 1 262 ? 1.218 15.297 -9.016 1 98.81 262 GLY B N 1
ATOM 4422 C CA . GLY B 1 262 ? 2.119 16.047 -9.867 1 98.81 262 GLY B CA 1
ATOM 4423 C C . GLY B 1 262 ? 3.582 15.836 -9.531 1 98.81 262 GLY B C 1
ATOM 4424 O O . GLY B 1 262 ? 3.922 14.938 -8.75 1 98.81 262 GLY B O 1
ATOM 4425 N N . CYS B 1 263 ? 4.473 16.719 -10.148 1 98.88 263 CYS B N 1
ATOM 4426 C CA . CYS B 1 263 ? 5.922 16.656 -9.977 1 98.88 263 CYS B CA 1
ATOM 4427 C C . CYS B 1 263 ? 6.363 17.484 -8.781 1 98.88 263 CYS B C 1
ATOM 4429 O O . CYS B 1 263 ? 5.691 18.453 -8.406 1 98.88 263 CYS B O 1
ATOM 4431 N N . TYR B 1 264 ? 7.523 17.062 -8.18 1 98.81 264 TYR B N 1
ATOM 4432 C CA . TYR B 1 264 ? 8.195 17.844 -7.145 1 98.81 264 TYR B CA 1
ATOM 4433 C C . TYR B 1 264 ? 7.289 18.016 -5.93 1 98.81 264 TYR B C 1
ATOM 4435 O O . TYR B 1 264 ? 7.25 19.094 -5.324 1 98.81 264 TYR B O 1
ATOM 4443 N N . CYS B 1 265 ? 6.48 17.031 -5.664 1 98.94 265 CYS B N 1
ATOM 4444 C CA . CYS B 1 265 ? 5.652 17.047 -4.465 1 98.94 265 CYS B CA 1
ATOM 4445 C C . CYS B 1 265 ? 6.355 16.344 -3.305 1 98.94 265 CYS B C 1
ATOM 4447 O O . CYS B 1 265 ? 7.309 15.594 -3.514 1 98.94 265 CYS B O 1
ATOM 4449 N N . MET B 1 266 ? 5.98 16.672 -2.107 1 98.94 266 MET B N 1
ATOM 4450 C CA . MET B 1 266 ? 6.398 16.016 -0.874 1 98.94 266 MET B CA 1
ATOM 4451 C C . MET B 1 266 ? 5.188 15.547 -0.069 1 98.94 266 MET B C 1
ATOM 4453 O O . MET B 1 266 ? 4.43 16.359 0.452 1 98.94 266 MET B O 1
ATOM 4457 N N . ILE B 1 267 ? 5.074 14.266 0.039 1 98.88 267 ILE B N 1
ATOM 4458 C CA . ILE B 1 267 ? 3.932 13.703 0.75 1 98.88 267 ILE B CA 1
ATOM 4459 C C . ILE B 1 267 ? 4.375 13.188 2.119 1 98.88 267 ILE B C 1
ATOM 4461 O O . ILE B 1 267 ? 5.125 12.219 2.209 1 98.88 267 ILE B O 1
ATOM 4465 N N . GLY B 1 268 ? 3.82 13.805 3.158 1 98.69 268 GLY B N 1
ATOM 4466 C CA . GLY B 1 268 ? 4.207 13.461 4.516 1 98.69 268 GLY B CA 1
ATOM 4467 C C . GLY B 1 268 ? 3.734 12.078 4.941 1 98.69 268 GLY B C 1
ATOM 4468 O O . GLY B 1 268 ? 2.756 11.562 4.402 1 98.69 268 GLY B O 1
ATOM 4469 N N . GLY B 1 269 ? 4.406 11.539 5.93 1 98.31 269 GLY B N 1
ATOM 4470 C CA . GLY B 1 269 ? 4.191 10.156 6.344 1 98.31 269 GLY B CA 1
ATOM 4471 C C . GLY B 1 269 ? 2.787 9.898 6.852 1 98.31 269 GLY B C 1
ATOM 4472 O O . GLY B 1 269 ? 2.189 10.758 7.504 1 98.31 269 GLY B O 1
ATOM 4473 N N . ALA B 1 270 ? 2.33 8.656 6.562 1 97.19 270 ALA B N 1
ATOM 4474 C CA . ALA B 1 270 ? 1.054 8.141 7.047 1 97.19 270 ALA B CA 1
ATOM 4475 C C . ALA B 1 270 ? -0.11 8.992 6.555 1 97.19 270 ALA B C 1
ATOM 4477 O O . ALA B 1 270 ? -1.192 8.984 7.148 1 97.19 270 ALA B O 1
ATOM 4478 N N . SER B 1 271 ? 0.105 9.82 5.508 1 97.88 271 SER B N 1
ATOM 4479 C CA . SER B 1 271 ? -1.003 10.516 4.863 1 97.88 271 SER B CA 1
ATOM 4480 C C . SER B 1 271 ? -1.847 9.562 4.027 1 97.88 271 SER B C 1
ATOM 4482 O O . SER B 1 271 ? -1.357 8.523 3.578 1 97.88 271 SER B O 1
ATOM 4484 N N . VAL B 1 272 ? -3.111 9.867 3.945 1 98.19 272 VAL B N 1
ATOM 4485 C CA . VAL B 1 272 ? -4.051 9.094 3.137 1 98.19 272 VAL B CA 1
ATOM 4486 C C . VAL B 1 272 ? -4.684 10 2.08 1 98.19 272 VAL B C 1
ATOM 4488 O O . VAL B 1 272 ? -5.23 11.055 2.404 1 98.19 272 VAL B O 1
ATOM 4491 N N . ILE B 1 273 ? -4.586 9.578 0.852 1 98.5 273 ILE B N 1
ATOM 4492 C CA . ILE B 1 273 ? -5.051 10.422 -0.247 1 98.5 273 ILE B CA 1
ATOM 4493 C C . ILE B 1 273 ? -6.094 9.672 -1.067 1 98.5 273 ILE B C 1
ATOM 4495 O O . ILE B 1 273 ? -5.844 8.555 -1.53 1 98.5 273 ILE B O 1
ATOM 4499 N N . ASN B 1 274 ? -7.223 10.336 -1.3 1 97.88 274 ASN B N 1
ATOM 4500 C CA . ASN B 1 274 ? -8.336 9.734 -2.027 1 97.88 274 ASN B CA 1
ATOM 4501 C C . ASN B 1 274 ? -7.988 9.508 -3.496 1 97.88 274 ASN B C 1
ATOM 4503 O O . ASN B 1 274 ? -6.992 10.039 -3.992 1 97.88 274 ASN B O 1
ATOM 4507 N N . GLY B 1 275 ? -8.875 8.656 -4.156 1 97.88 275 GLY B N 1
ATOM 4508 C CA . GLY B 1 275 ? -8.633 8.297 -5.543 1 97.88 275 GLY B CA 1
ATOM 4509 C C . GLY B 1 275 ? -9.414 9.148 -6.527 1 97.88 275 GLY B C 1
ATOM 4510 O O . GLY B 1 275 ? -10.148 10.055 -6.125 1 97.88 275 GLY B O 1
ATOM 4511 N N . HIS B 1 276 ? -9.188 8.883 -7.812 1 96.62 276 HIS B N 1
ATOM 4512 C CA . HIS B 1 276 ? -9.914 9.516 -8.906 1 96.62 276 HIS B CA 1
ATOM 4513 C C . HIS B 1 276 ? -9.859 11.039 -8.797 1 96.62 276 HIS B C 1
ATOM 4515 O O . HIS B 1 276 ? -10.883 11.711 -8.945 1 96.62 276 HIS B O 1
ATOM 4521 N N . MET B 1 277 ? -8.688 11.531 -8.359 1 97.56 277 MET B N 1
ATOM 4522 C CA . MET B 1 277 ? -8.461 12.977 -8.297 1 97.56 277 MET B CA 1
ATOM 4523 C C . MET B 1 277 ? -7.004 13.312 -8.602 1 97.56 277 MET B C 1
ATOM 4525 O O . MET B 1 277 ? -6.195 12.422 -8.867 1 97.56 277 MET B O 1
ATOM 4529 N N . GLU B 1 278 ? -6.777 14.641 -8.602 1 98.62 278 GLU B N 1
ATOM 4530 C CA . GLU B 1 278 ? -5.441 15.086 -8.992 1 98.62 278 GLU B CA 1
ATOM 4531 C C . GLU B 1 278 ? -4.875 16.078 -7.977 1 98.62 278 GLU B C 1
ATOM 4533 O O . GLU B 1 278 ? -5.602 16.938 -7.465 1 98.62 278 GLU B O 1
ATOM 4538 N N . ILE B 1 279 ? -3.627 15.938 -7.703 1 98.81 279 ILE B N 1
ATOM 4539 C CA . ILE B 1 279 ? -2.822 16.906 -6.957 1 98.81 279 ILE B CA 1
ATOM 4540 C C . ILE B 1 279 ? -1.81 17.562 -7.891 1 98.81 279 ILE B C 1
ATOM 4542 O O . ILE B 1 279 ? -1.048 16.875 -8.578 1 98.81 279 ILE B O 1
ATOM 4546 N N . CYS B 1 280 ? -1.787 18.875 -7.945 1 98.75 280 CYS B N 1
ATOM 4547 C CA . CYS B 1 280 ? -0.939 19.578 -8.898 1 98.75 280 CYS B CA 1
ATOM 4548 C C . CYS B 1 280 ? 0.522 19.531 -8.469 1 98.75 280 CYS B C 1
ATOM 4550 O O . CYS B 1 280 ? 0.854 18.922 -7.445 1 98.75 280 CYS B O 1
ATOM 4552 N N . ASP B 1 281 ? 1.428 20.172 -9.266 1 98.81 281 ASP B N 1
ATOM 4553 C CA . ASP B 1 281 ? 2.863 20.188 -9.008 1 98.81 281 ASP B CA 1
ATOM 4554 C C . ASP B 1 281 ? 3.186 21 -7.754 1 98.81 281 ASP B C 1
ATOM 4556 O O . ASP B 1 281 ? 2.453 21.922 -7.398 1 98.81 281 ASP B O 1
ATOM 4560 N N . LYS B 1 282 ? 4.297 20.625 -7.016 1 98.81 282 LYS B N 1
ATOM 4561 C CA . LYS B 1 282 ? 4.918 21.422 -5.965 1 98.81 282 LYS B CA 1
ATOM 4562 C C . LYS B 1 282 ? 3.986 21.578 -4.766 1 98.81 282 LYS B C 1
ATOM 4564 O O . LYS B 1 282 ? 3.861 22.656 -4.203 1 98.81 282 LYS B O 1
ATOM 4569 N N . VAL B 1 283 ? 3.309 20.5 -4.473 1 98.88 283 VAL B N 1
ATOM 4570 C CA . VAL B 1 283 ? 2.467 20.438 -3.279 1 98.88 283 VAL B CA 1
ATOM 4571 C C . VAL B 1 283 ? 3.193 19.688 -2.17 1 98.88 283 VAL B C 1
ATOM 4573 O O . VAL B 1 283 ? 3.82 18.656 -2.42 1 98.88 283 VAL B O 1
ATOM 4576 N N . THR B 1 284 ? 3.152 20.25 -0.985 1 98.88 284 THR B N 1
ATOM 4577 C CA . THR B 1 284 ? 3.607 19.547 0.212 1 98.88 284 THR B CA 1
ATOM 4578 C C . THR B 1 284 ? 2.428 19.188 1.109 1 98.88 284 THR B C 1
ATOM 4580 O O . THR B 1 284 ? 1.66 20.062 1.517 1 98.88 284 THR B O 1
ATOM 4583 N N . VAL B 1 285 ? 2.256 17.953 1.377 1 98.75 285 VAL B N 1
ATOM 4584 C CA . VAL B 1 285 ? 1.271 17.453 2.334 1 98.75 285 VAL B CA 1
ATOM 4585 C C . VAL B 1 285 ? 1.968 17.047 3.629 1 98.75 285 VAL B C 1
ATOM 4587 O O . VAL B 1 285 ? 2.842 16.172 3.623 1 98.75 285 VAL B O 1
ATOM 4590 N N . THR B 1 286 ? 1.571 17.641 4.73 1 97.75 286 THR B N 1
ATOM 4591 C CA . THR B 1 286 ? 2.234 17.297 5.984 1 97.75 286 THR B CA 1
ATOM 4592 C C . THR B 1 286 ? 1.754 15.953 6.504 1 97.75 286 THR B C 1
ATOM 4594 O O . THR B 1 286 ? 0.745 15.422 6.031 1 97.75 286 THR B O 1
ATOM 4597 N N . GLY B 1 287 ? 2.498 15.414 7.418 1 97 287 GLY B N 1
ATOM 4598 C CA . GLY B 1 287 ? 2.254 14.062 7.895 1 97 287 GLY B CA 1
ATOM 4599 C C . GLY B 1 287 ? 0.855 13.867 8.445 1 97 287 GLY B C 1
ATOM 4600 O O . GLY B 1 287 ? 0.304 14.766 9.086 1 97 287 GLY B O 1
ATOM 4601 N N . MET B 1 288 ? 0.367 12.625 8.227 1 96.19 288 MET B N 1
ATOM 4602 C CA . MET B 1 288 ? -0.916 12.164 8.742 1 96.19 288 MET B CA 1
ATOM 4603 C C . MET B 1 288 ? -2.061 13.023 8.219 1 96.19 288 MET B C 1
ATOM 4605 O O . MET B 1 288 ? -3.043 13.25 8.922 1 96.19 288 MET B O 1
ATOM 4609 N N . SER B 1 289 ? -1.9 13.555 7.016 1 97.19 289 SER B N 1
ATOM 4610 C CA . SER B 1 289 ? -2.963 14.359 6.43 1 97.19 289 SER B CA 1
ATOM 4611 C C . SER B 1 289 ? -3.973 13.492 5.688 1 97.19 289 SER B C 1
ATOM 4613 O O . SER B 1 289 ? -3.609 12.469 5.098 1 97.19 289 SER B O 1
ATOM 4615 N N . MET B 1 290 ? -5.219 13.906 5.773 1 97.12 290 MET B N 1
ATOM 4616 C CA . MET B 1 290 ? -6.324 13.328 5.016 1 97.12 290 MET B CA 1
ATOM 4617 C C . MET B 1 290 ? -6.672 14.195 3.814 1 97.12 290 MET B C 1
ATOM 4619 O O . MET B 1 290 ? -7.277 15.258 3.967 1 97.12 290 MET B O 1
ATOM 4623 N N . VAL B 1 291 ? -6.336 13.758 2.627 1 97.94 291 VAL B N 1
ATOM 4624 C CA . VAL B 1 291 ? -6.613 14.531 1.425 1 97.94 291 VAL B CA 1
ATOM 4625 C C . VAL B 1 291 ? -7.805 13.938 0.684 1 97.94 291 VAL B C 1
ATOM 4627 O O . VAL B 1 291 ? -7.684 12.891 0.044 1 97.94 291 VAL B O 1
ATOM 4630 N N . MET B 1 292 ? -8.93 14.711 0.652 1 95.94 292 MET B N 1
ATOM 4631 C CA . MET B 1 292 ? -10.18 14.148 0.143 1 95.94 292 MET B CA 1
ATOM 4632 C C . MET B 1 292 ? -10.594 14.828 -1.158 1 95.94 292 MET B C 1
ATOM 4634 O O . MET B 1 292 ? -11.477 14.344 -1.863 1 95.94 292 MET B O 1
ATOM 4638 N N . ARG B 1 293 ? -9.969 15.938 -1.396 1 96.31 293 ARG B N 1
ATOM 4639 C CA . ARG B 1 293 ? -10.32 16.719 -2.578 1 96.31 293 ARG B CA 1
ATOM 4640 C C . ARG B 1 293 ? -9.07 17.062 -3.389 1 96.31 293 ARG B C 1
ATOM 4642 O O . ARG B 1 293 ? -7.961 17.062 -2.861 1 96.31 293 ARG B O 1
ATOM 4649 N N . PRO B 1 294 ? -9.336 17.391 -4.691 1 98.06 294 PRO B N 1
ATOM 4650 C CA . PRO B 1 294 ? -8.188 17.781 -5.512 1 98.06 294 PRO B CA 1
ATOM 4651 C C . PRO B 1 294 ? -7.469 19.016 -4.965 1 98.06 294 PRO B C 1
ATOM 4653 O O . PRO B 1 294 ? -8.094 19.875 -4.328 1 98.06 294 PRO B O 1
ATOM 4656 N N . ILE B 1 295 ? -6.18 19.062 -5.172 1 98.5 295 ILE B N 1
ATOM 4657 C CA . ILE B 1 295 ? -5.379 20.25 -4.867 1 98.5 295 ILE B CA 1
ATOM 4658 C C . ILE B 1 295 ? -4.883 20.875 -6.168 1 98.5 295 ILE B C 1
ATOM 4660 O O . ILE B 1 295 ? -4.102 20.266 -6.902 1 98.5 295 ILE B O 1
ATOM 4664 N N . THR B 1 296 ? -5.309 22.078 -6.406 1 98.31 296 THR B N 1
ATOM 4665 C CA . THR B 1 296 ? -5.082 22.672 -7.723 1 98.31 296 THR B CA 1
ATOM 4666 C C . THR B 1 296 ? -4.031 23.766 -7.645 1 98.31 296 THR B C 1
ATOM 4668 O O . THR B 1 296 ? -3.604 24.297 -8.672 1 98.31 296 THR B O 1
ATOM 4671 N N . GLU B 1 297 ? -3.627 24.125 -6.414 1 98.31 297 GLU B N 1
ATOM 4672 C CA . GLU B 1 297 ? -2.615 25.156 -6.234 1 98.31 297 GLU B CA 1
ATOM 4673 C C . GLU B 1 297 ? -1.416 24.625 -5.449 1 98.31 297 GLU B C 1
ATOM 4675 O O . GLU B 1 297 ? -1.583 23.922 -4.449 1 98.31 297 GLU B O 1
ATOM 4680 N N . PRO B 1 298 ? -0.206 25.078 -5.91 1 98.5 298 PRO B N 1
ATOM 4681 C CA . PRO B 1 298 ? 0.968 24.688 -5.129 1 98.5 298 PRO B CA 1
ATOM 4682 C C . PRO B 1 298 ? 0.947 25.25 -3.711 1 98.5 298 PRO B C 1
ATOM 4684 O O . PRO B 1 298 ? 0.342 26.297 -3.471 1 98.5 298 PRO B O 1
ATOM 4687 N N . GLY B 1 299 ? 1.62 24.547 -2.797 1 98.44 299 GLY B N 1
ATOM 4688 C CA . GLY B 1 299 ? 1.672 25.016 -1.419 1 98.44 299 GLY B CA 1
ATOM 4689 C C . GLY B 1 299 ? 1.706 23.875 -0.413 1 98.44 299 GLY B C 1
ATOM 4690 O O . GLY B 1 299 ? 1.981 22.734 -0.771 1 98.44 299 GLY B O 1
ATOM 4691 N N . VAL B 1 300 ? 1.584 24.281 0.829 1 98.62 300 VAL B N 1
ATOM 4692 C CA . VAL B 1 300 ? 1.625 23.328 1.924 1 98.62 300 VAL B CA 1
ATOM 4693 C C . VAL B 1 300 ? 0.215 23.094 2.459 1 98.62 300 VAL B C 1
ATOM 4695 O O . VAL B 1 300 ? -0.528 24.047 2.711 1 98.62 300 VAL B O 1
ATOM 4698 N N . TYR B 1 301 ? -0.131 21.844 2.609 1 98.62 301 TYR B N 1
ATOM 4699 C CA . TYR B 1 301 ? -1.45 21.453 3.082 1 98.62 301 TYR B CA 1
ATOM 4700 C C . TYR B 1 301 ? -1.338 20.531 4.301 1 98.62 301 TYR B C 1
ATOM 4702 O O . TYR B 1 301 ? -0.443 19.688 4.375 1 98.62 301 TYR B O 1
ATOM 4710 N N . SER B 1 302 ? -2.258 20.688 5.25 1 97.12 302 SER B N 1
ATOM 4711 C CA . SER B 1 302 ? -2.209 19.969 6.52 1 97.12 302 SER B CA 1
ATOM 4712 C C . SER B 1 302 ? -3.607 19.609 7.008 1 97.12 302 SER B C 1
ATOM 4714 O O . SER B 1 302 ? -4.598 20.188 6.539 1 97.12 302 SER B O 1
ATOM 4716 N N . SER B 1 303 ? -3.629 18.594 7.852 1 94.62 303 SER B N 1
ATOM 4717 C CA . SER B 1 303 ? -4.883 18.203 8.492 1 94.62 303 SER B CA 1
ATOM 4718 C C . SER B 1 303 ? -4.641 17.562 9.852 1 94.62 303 SER B C 1
ATOM 4720 O O . SER B 1 303 ? -3.492 17.422 10.281 1 94.62 303 SER B O 1
ATOM 4722 N N . GLY B 1 304 ? -5.742 17.297 10.578 1 89.69 304 GLY B N 1
ATOM 4723 C CA . GLY B 1 304 ? -5.66 16.625 11.859 1 89.69 304 GLY B CA 1
ATOM 4724 C C . GLY B 1 304 ? -5.586 17.562 13.039 1 89.69 304 GLY B C 1
ATOM 4725 O O . GLY B 1 304 ? -5.52 18.781 12.859 1 89.69 304 GLY B O 1
ATOM 4726 N N . ILE B 1 305 ? -5.75 16.969 14.297 1 91.06 305 ILE B N 1
ATOM 4727 C CA . ILE B 1 305 ? -5.633 17.672 15.57 1 91.06 305 ILE B CA 1
ATOM 4728 C C . ILE B 1 305 ? -4.445 17.125 16.359 1 91.06 305 ILE B C 1
ATOM 4730 O O . ILE B 1 305 ? -4.367 15.922 16.609 1 91.06 305 ILE B O 1
ATOM 4734 N N . PRO B 1 306 ? -3.455 18.016 16.75 1 91.56 306 PRO B N 1
ATOM 4735 C CA . PRO B 1 306 ? -2.297 17.547 17.516 1 91.56 306 PRO B CA 1
ATOM 4736 C C . PRO B 1 306 ? -2.684 16.938 18.859 1 91.56 306 PRO B C 1
ATOM 4738 O O . PRO B 1 306 ? -3.732 17.266 19.422 1 91.56 306 PRO B O 1
ATOM 4741 N N . ALA B 1 307 ? -1.782 16.172 19.391 1 92.88 307 ALA B N 1
ATOM 4742 C CA . ALA B 1 307 ? -2.023 15.484 20.656 1 92.88 307 ALA B CA 1
ATOM 4743 C C . ALA B 1 307 ? -2.061 16.469 21.828 1 92.88 307 ALA B C 1
ATOM 4745 O O . ALA B 1 307 ? -1.338 17.469 21.828 1 92.88 307 ALA B O 1
ATOM 4746 N N . GLN B 1 308 ? -2.93 16.094 22.734 1 94.62 308 GLN B N 1
ATOM 4747 C CA . GLN B 1 308 ? -3.037 16.797 24.016 1 94.62 308 GLN B CA 1
ATOM 4748 C C . GLN B 1 308 ? -3.002 15.812 25.188 1 94.62 308 GLN B C 1
ATOM 4750 O O . GLN B 1 308 ? -3.211 14.609 25 1 94.62 308 GLN B O 1
ATOM 4755 N N . PRO B 1 309 ? -2.527 16.391 26.344 1 96.56 309 PRO B N 1
ATOM 4756 C CA . PRO B 1 309 ? -2.736 15.484 27.484 1 96.56 309 PRO B CA 1
ATOM 4757 C C . PRO B 1 309 ? -4.164 14.945 27.547 1 96.56 309 PRO B C 1
ATOM 4759 O O . PRO B 1 309 ? -5.117 15.672 27.25 1 96.56 309 PRO B O 1
ATOM 4762 N N . ASN B 1 310 ? -4.312 13.719 27.984 1 96.12 310 ASN B N 1
ATOM 4763 C CA . ASN B 1 310 ? -5.559 12.977 27.828 1 96.12 310 ASN B CA 1
ATOM 4764 C C . ASN B 1 310 ? -6.727 13.703 28.5 1 96.12 310 ASN B C 1
ATOM 4766 O O . ASN B 1 310 ? -7.824 13.758 27.938 1 96.12 310 ASN B O 1
ATOM 4770 N N . LYS B 1 311 ? -6.508 14.148 29.688 1 95.69 311 LYS B N 1
ATOM 4771 C CA . LYS B 1 311 ? -7.57 14.852 30.406 1 95.69 311 LYS B CA 1
ATOM 4772 C C . LYS B 1 311 ? -8.086 16.047 29.594 1 95.69 311 LYS B C 1
ATOM 4774 O O . LYS B 1 311 ? -9.289 16.266 29.516 1 95.69 311 LYS B O 1
ATOM 4779 N N . VAL B 1 312 ? -7.203 16.75 29 1 95.75 312 VAL B N 1
ATOM 4780 C CA . VAL B 1 312 ? -7.547 17.906 28.172 1 95.75 312 VAL B CA 1
ATOM 4781 C C . VAL B 1 312 ? -8.227 17.438 26.891 1 95.75 312 VAL B C 1
ATOM 4783 O O . VAL B 1 312 ? -9.227 18 26.469 1 95.75 312 VAL B O 1
ATOM 4786 N N . TRP B 1 313 ? -7.766 16.359 26.375 1 95.12 313 TRP B N 1
ATOM 4787 C CA . TRP B 1 313 ? -8.281 15.82 25.109 1 95.12 313 TRP B CA 1
ATOM 4788 C C . TRP B 1 313 ? -9.734 15.375 25.266 1 95.12 313 TRP B C 1
ATOM 4790 O O . TRP B 1 313 ? -10.555 15.617 24.375 1 95.12 313 TRP B O 1
ATOM 4800 N N . ARG B 1 314 ? -10.008 14.773 26.312 1 94.94 314 ARG B N 1
ATOM 4801 C CA . ARG B 1 314 ? -11.367 14.289 26.531 1 94.94 314 ARG B CA 1
ATOM 4802 C C . ARG B 1 314 ? -12.375 15.438 26.453 1 94.94 314 ARG B C 1
ATOM 4804 O O . ARG B 1 314 ? -13.453 15.289 25.875 1 94.94 314 ARG B O 1
ATOM 4811 N N . LYS B 1 315 ? -12.016 16.531 27 1 94.81 315 LYS B N 1
ATOM 4812 C CA . LYS B 1 315 ? -12.875 17.719 26.938 1 94.81 315 LYS B CA 1
ATOM 4813 C C . LYS B 1 315 ? -12.953 18.266 25.516 1 94.81 315 LYS B C 1
ATOM 4815 O O . LYS B 1 315 ? -14.039 18.578 25.031 1 94.81 315 LYS B O 1
ATOM 4820 N N . THR B 1 316 ? -11.859 18.344 24.922 1 94.81 316 THR B N 1
ATOM 4821 C CA . THR B 1 316 ? -11.797 18.828 23.547 1 94.81 316 THR B CA 1
ATOM 4822 C C . THR B 1 316 ? -12.656 17.953 22.641 1 94.81 316 THR B C 1
ATOM 4824 O O . THR B 1 316 ? -13.492 18.469 21.891 1 94.81 316 THR B O 1
ATOM 4827 N N . ALA B 1 317 ? -12.477 16.703 22.75 1 93.81 317 ALA B N 1
ATOM 4828 C CA . ALA B 1 317 ? -13.18 15.75 21.891 1 93.81 317 ALA B CA 1
ATOM 4829 C C . ALA B 1 317 ? -14.688 15.844 22.094 1 93.81 317 ALA B C 1
ATOM 4831 O O . ALA B 1 317 ? -15.445 15.859 21.109 1 93.81 317 ALA B O 1
ATOM 4832 N N . ALA B 1 318 ? -15.117 15.938 23.281 1 94.38 318 ALA B N 1
ATOM 4833 C CA . ALA B 1 318 ? -16.547 16.031 23.594 1 94.38 318 ALA B CA 1
ATOM 4834 C C . ALA B 1 318 ? -17.156 17.281 22.969 1 94.38 318 ALA B C 1
ATOM 4836 O O . ALA B 1 318 ? -18.25 17.234 22.391 1 94.38 318 ALA B O 1
ATOM 4837 N N . LEU B 1 319 ? -16.469 18.375 23.047 1 94.31 319 LEU B N 1
ATOM 4838 C CA . LEU B 1 319 ? -16.969 19.641 22.531 1 94.31 319 LEU B CA 1
ATOM 4839 C C . LEU B 1 319 ? -16.969 19.656 21.016 1 94.31 319 LEU B C 1
ATOM 4841 O O . LEU B 1 319 ? -17.906 20.172 20.391 1 94.31 319 LEU B O 1
ATOM 4845 N N . VAL B 1 320 ? -16 19.078 20.5 1 93.75 320 VAL B N 1
ATOM 4846 C CA . VAL B 1 320 ? -15.93 19.016 19.031 1 93.75 320 VAL B CA 1
ATOM 4847 C C . VAL B 1 320 ? -17.062 18.141 18.5 1 93.75 320 VAL B C 1
ATOM 4849 O O . VAL B 1 320 ? -17.719 18.516 17.516 1 93.75 320 VAL B O 1
ATOM 4852 N N . MET B 1 321 ? -17.328 17.094 19.172 1 91.5 321 MET B N 1
ATOM 4853 C CA . MET B 1 321 ? -18.375 16.172 18.734 1 91.5 321 MET B CA 1
ATOM 4854 C C . MET B 1 321 ? -19.75 16.828 18.859 1 91.5 321 MET B C 1
ATOM 4856 O O . MET B 1 321 ? -20.688 16.453 18.156 1 91.5 321 MET B O 1
ATOM 4860 N N . ASN B 1 322 ? -19.828 17.844 19.781 1 92.94 322 ASN B N 1
ATOM 4861 C CA . ASN B 1 322 ? -21.109 18.531 20 1 92.94 322 ASN B CA 1
ATOM 4862 C C . ASN B 1 322 ? -21.062 19.969 19.516 1 92.94 322 ASN B C 1
ATOM 4864 O O . ASN B 1 322 ? -21.734 20.844 20.047 1 92.94 322 ASN B O 1
ATOM 4868 N N . ILE B 1 323 ? -20.297 20.141 18.547 1 93.88 323 ILE B N 1
ATOM 4869 C CA . ILE B 1 323 ? -20.031 21.516 18.109 1 93.88 323 ILE B CA 1
ATOM 4870 C C . ILE B 1 323 ? -21.312 22.109 17.531 1 93.88 323 ILE B C 1
ATOM 4872 O O . ILE B 1 323 ? -21.516 23.328 17.594 1 93.88 323 ILE B O 1
ATOM 4876 N N . ASN B 1 324 ? -22.156 21.297 17.031 1 94.62 324 ASN B N 1
ATOM 4877 C CA . ASN B 1 324 ? -23.422 21.797 16.5 1 94.62 324 ASN B CA 1
ATOM 4878 C C . ASN B 1 324 ? -24.281 22.438 17.594 1 94.62 324 ASN B C 1
ATOM 4880 O O . ASN B 1 324 ? -24.922 23.453 17.344 1 94.62 324 ASN B O 1
ATOM 4884 N N . GLU B 1 325 ? -24.297 21.797 18.672 1 93.88 325 GLU B N 1
ATOM 4885 C CA . GLU B 1 325 ? -25.016 22.375 19.797 1 93.88 325 GLU B CA 1
ATOM 4886 C C . GLU B 1 325 ? -24.422 23.719 20.219 1 93.88 325 GLU B C 1
ATOM 4888 O O . GLU B 1 325 ? -25.156 24.656 20.531 1 93.88 325 GLU B O 1
ATOM 4893 N N . MET B 1 326 ? -23.219 23.812 20.266 1 92.69 326 MET B N 1
ATOM 4894 C CA . MET B 1 326 ? -22.547 25.078 20.594 1 92.69 326 MET B CA 1
ATOM 4895 C C . MET B 1 326 ? -22.922 26.156 19.578 1 92.69 326 MET B C 1
ATOM 4897 O O . MET B 1 326 ? -23.172 27.297 19.953 1 92.69 326 MET B O 1
ATOM 4901 N N . ASN B 1 327 ? -22.922 25.766 18.328 1 94.25 327 ASN B N 1
ATOM 4902 C CA . ASN B 1 327 ? -23.297 26.703 17.281 1 94.25 327 ASN B CA 1
ATOM 4903 C C . ASN B 1 327 ? -24.719 27.203 17.453 1 94.25 327 ASN B C 1
ATOM 4905 O O . ASN B 1 327 ? -25 28.391 17.281 1 94.25 327 ASN B O 1
ATOM 4909 N N . LYS B 1 328 ? -25.594 26.328 17.812 1 95.25 328 LYS B N 1
ATOM 4910 C CA . LYS B 1 328 ? -26.969 26.719 18.062 1 95.25 328 LYS B CA 1
ATOM 4911 C C . LYS B 1 328 ? -27.062 27.719 19.203 1 95.25 328 LYS B C 1
ATOM 4913 O O . LYS B 1 328 ? -27.812 28.703 19.125 1 95.25 328 LYS B O 1
ATOM 4918 N N . ARG B 1 329 ? -26.391 27.422 20.188 1 92.88 329 ARG B N 1
ATOM 4919 C CA . ARG B 1 329 ? -26.375 28.328 21.344 1 92.88 329 ARG B CA 1
ATOM 4920 C C . ARG B 1 329 ? -25.844 29.703 20.938 1 92.88 329 ARG B C 1
ATOM 4922 O O . ARG B 1 329 ? -26.375 30.734 21.375 1 92.88 329 ARG B O 1
ATOM 4929 N N . LEU B 1 330 ? -24.891 29.719 20.188 1 92.75 330 LEU B N 1
ATOM 4930 C CA . LEU B 1 330 ? -24.312 30.984 19.719 1 92.75 330 LEU B CA 1
ATOM 4931 C C . LEU B 1 330 ? -25.328 31.766 18.891 1 92.75 330 LEU B C 1
ATOM 4933 O O . LEU B 1 330 ? -25.484 32.969 19.078 1 92.75 330 LEU B O 1
ATOM 4937 N N . LYS B 1 331 ? -25.969 31.094 18.016 1 94.38 331 LYS B N 1
ATOM 4938 C CA . LYS B 1 331 ? -26.969 31.75 17.188 1 94.38 331 LYS B CA 1
ATOM 4939 C C . LYS B 1 331 ? -28.109 32.312 18.031 1 94.38 331 LYS B C 1
ATOM 4941 O O . LYS B 1 331 ? -28.578 33.438 17.766 1 94.38 331 LYS B O 1
ATOM 4946 N N . SER B 1 332 ? -28.531 31.484 18.953 1 92.5 332 SER B N 1
ATOM 4947 C CA . SER B 1 332 ? -29.578 31.953 19.844 1 92.5 332 SER B CA 1
ATOM 4948 C C . SER B 1 332 ? -29.172 33.219 20.578 1 92.5 332 SER B C 1
ATOM 4950 O O . SER B 1 332 ? -29.953 34.156 20.703 1 92.5 332 SER B O 1
ATOM 4952 N N . MET B 1 333 ? -28.016 33.281 21.016 1 90.56 333 MET B N 1
ATOM 4953 C CA . MET B 1 333 ? -27.484 34.438 21.719 1 90.56 333 MET B CA 1
ATOM 4954 C C . MET B 1 333 ? -27.438 35.656 20.797 1 90.56 333 MET B C 1
ATOM 4956 O O . MET B 1 333 ? -27.766 36.75 21.203 1 90.56 333 MET B O 1
ATOM 4960 N N . GLU B 1 334 ? -27 35.406 19.578 1 90.69 334 GLU B N 1
ATOM 4961 C CA . GLU B 1 334 ? -26.922 36.469 18.594 1 90.69 334 GLU B CA 1
ATOM 4962 C C . GLU B 1 334 ? -28.297 37.062 18.312 1 90.69 334 GLU B C 1
ATOM 4964 O O . GLU B 1 334 ? -28.453 38.281 18.219 1 90.69 334 GLU B O 1
ATOM 4969 N N . SER B 1 335 ? -29.234 36.219 18.281 1 91.12 335 SER B N 1
ATOM 4970 C CA . SER B 1 335 ? -30.594 36.656 18.016 1 91.12 335 SER B CA 1
ATOM 4971 C C . SER B 1 335 ? -31.141 37.5 19.172 1 91.12 335 SER B C 1
ATOM 4973 O O . SER B 1 335 ? -31.812 38.5 18.953 1 91.12 335 SER B O 1
ATOM 4975 N N . LYS B 1 336 ? -30.859 37.156 20.344 1 88.19 336 LYS B N 1
ATOM 4976 C CA . LYS B 1 336 ? -31.344 37.844 21.531 1 88.19 336 LYS B CA 1
ATOM 4977 C C . LYS B 1 336 ? -30.688 39.219 21.641 1 88.19 336 LYS B C 1
ATOM 4979 O O . LYS B 1 336 ? -31.328 40.188 22.062 1 88.19 336 LYS B O 1
ATOM 4984 N N . LEU B 1 337 ? -29.547 39.281 21.281 1 87 337 LEU B N 1
ATOM 4985 C CA . LEU B 1 337 ? -28.828 40.562 21.344 1 87 337 LEU B CA 1
ATOM 4986 C C . LEU B 1 337 ? -29.344 41.5 20.281 1 87 337 LEU B C 1
ATOM 4988 O O . LEU B 1 337 ? -29.406 42.719 20.516 1 87 337 LEU B O 1
ATOM 4992 N N . GLU B 1 338 ? -29.641 41 19.125 1 86.38 338 GLU B N 1
ATOM 4993 C CA . GLU B 1 338 ? -30.203 41.844 18.062 1 86.38 338 GLU B CA 1
ATOM 4994 C C . GLU B 1 338 ? -31.578 42.375 18.453 1 86.38 338 GLU B C 1
ATOM 4996 O O . GLU B 1 338 ? -31.922 43.531 18.172 1 86.38 338 GLU B O 1
ATOM 5001 N N . ASP B 1 339 ? -32.375 41.562 19.125 1 83.12 339 ASP B N 1
ATOM 5002 C CA . ASP B 1 339 ? -33.688 41.969 19.547 1 83.12 339 ASP B CA 1
ATOM 5003 C C . ASP B 1 339 ? -33.625 43.062 20.625 1 83.12 339 ASP B C 1
ATOM 5005 O O . ASP B 1 339 ? -34.469 43.938 20.688 1 83.12 339 ASP B O 1
ATOM 5009 N N . GLU B 1 340 ? -32.688 43 21.438 1 76.56 340 GLU B N 1
ATOM 5010 C CA . GLU B 1 340 ? -32.531 44 22.484 1 76.56 340 GLU B CA 1
ATOM 5011 C C . GLU B 1 340 ? -32.062 45.344 21.922 1 76.56 340 GLU B C 1
ATOM 5013 O O . GLU B 1 340 ? -32.375 46.406 22.5 1 76.56 340 GLU B O 1
ATOM 5018 N N . ASN B 1 341 ? -31.359 45.281 20.891 1 72.38 341 ASN B N 1
ATOM 5019 C CA . ASN B 1 341 ? -30.891 46.531 20.281 1 72.38 341 ASN B CA 1
ATOM 5020 C C . ASN B 1 341 ? -31.938 47.125 19.359 1 72.38 341 ASN B C 1
ATOM 5022 O O . ASN B 1 341 ? -31.734 48.219 18.812 1 72.38 341 ASN B O 1
ATOM 5026 N N . GLU B 1 342 ? -33.062 46.469 19.078 1 64.5 342 GLU B N 1
ATOM 5027 C CA . GLU B 1 342 ? -34.188 47.094 18.438 1 64.5 342 GLU B CA 1
ATOM 5028 C C . GLU B 1 342 ? -35.219 47.562 19.469 1 64.5 342 GLU B C 1
ATOM 5030 O O . GLU B 1 342 ? -35.812 48.656 19.312 1 64.5 342 GLU B O 1
#

Nearest PDB structures (foldseek):
  4ihf-assembly1_D  TM=9.951E-01  e=1.382E-45  Escherichia coli K-12
  4ihh-assembly2_E  TM=9.940E-01  e=1.590E-45  Escherichia coli K-12
  3eh0-assembly1_C  TM=9.809E-01  e=1.132E-41  Escherichia coli K-12
  6ued-assembly1_A-2  TM=9.813E-01  e=6.913E-34  Pseudomonas aeruginosa PAO1
  3pmo-assembly1_A  TM=9.769E-01  e=2.805E-33  Pseudomonas aeruginosa

Organism: Photorhabdus laumondii subsp. laumondii (strain DSM 15139 / CIP 105565 / TT01) (NCBI:txid243265)